Protein AF-0000000074482329 (afdb_homodimer)

Structure (mmCIF, N/CA/C/O backbone):
data_AF-0000000074482329-model_v1
#
loop_
_entity.id
_entity.type
_entity.pdbx_description
1 polymer Phospholipase
#
loop_
_atom_site.group_PDB
_atom_site.id
_atom_site.type_symbol
_atom_site.label_atom_id
_atom_site.label_alt_id
_atom_site.label_comp_id
_atom_site.label_asym_id
_atom_site.label_entity_id
_atom_site.label_seq_id
_atom_site.pdbx_PDB_ins_code
_atom_site.Cartn_x
_atom_site.Cartn_y
_atom_site.Cartn_z
_atom_site.occupancy
_atom_site.B_iso_or_equiv
_atom_site.auth_seq_id
_atom_site.auth_comp_id
_atom_site.auth_asym_id
_atom_site.auth_atom_id
_atom_site.pdbx_PDB_model_num
ATOM 1 N N . MET A 1 1 ? -9.953 29.391 5.805 1 92.19 1 MET A N 1
ATOM 2 C CA . MET A 1 1 ? -9.781 28.297 4.852 1 92.19 1 MET A CA 1
ATOM 3 C C . MET A 1 1 ? -9.883 28.797 3.416 1 92.19 1 MET A C 1
ATOM 5 O O . MET A 1 1 ? -10.633 29.734 3.135 1 92.19 1 MET A O 1
ATOM 9 N N . TRP A 1 2 ? -9.141 28.281 2.521 1 95.81 2 TRP A N 1
ATOM 10 C CA . TRP A 1 2 ? -9.07 28.656 1.113 1 95.81 2 TRP A CA 1
ATOM 11 C C . TRP A 1 2 ? -9.367 27.453 0.217 1 95.81 2 TRP A C 1
ATOM 13 O O . TRP A 1 2 ? -9.211 26.297 0.636 1 95.81 2 TRP A O 1
ATOM 23 N N . THR A 1 3 ? -9.828 27.828 -0.953 1 97.5 3 THR A N 1
ATOM 24 C CA . THR A 1 3 ? -10.117 26.812 -1.957 1 97.5 3 THR A CA 1
ATOM 25 C C . THR A 1 3 ? -9.406 27.125 -3.27 1 97.5 3 THR A C 1
ATOM 27 O O . THR A 1 3 ? -9.328 28.297 -3.668 1 97.5 3 THR A O 1
ATOM 30 N N . TRP A 1 4 ? -8.836 26.156 -3.863 1 98.12 4 TRP A N 1
ATOM 31 C CA . TRP A 1 4 ? -8.25 26.234 -5.199 1 98.12 4 TRP A CA 1
ATOM 32 C C . TRP A 1 4 ? -8.953 25.266 -6.152 1 98.12 4 TRP A C 1
ATOM 34 O O . TRP A 1 4 ? -9.008 24.062 -5.898 1 98.12 4 TRP A O 1
ATOM 44 N N . GLU A 1 5 ? -9.398 25.781 -7.211 1 97.75 5 GLU A N 1
ATOM 45 C CA . GLU A 1 5 ? -10.234 24.984 -8.109 1 97.75 5 GLU A CA 1
ATOM 46 C C . GLU A 1 5 ? -9.438 24.5 -9.32 1 97.75 5 GLU A C 1
ATOM 48 O O . GLU A 1 5 ? -8.625 25.25 -9.875 1 97.75 5 GLU A O 1
ATOM 53 N N . ALA A 1 6 ? -9.57 23.219 -9.617 1 97.56 6 ALA A N 1
ATOM 54 C CA . ALA A 1 6 ? -9.031 22.672 -10.852 1 97.56 6 ALA A CA 1
ATOM 55 C C . ALA A 1 6 ? -10.07 22.672 -11.961 1 97.56 6 ALA A C 1
ATOM 57 O O . ALA A 1 6 ? -11.273 22.734 -11.695 1 97.56 6 ALA A O 1
ATOM 58 N N . ASN A 1 7 ? -9.484 22.562 -13.219 1 90.44 7 ASN A N 1
ATOM 59 C CA . ASN A 1 7 ? -10.398 22.406 -14.344 1 90.44 7 ASN A CA 1
ATOM 60 C C . ASN A 1 7 ? -10.992 21 -14.391 1 90.44 7 ASN A C 1
ATOM 62 O O . ASN A 1 7 ? -10.266 20.016 -14.406 1 90.44 7 ASN A O 1
ATOM 66 N N . GLU A 1 8 ? -12.312 20.875 -14.367 1 87.06 8 GLU A N 1
ATOM 67 C CA . GLU A 1 8 ? -12.984 19.578 -14.352 1 87.06 8 GLU A CA 1
ATOM 68 C C . GLU A 1 8 ? -12.461 18.688 -13.219 1 87.06 8 GLU A C 1
ATOM 70 O O . GLU A 1 8 ? -11.93 17.609 -13.461 1 87.06 8 GLU A O 1
ATOM 75 N N . GLY A 1 9 ? -12.547 19.094 -12.055 1 94 9 GLY A N 1
ATOM 76 C CA . GLY A 1 9 ? -12.023 18.422 -10.875 1 94 9 GLY A CA 1
ATOM 77 C C . GLY A 1 9 ? -12.492 16.984 -10.734 1 94 9 GLY A C 1
ATOM 78 O O . GLY A 1 9 ? -13.695 16.719 -10.773 1 94 9 GLY A O 1
ATOM 79 N N . LYS A 1 10 ? -11.539 16.031 -10.703 1 96.56 10 LYS A N 1
ATOM 80 C CA . LYS A 1 10 ? -11.883 14.617 -10.539 1 96.56 10 LYS A CA 1
ATOM 81 C C . LYS A 1 10 ? -11.938 14.234 -9.062 1 96.56 10 LYS A C 1
ATOM 83 O O . LYS A 1 10 ? -12.414 13.156 -8.719 1 96.56 10 LYS A O 1
ATOM 88 N N . GLY A 1 11 ? -11.492 15.07 -8.164 1 97.94 11 GLY A N 1
ATOM 89 C CA . GLY A 1 11 ? -11.477 14.906 -6.719 1 97.94 11 GLY A CA 1
ATOM 90 C C . GLY A 1 11 ? -11.062 16.156 -5.977 1 97.94 11 GLY A C 1
ATOM 91 O O . GLY A 1 11 ? -10.664 17.156 -6.594 1 97.94 11 GLY A O 1
ATOM 92 N N . THR A 1 12 ? -11.258 16.203 -4.73 1 98.62 12 THR A N 1
ATOM 93 C CA . THR A 1 12 ? -10.828 17.297 -3.875 1 98.62 12 THR A CA 1
ATOM 94 C C . THR A 1 12 ? -9.883 16.797 -2.785 1 98.62 12 THR A C 1
ATOM 96 O O . THR A 1 12 ? -10.188 15.82 -2.102 1 98.62 12 THR A O 1
ATOM 99 N N . VAL A 1 13 ? -8.789 17.453 -2.693 1 98.88 13 VAL A N 1
ATOM 100 C CA . VAL A 1 13 ? -7.836 17.109 -1.643 1 98.88 13 VAL A CA 1
ATOM 101 C C . VAL A 1 13 ? -7.902 18.156 -0.53 1 98.88 13 VAL A C 1
ATOM 103 O O . VAL A 1 13 ? -7.727 19.344 -0.78 1 98.88 13 VAL A O 1
ATOM 106 N N . VAL A 1 14 ? -8.195 17.734 0.66 1 98.94 14 VAL A N 1
ATOM 107 C CA . VAL A 1 14 ? -8.109 18.578 1.847 1 98.94 14 VAL A CA 1
ATOM 108 C C . VAL A 1 14 ? -6.738 18.422 2.496 1 98.94 14 VAL A C 1
ATOM 110 O O . VAL A 1 14 ? -6.375 17.344 2.947 1 98.94 14 VAL A O 1
ATOM 113 N N . ILE A 1 15 ? -6.035 19.5 2.562 1 98.88 15 ILE A N 1
ATOM 114 C CA . ILE A 1 15 ? -4.676 19.453 3.094 1 98.88 15 ILE A CA 1
ATOM 115 C C . ILE A 1 15 ? -4.66 19.984 4.523 1 98.88 15 ILE A C 1
ATOM 117 O O . ILE A 1 15 ? -5.121 21.109 4.777 1 98.88 15 ILE A O 1
ATOM 121 N N . VAL A 1 16 ? -4.172 19.203 5.422 1 98.75 16 VAL A N 1
ATOM 122 C CA . VAL A 1 16 ? -4.008 19.578 6.82 1 98.75 16 VAL A CA 1
ATOM 123 C C . VAL A 1 16 ? -2.525 19.734 7.148 1 98.75 16 VAL A C 1
ATOM 125 O O . VAL A 1 16 ? -1.779 18.75 7.145 1 98.75 16 VAL A O 1
ATOM 128 N N . HIS A 1 17 ? -2.105 20.922 7.477 1 97.56 17 HIS A N 1
ATOM 129 C CA . HIS A 1 17 ? -0.688 21.219 7.652 1 97.56 17 HIS A CA 1
ATOM 130 C C . HIS A 1 17 ? -0.185 20.734 9 1 97.56 17 HIS A C 1
ATOM 132 O O . HIS A 1 17 ? -0.98 20.359 9.867 1 97.56 17 HIS A O 1
ATOM 138 N N . GLY A 1 18 ? 1.083 20.641 9.18 1 96.12 18 GLY A N 1
ATOM 139 C CA . GLY A 1 18 ? 1.73 20.172 10.391 1 96.12 18 GLY A CA 1
ATOM 140 C C . GLY A 1 18 ? 1.879 21.25 11.453 1 96.12 18 GLY A C 1
ATOM 141 O O . GLY A 1 18 ? 1.328 22.344 11.312 1 96.12 18 GLY A O 1
ATOM 142 N N . ALA A 1 19 ? 2.611 20.953 12.484 1 93.31 19 ALA A N 1
ATOM 143 C CA . ALA A 1 19 ? 2.832 21.875 13.586 1 93.31 19 ALA A CA 1
ATOM 144 C C . ALA A 1 19 ? 3.748 23.031 13.156 1 93.31 19 ALA A C 1
ATOM 146 O O . ALA A 1 19 ? 4.664 22.828 12.359 1 93.31 19 ALA A O 1
ATOM 147 N N . ALA A 1 20 ? 3.492 24.172 13.688 1 87.44 20 ALA A N 1
ATOM 148 C CA . ALA A 1 20 ? 4.324 25.375 13.586 1 87.44 20 ALA A CA 1
ATOM 149 C C . ALA A 1 20 ? 4.277 25.953 12.172 1 87.44 20 ALA A C 1
ATOM 151 O O . ALA A 1 20 ? 5.113 26.781 11.805 1 87.44 20 ALA A O 1
ATOM 152 N N . GLU A 1 21 ? 3.393 25.406 11.375 1 89.44 21 GLU A N 1
ATOM 153 C CA . GLU A 1 21 ? 3.361 25.875 9.992 1 89.44 21 GLU A CA 1
ATOM 154 C C . GLU A 1 21 ? 1.993 26.453 9.641 1 89.44 21 GLU A C 1
ATOM 156 O O . GLU A 1 21 ? 1.259 26.906 10.516 1 89.44 21 GLU A O 1
ATOM 161 N N . HIS A 1 22 ? 1.79 26.719 8.406 1 91.06 22 HIS A N 1
ATOM 162 C CA . HIS A 1 22 ? 0.559 27.25 7.84 1 91.06 22 HIS A CA 1
ATOM 163 C C . HIS A 1 22 ? 0.36 26.781 6.402 1 91.06 22 HIS A C 1
ATOM 165 O O . HIS A 1 22 ? 1.259 26.188 5.812 1 91.06 22 HIS A O 1
ATOM 171 N N . HIS A 1 23 ? -0.828 27.078 5.895 1 91.12 23 HIS A N 1
ATOM 172 C CA . HIS A 1 23 ? -1.201 26.562 4.586 1 91.12 23 HIS A CA 1
ATOM 173 C C . HIS A 1 23 ? -0.272 27.094 3.496 1 91.12 23 HIS A C 1
ATOM 175 O O . HIS A 1 23 ? -0.072 26.422 2.473 1 91.12 23 HIS A O 1
ATOM 181 N N . GLY A 1 24 ? 0.295 28.234 3.646 1 90.69 24 GLY A N 1
ATOM 182 C CA . GLY A 1 24 ? 1.154 28.859 2.65 1 90.69 24 GLY A CA 1
ATOM 183 C C . GLY A 1 24 ? 2.383 28.031 2.324 1 90.69 24 GLY A C 1
ATOM 184 O O . GLY A 1 24 ? 2.941 28.141 1.229 1 90.69 24 GLY A O 1
ATOM 185 N N . ARG A 1 25 ? 2.82 27.188 3.205 1 92.38 25 ARG A N 1
ATOM 186 C CA . ARG A 1 25 ? 3.996 26.344 3.008 1 92.38 25 ARG A CA 1
ATOM 187 C C . ARG A 1 25 ? 3.699 25.203 2.033 1 92.38 25 ARG A C 1
ATOM 189 O O . ARG A 1 25 ? 4.613 24.5 1.59 1 92.38 25 ARG A O 1
ATOM 196 N N . TYR A 1 26 ? 2.43 25.109 1.624 1 96.31 26 TYR A N 1
ATOM 197 C CA . TYR A 1 26 ? 2.01 24.031 0.748 1 96.31 26 TYR A CA 1
ATOM 198 C C . TYR A 1 26 ? 1.685 24.547 -0.647 1 96.31 26 TYR A C 1
ATOM 200 O O . TYR A 1 26 ? 1.003 23.875 -1.424 1 96.31 26 TYR A O 1
ATOM 208 N N . LYS A 1 27 ? 2.127 25.688 -0.965 1 96.44 27 LYS A N 1
ATOM 209 C CA . LYS A 1 27 ? 1.811 26.312 -2.242 1 96.44 27 LYS A CA 1
ATOM 210 C C . LYS A 1 27 ? 2.174 25.406 -3.41 1 96.44 27 LYS A C 1
ATOM 212 O O . LYS A 1 27 ? 1.354 25.172 -4.301 1 96.44 27 LYS A O 1
ATOM 217 N N . TRP A 1 28 ? 3.404 24.875 -3.438 1 97.56 28 TRP A N 1
ATOM 218 C CA . TRP A 1 28 ? 3.842 24 -4.516 1 97.56 28 TRP A CA 1
ATOM 219 C C . TRP A 1 28 ? 2.945 22.766 -4.609 1 97.56 28 TRP A C 1
ATOM 221 O O . TRP A 1 28 ? 2.523 22.375 -5.703 1 97.56 28 TRP A O 1
ATOM 231 N N . LEU A 1 29 ? 2.689 22.141 -3.5 1 98.56 29 LEU A N 1
ATOM 232 C CA . LEU A 1 29 ? 1.871 20.938 -3.463 1 98.56 29 LEU A CA 1
ATOM 233 C C . LEU A 1 29 ? 0.46 21.219 -3.969 1 98.56 29 LEU A C 1
ATOM 235 O O . LEU A 1 29 ? -0.096 20.438 -4.742 1 98.56 29 LEU A O 1
ATOM 239 N N . ILE A 1 30 ? -0.124 22.359 -3.527 1 98.62 30 ILE A N 1
ATOM 240 C CA . ILE A 1 30 ? -1.45 22.781 -3.961 1 98.62 30 ILE A CA 1
ATOM 241 C C . ILE A 1 30 ? -1.465 22.953 -5.477 1 98.62 30 ILE A C 1
ATOM 243 O O . ILE A 1 30 ? -2.361 22.453 -6.16 1 98.62 30 ILE A O 1
ATOM 247 N N . GLU A 1 31 ? -0.465 23.594 -5.957 1 98.5 31 GLU A N 1
ATOM 248 C CA . GLU A 1 31 ? -0.374 23.828 -7.395 1 98.5 31 GLU A CA 1
ATOM 249 C C . GLU A 1 31 ? -0.286 22.516 -8.164 1 98.5 31 GLU A C 1
ATOM 251 O O . GLU A 1 31 ? -0.913 22.375 -9.211 1 98.5 31 GLU A O 1
ATOM 256 N N . GLN A 1 32 ? 0.539 21.578 -7.684 1 98.62 32 GLN A N 1
ATOM 257 C CA . GLN A 1 32 ? 0.669 20.281 -8.344 1 98.62 32 GLN A CA 1
ATOM 258 C C . GLN A 1 32 ? -0.669 19.562 -8.391 1 98.62 32 GLN A C 1
ATOM 260 O O . GLN A 1 32 ? -1.026 18.969 -9.414 1 98.62 32 GLN A O 1
ATOM 265 N N . TRP A 1 33 ? -1.428 19.562 -7.285 1 98.69 33 TRP A N 1
ATOM 266 C CA . TRP A 1 33 ? -2.73 18.906 -7.25 1 98.69 33 TRP A CA 1
ATOM 267 C C . TRP A 1 33 ? -3.697 19.547 -8.234 1 98.69 33 TRP A C 1
ATOM 269 O O . TRP A 1 33 ? -4.375 18.859 -9 1 98.69 33 TRP A O 1
ATOM 279 N N . VAL A 1 34 ? -3.725 20.891 -8.219 1 98.56 34 VAL A N 1
ATOM 280 C CA . VAL A 1 34 ? -4.641 21.609 -9.094 1 98.56 34 VAL A CA 1
ATOM 281 C C . VAL A 1 34 ? -4.305 21.312 -10.555 1 98.56 34 VAL A C 1
ATOM 283 O O . VAL A 1 34 ? -5.195 21.016 -11.352 1 98.56 34 VAL A O 1
ATOM 286 N N . LYS A 1 35 ? -3.037 21.328 -10.859 1 98.06 35 LYS A N 1
ATOM 287 C CA . LYS A 1 35 ? -2.584 21.031 -12.211 1 98.06 35 LYS A CA 1
ATOM 288 C C . LYS A 1 35 ? -2.951 19.609 -12.609 1 98.06 35 LYS A C 1
ATOM 290 O O . LYS A 1 35 ? -3.141 19.312 -13.789 1 98.06 35 LYS A O 1
ATOM 295 N N . SER A 1 36 ? -3.078 18.766 -11.664 1 97.81 36 SER A N 1
ATOM 296 C CA . SER A 1 36 ? -3.361 17.344 -11.906 1 97.81 36 SER A CA 1
ATOM 297 C C . SER A 1 36 ? -4.863 17.078 -11.922 1 97.81 36 SER A C 1
ATOM 299 O O . SER A 1 36 ? -5.293 15.93 -11.984 1 97.81 36 SER A O 1
ATOM 301 N N . GLY A 1 37 ? -5.703 18.062 -11.742 1 98.06 37 GLY A N 1
ATOM 302 C CA . GLY A 1 37 ? -7.145 17.922 -11.875 1 98.06 37 GLY A CA 1
ATOM 303 C C . GLY A 1 37 ? -7.848 17.719 -10.547 1 98.06 37 GLY A C 1
ATOM 304 O O . GLY A 1 37 ? -8.938 17.141 -10.5 1 98.06 37 GLY A O 1
ATOM 305 N N . TYR A 1 38 ? -7.25 18.094 -9.477 1 98.69 38 TYR A N 1
ATOM 306 C CA . TYR A 1 38 ? -7.879 18 -8.164 1 98.69 38 TYR A CA 1
ATOM 307 C C . TYR A 1 38 ? -8.148 19.391 -7.59 1 98.69 38 TYR A C 1
ATOM 309 O O . TYR A 1 38 ? -7.297 20.281 -7.66 1 98.69 38 TYR A O 1
ATOM 317 N N . HIS A 1 39 ? -9.328 19.609 -7.066 1 98.75 39 HIS A N 1
ATOM 318 C CA . HIS A 1 39 ? -9.531 20.766 -6.199 1 98.75 39 HIS A CA 1
ATOM 319 C C . HIS A 1 39 ? -8.758 20.609 -4.891 1 98.75 39 HIS A C 1
ATOM 321 O O . HIS A 1 39 ? -8.414 19.5 -4.496 1 98.75 39 HIS A O 1
ATOM 327 N N . VAL A 1 40 ? -8.477 21.766 -4.32 1 98.81 40 VAL A N 1
ATOM 328 C CA . VAL A 1 40 ? -7.781 21.703 -3.039 1 98.81 40 VAL A CA 1
ATOM 329 C C . VAL A 1 40 ? -8.492 22.594 -2.029 1 98.81 40 VAL A C 1
ATOM 331 O O . VAL A 1 40 ? -8.914 23.703 -2.365 1 98.81 40 VAL A O 1
ATOM 334 N N . VAL A 1 41 ? -8.703 22.094 -0.856 1 98.75 41 VAL A N 1
ATOM 335 C CA . VAL A 1 41 ? -9.125 22.875 0.306 1 98.75 41 VAL A CA 1
ATOM 336 C C . VAL A 1 41 ? -8.047 22.828 1.379 1 98.75 41 VAL A C 1
ATOM 338 O O . VAL A 1 41 ? -7.547 21.75 1.727 1 98.75 41 VAL A O 1
ATOM 341 N N . ALA A 1 42 ? -7.68 23.953 1.835 1 98.12 42 ALA A N 1
ATOM 342 C CA . ALA A 1 42 ? -6.695 24.047 2.91 1 98.12 42 ALA A CA 1
ATOM 343 C C . ALA A 1 42 ? -6.941 25.281 3.775 1 98.12 42 ALA A C 1
ATOM 345 O O . ALA A 1 42 ? -7.621 26.219 3.352 1 98.12 42 ALA A O 1
ATOM 346 N N . GLY A 1 43 ? -6.441 25.266 4.977 1 96.44 43 GLY A N 1
ATOM 347 C CA . GLY A 1 43 ? -6.551 26.375 5.902 1 96.44 43 GLY A CA 1
ATOM 348 C C . GLY A 1 43 ? -5.473 26.359 6.973 1 96.44 43 GLY A C 1
ATOM 349 O O . GLY A 1 43 ? -4.512 25.594 6.887 1 96.44 43 GLY A O 1
ATOM 350 N N . ASP A 1 44 ? -5.59 27.328 7.812 1 96.12 44 ASP A N 1
ATOM 351 C CA . ASP A 1 44 ? -4.688 27.375 8.961 1 96.12 44 ASP A CA 1
ATOM 352 C C . ASP A 1 44 ? -5.367 26.859 10.219 1 96.12 44 ASP A C 1
ATOM 354 O O . ASP A 1 44 ? -6.504 27.234 10.523 1 96.12 44 ASP A O 1
ATOM 358 N N . LEU A 1 45 ? -4.73 25.969 10.867 1 95.75 45 LEU A N 1
ATOM 359 C CA . LEU A 1 45 ? -5.27 25.344 12.07 1 95.75 45 LEU A CA 1
ATOM 360 C C . LEU A 1 45 ? -5.316 26.328 13.234 1 95.75 45 LEU A C 1
ATOM 362 O O . LEU A 1 45 ? -4.5 27.25 13.305 1 95.75 45 LEU A O 1
ATOM 366 N N . PRO A 1 46 ? -6.246 26.078 14.164 1 93 46 PRO A N 1
ATOM 367 C CA . PRO A 1 46 ? -6.27 26.891 15.375 1 93 46 PRO A CA 1
ATOM 368 C C . PRO A 1 46 ? -4.914 26.953 16.078 1 93 46 PRO A C 1
ATOM 370 O O . PRO A 1 46 ? -4.27 25.906 16.266 1 93 46 PRO A O 1
ATOM 373 N N . GLY A 1 47 ? -4.531 28.203 16.391 1 89.94 47 GLY A N 1
ATOM 374 C CA . GLY A 1 47 ? -3.268 28.391 17.078 1 89.94 47 GLY A CA 1
ATOM 375 C C . GLY A 1 47 ? -2.076 28.453 16.141 1 89.94 47 GLY A C 1
ATOM 376 O O . GLY A 1 47 ? -0.933 28.547 16.594 1 89.94 47 GLY A O 1
ATOM 377 N N . GLN A 1 48 ? -2.328 28.344 14.812 1 89.5 48 GLN A N 1
ATOM 378 C CA . GLN A 1 48 ? -1.255 28.359 13.82 1 89.5 48 GLN A CA 1
ATOM 379 C C . GLN A 1 48 ? -1.574 29.328 12.68 1 89.5 48 GLN A C 1
ATOM 381 O O . GLN A 1 48 ? -2.727 29.734 12.508 1 89.5 48 GLN A O 1
ATOM 386 N N . GLY A 1 49 ? -0.527 29.734 12.023 1 87.31 49 GLY A N 1
ATOM 387 C CA . GLY A 1 49 ? -0.683 30.562 10.844 1 87.31 49 GLY A CA 1
ATOM 388 C C . GLY A 1 49 ? -1.41 31.859 11.109 1 87.31 49 GLY A C 1
ATOM 389 O O . GLY A 1 49 ? -1.039 32.625 12.016 1 87.31 49 GLY A O 1
ATOM 390 N N . ARG A 1 50 ? -2.582 32.031 10.305 1 81.88 50 ARG A N 1
ATOM 391 C CA . ARG A 1 50 ? -3.246 33.344 10.336 1 81.88 50 ARG A CA 1
ATOM 392 C C . ARG A 1 50 ? -4.445 33.312 11.281 1 81.88 50 ARG A C 1
ATOM 394 O O . ARG A 1 50 ? -5.16 34.312 11.406 1 81.88 50 ARG A O 1
ATOM 401 N N . THR A 1 51 ? -4.762 32.25 11.828 1 72.81 51 THR A N 1
ATOM 402 C CA . THR A 1 51 ? -5.973 32.125 12.641 1 72.81 51 THR A CA 1
ATOM 403 C C . THR A 1 51 ? -5.852 32.969 13.906 1 72.81 51 THR A C 1
ATOM 405 O O . THR A 1 51 ? -6.812 33.625 14.32 1 72.81 51 THR A O 1
ATOM 408 N N . THR A 1 52 ? -4.93 32.688 14.844 1 63.06 52 THR A N 1
ATOM 409 C CA . THR A 1 52 ? -4.961 33.344 16.141 1 63.06 52 THR A CA 1
ATOM 410 C C . THR A 1 52 ? -3.809 34.312 16.266 1 63.06 52 THR A C 1
ATOM 412 O O . THR A 1 52 ? -2.66 34 15.961 1 63.06 52 THR A O 1
ATOM 415 N N . ARG A 1 53 ? -4.188 35.688 16.172 1 58.25 53 ARG A N 1
ATOM 416 C CA . ARG A 1 53 ? -3.193 36.719 16.359 1 58.25 53 ARG A CA 1
ATOM 417 C C . ARG A 1 53 ? -2.613 36.719 17.766 1 58.25 53 ARG A C 1
ATOM 419 O O . ARG A 1 53 ? -1.423 36.969 17.953 1 58.25 53 ARG A O 1
ATOM 426 N N . ARG A 1 54 ? -3.389 36.469 18.828 1 56.16 54 ARG A N 1
ATOM 427 C CA . ARG A 1 54 ? -2.857 36.75 20.156 1 56.16 54 ARG A CA 1
ATOM 428 C C . ARG A 1 54 ? -2.383 35.469 20.828 1 56.16 54 ARG A C 1
ATOM 430 O O . ARG A 1 54 ? -1.483 35.5 21.672 1 56.16 54 ARG A O 1
ATOM 437 N N . LYS A 1 55 ? -2.852 34.188 20.344 1 75.19 55 LYS A N 1
ATOM 438 C CA . LYS A 1 55 ? -2.438 33 21.109 1 75.19 55 LYS A CA 1
ATOM 439 C C . LYS A 1 55 ? -1.919 31.906 20.188 1 75.19 55 LYS A C 1
ATOM 441 O O . LYS A 1 55 ? -2.361 30.766 20.266 1 75.19 55 LYS A O 1
ATOM 446 N N . ARG A 1 56 ? -0.874 32.375 19.5 1 84.12 56 ARG A N 1
ATOM 447 C CA . ARG A 1 56 ? -0.223 31.422 18.625 1 84.12 56 ARG A CA 1
ATOM 448 C C . ARG A 1 56 ? 0.477 30.328 19.422 1 84.12 56 ARG A C 1
ATOM 450 O O . ARG A 1 56 ? 1.107 30.609 20.453 1 84.12 56 ARG A O 1
ATOM 457 N N . GLY A 1 57 ? 0.187 29.078 18.984 1 88.56 57 GLY A N 1
ATOM 458 C CA . GLY A 1 57 ? 0.844 27.953 19.641 1 88.56 57 GLY A CA 1
ATOM 459 C C . GLY A 1 57 ? 0.037 27.359 20.781 1 88.56 57 GLY A C 1
ATOM 460 O O . GLY A 1 57 ? 0.538 26.531 21.531 1 88.56 57 GLY A O 1
ATOM 461 N N . HIS A 1 58 ? -1.159 27.875 20.938 1 90.06 58 HIS A N 1
ATOM 462 C CA . HIS A 1 58 ? -2.016 27.406 22.016 1 90.06 58 HIS A CA 1
ATOM 463 C C . HIS A 1 58 ? -3.334 26.859 21.469 1 90.06 58 HIS A C 1
ATOM 465 O O . HIS A 1 58 ? -3.85 27.359 20.469 1 90.06 58 HIS A O 1
ATOM 471 N N . ILE A 1 59 ? -3.863 25.781 22.094 1 91.94 59 ILE A N 1
ATOM 472 C CA . ILE A 1 59 ? -5.219 25.281 21.906 1 91.94 59 ILE A CA 1
ATOM 473 C C . ILE A 1 59 ? -5.801 24.844 23.25 1 91.94 59 ILE A C 1
ATOM 475 O O . ILE A 1 59 ? -5.059 24.594 24.203 1 91.94 59 ILE A O 1
ATOM 479 N N . LEU A 1 60 ? -7.082 24.844 23.344 1 92.69 60 LEU A N 1
ATOM 480 C CA . LEU A 1 60 ? -7.715 24.344 24.562 1 92.69 60 LEU A CA 1
ATOM 481 C C . LEU A 1 60 ? -7.797 22.828 24.547 1 92.69 60 LEU A C 1
ATOM 483 O O . LEU A 1 60 ? -7.609 22.188 25.578 1 92.69 60 LEU A O 1
ATOM 487 N N . SER A 1 61 ? -8.109 22.312 23.406 1 96.31 61 SER A N 1
ATOM 488 C CA . SER A 1 61 ? -8.273 20.875 23.219 1 96.31 61 SER A CA 1
ATOM 489 C C . SER A 1 61 ? -7.965 20.453 21.781 1 96.31 61 SER A C 1
ATOM 491 O O . SER A 1 61 ? -8.156 21.25 20.844 1 96.31 61 SER A O 1
ATOM 493 N N . PHE A 1 62 ? -7.52 19.234 21.672 1 97.75 62 PHE A N 1
ATOM 494 C CA . PHE A 1 62 ? -7.227 18.703 20.344 1 97.75 62 PHE A CA 1
ATOM 495 C C . PHE A 1 62 ? -8.484 18.672 19.484 1 97.75 62 PHE A C 1
ATOM 497 O O . PHE A 1 62 ? -8.398 18.688 18.25 1 97.75 62 PHE A O 1
ATOM 504 N N . ASP A 1 63 ? -9.648 18.734 20.078 1 98.06 63 ASP A N 1
ATOM 505 C CA . ASP A 1 63 ? -10.93 18.75 19.391 1 98.06 63 ASP A CA 1
ATOM 506 C C . ASP A 1 63 ? -11.055 19.984 18.484 1 98.06 63 ASP A C 1
ATOM 508 O O . ASP A 1 63 ? -11.781 19.953 17.484 1 98.06 63 ASP A O 1
ATOM 512 N N . GLU A 1 64 ? -10.344 21.031 18.875 1 97.25 64 GLU A N 1
ATOM 513 C CA . GLU A 1 64 ? -10.359 22.219 18.016 1 97.25 64 GLU A CA 1
ATOM 514 C C . GLU A 1 64 ? -9.852 21.891 16.609 1 97.25 64 GLU A C 1
ATOM 516 O O . GLU A 1 64 ? -10.406 22.375 15.625 1 97.25 64 GLU A O 1
ATOM 521 N N . TYR A 1 65 ? -8.82 21.094 16.562 1 97.94 65 TYR A N 1
ATOM 522 C CA . TYR A 1 65 ? -8.281 20.672 15.273 1 97.94 65 TYR A CA 1
ATOM 523 C C . TYR A 1 65 ? -9.258 19.766 14.539 1 97.94 65 TYR A C 1
ATOM 525 O O . TYR A 1 65 ? -9.5 19.938 13.344 1 97.94 65 TYR A O 1
ATOM 533 N N . ILE A 1 66 ? -9.805 18.766 15.234 1 98.69 66 ILE A N 1
ATOM 534 C CA . ILE A 1 66 ? -10.727 17.781 14.656 1 98.69 66 ILE A CA 1
ATOM 535 C C . ILE A 1 66 ? -11.922 18.5 14.047 1 98.69 66 ILE A C 1
ATOM 537 O O . ILE A 1 66 ? -12.297 18.234 12.906 1 98.69 66 ILE A O 1
ATOM 541 N N . ASN A 1 67 ? -12.461 19.5 14.797 1 98.31 67 ASN A N 1
ATOM 542 C CA . ASN A 1 67 ? -13.617 20.25 14.32 1 98.31 67 ASN A CA 1
ATOM 543 C C . ASN A 1 67 ? -13.281 21.109 13.109 1 98.31 67 ASN A C 1
ATOM 545 O O . ASN A 1 67 ? -14.07 21.203 12.172 1 98.31 67 ASN A O 1
ATOM 549 N N . GLU A 1 68 ? -12.148 21.719 13.219 1 97.69 68 GLU A N 1
ATOM 550 C CA . GLU A 1 68 ? -11.719 22.578 12.109 1 97.69 68 GLU A CA 1
ATOM 551 C C . GLU A 1 68 ? -11.586 21.766 10.82 1 97.69 68 GLU A C 1
ATOM 553 O O . GLU A 1 68 ? -12.086 22.172 9.766 1 97.69 68 GLU A O 1
ATOM 558 N N . VAL A 1 69 ? -10.961 20.625 10.852 1 98.5 69 VAL A N 1
ATOM 559 C CA . VAL A 1 69 ? -10.734 19.781 9.672 1 98.5 69 VAL A CA 1
ATOM 560 C C . VAL A 1 69 ? -12.07 19.234 9.172 1 98.5 69 VAL A C 1
ATOM 562 O O . VAL A 1 69 ? -12.289 19.125 7.961 1 98.5 69 VAL A O 1
ATOM 565 N N . ALA A 1 70 ? -12.953 18.875 10.086 1 98.69 70 ALA A N 1
ATOM 566 C CA . ALA A 1 70 ? -14.289 18.438 9.688 1 98.69 70 ALA A CA 1
ATOM 567 C C . ALA A 1 70 ? -14.992 19.5 8.852 1 98.69 70 ALA A C 1
ATOM 569 O O . ALA A 1 70 ? -15.664 19.172 7.867 1 98.69 70 ALA A O 1
ATOM 570 N N . ASP A 1 71 ? -14.781 20.734 9.266 1 98.19 71 ASP A N 1
ATOM 571 C CA . ASP A 1 71 ? -15.359 21.844 8.516 1 98.19 71 ASP A CA 1
ATOM 572 C C . ASP A 1 71 ? -14.75 21.938 7.117 1 98.19 71 ASP A C 1
ATOM 574 O O . ASP A 1 71 ? -15.445 22.234 6.148 1 98.19 71 ASP A O 1
ATOM 578 N N . TRP A 1 72 ? -13.43 21.75 7.016 1 98.62 72 TRP A N 1
ATOM 579 C CA . TRP A 1 72 ? -12.773 21.781 5.715 1 98.62 72 TRP A CA 1
ATOM 580 C C . TRP A 1 72 ? -13.305 20.688 4.805 1 98.62 72 TRP A C 1
ATOM 582 O O . TRP A 1 72 ? -13.484 20.891 3.604 1 98.62 72 TRP A O 1
ATOM 592 N N . ILE A 1 73 ? -13.508 19.484 5.367 1 98.62 73 ILE A N 1
ATOM 593 C CA . ILE A 1 73 ? -14.039 18.359 4.605 1 98.62 73 ILE A CA 1
ATOM 594 C C . ILE A 1 73 ? -15.453 18.672 4.125 1 98.62 73 ILE A C 1
ATOM 596 O O . ILE A 1 73 ? -15.812 18.375 2.984 1 98.62 73 ILE A O 1
ATOM 600 N N . THR A 1 74 ? -16.219 19.297 4.996 1 97.88 74 THR A N 1
ATOM 601 C CA . THR A 1 74 ? -17.578 19.703 4.625 1 97.88 74 THR A CA 1
ATOM 602 C C . THR A 1 74 ? -17.531 20.672 3.445 1 97.88 74 THR A C 1
ATOM 604 O O . THR A 1 74 ? -18.344 20.562 2.518 1 97.88 74 THR A O 1
ATOM 607 N N . GLU A 1 75 ? -16.609 21.594 3.52 1 97.88 75 GLU A N 1
ATOM 608 C CA . GLU A 1 75 ? -16.438 22.531 2.41 1 97.88 75 GLU A CA 1
ATOM 609 C C . GLU A 1 75 ? -16.047 21.797 1.129 1 97.88 75 GLU A C 1
ATOM 611 O O . GLU A 1 75 ? -16.531 22.125 0.047 1 97.88 75 GLU A O 1
ATOM 616 N N . ALA A 1 76 ? -15.164 20.875 1.217 1 98.44 76 ALA A N 1
ATOM 617 C CA . ALA A 1 76 ? -14.68 20.125 0.07 1 98.44 76 ALA A CA 1
ATOM 618 C C . ALA A 1 76 ? -15.812 19.375 -0.619 1 98.44 76 ALA A C 1
ATOM 620 O O . ALA A 1 76 ? -15.789 19.172 -1.835 1 98.44 76 ALA A O 1
ATOM 621 N N . ARG A 1 77 ? -16.797 18.984 0.118 1 97.62 77 ARG A N 1
ATOM 622 C CA . ARG A 1 77 ? -17.938 18.219 -0.405 1 97.62 77 ARG A CA 1
ATOM 623 C C . ARG A 1 77 ? -18.75 19.047 -1.395 1 97.62 77 ARG A C 1
ATOM 625 O O . ARG A 1 77 ? -19.484 18.5 -2.213 1 97.62 77 ARG A O 1
ATOM 632 N N . GLN A 1 78 ? -18.609 20.281 -1.319 1 96.62 78 GLN A N 1
ATOM 633 C CA . GLN A 1 78 ? -19.391 21.172 -2.17 1 96.62 78 GLN A CA 1
ATOM 634 C C . GLN A 1 78 ? -19.016 21 -3.639 1 96.62 78 GLN A C 1
ATOM 636 O O . GLN A 1 78 ? -19.781 21.391 -4.527 1 96.62 78 GLN A O 1
ATOM 641 N N . PHE A 1 79 ? -17.844 20.453 -3.914 1 97.19 79 PHE A N 1
ATOM 642 C CA . PHE A 1 79 ? -17.406 20.25 -5.285 1 97.19 79 PHE A CA 1
ATOM 643 C C . PHE A 1 79 ? -18.047 19.016 -5.895 1 97.19 79 PHE A C 1
ATOM 645 O O . PHE A 1 79 ? -17.938 18.781 -7.094 1 97.19 79 PHE A O 1
ATOM 652 N N . HIS A 1 80 ? -18.719 18.125 -5.086 1 96.25 80 HIS A N 1
ATOM 653 C CA . HIS A 1 80 ? -19.484 16.969 -5.516 1 96.25 80 HIS A CA 1
ATOM 654 C C . HIS A 1 80 ? -18.609 15.977 -6.277 1 96.25 80 HIS A C 1
ATOM 656 O O . HIS A 1 80 ? -19.031 15.438 -7.305 1 96.25 80 HIS A O 1
ATOM 662 N N . VAL A 1 81 ? -17.438 15.891 -5.988 1 97.06 81 VAL A N 1
ATOM 663 C CA . VAL A 1 81 ? -16.469 14.883 -6.41 1 97.06 81 VAL A CA 1
ATOM 664 C C . VAL A 1 81 ? -15.852 14.219 -5.184 1 97.06 81 VA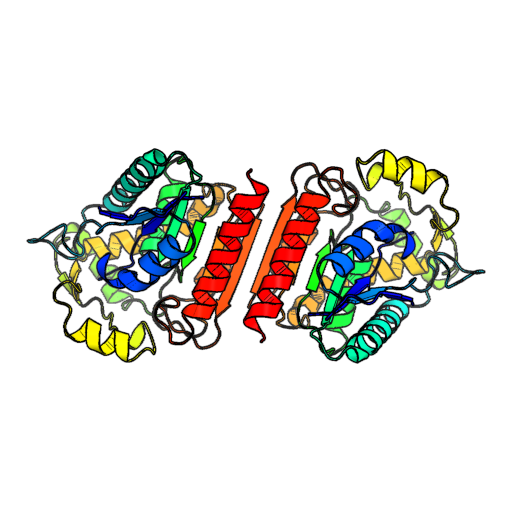L A C 1
ATOM 666 O O . VAL A 1 81 ? -16.031 14.68 -4.055 1 97.06 81 VAL A O 1
ATOM 669 N N . PRO A 1 82 ? -15.164 13.039 -5.344 1 97.62 82 PRO A N 1
ATOM 670 C CA . PRO A 1 82 ? -14.586 12.352 -4.191 1 97.62 82 PRO A CA 1
ATOM 671 C C . PRO A 1 82 ? -13.648 13.25 -3.377 1 97.62 82 PRO A C 1
ATOM 673 O O . PRO A 1 82 ? -12.883 14.023 -3.947 1 97.62 82 PRO A O 1
ATOM 676 N N . VAL A 1 83 ? -13.758 13.141 -2.078 1 98.44 83 VAL A N 1
ATOM 677 C CA . VAL A 1 83 ? -12.938 13.938 -1.168 1 98.44 83 VAL A CA 1
ATOM 678 C C . VAL A 1 83 ? -11.805 13.07 -0.604 1 98.44 83 VAL A C 1
ATOM 680 O O . VAL A 1 83 ? -12.039 11.938 -0.171 1 98.44 83 VAL A O 1
ATOM 683 N N . PHE A 1 84 ? -10.633 13.586 -0.643 1 98.81 84 PHE A N 1
ATOM 684 C CA . PHE A 1 84 ? -9.453 12.953 -0.073 1 98.81 84 PHE A CA 1
ATOM 685 C C . PHE A 1 84 ? -8.828 13.836 1 1 98.81 84 PHE A C 1
ATOM 687 O O . PHE A 1 84 ? -8.914 15.062 0.926 1 98.81 84 PHE A O 1
ATOM 694 N N . LEU A 1 85 ? -8.305 13.227 2.002 1 98.94 85 LEU A N 1
ATOM 695 C CA . LEU A 1 85 ? -7.688 13.93 3.119 1 98.94 85 LEU A CA 1
ATOM 696 C C . LEU A 1 85 ? -6.18 13.688 3.146 1 98.94 85 LEU A C 1
ATOM 698 O O . LEU A 1 85 ? -5.73 12.539 3.111 1 98.94 85 LEU A O 1
ATOM 702 N N . LEU A 1 86 ? -5.41 14.75 3.072 1 98.94 86 LEU A N 1
ATOM 703 C CA . LEU A 1 86 ? -3.955 14.688 3.174 1 98.94 86 LEU A CA 1
ATOM 704 C C . LEU A 1 86 ? -3.467 15.43 4.414 1 98.94 86 LEU A C 1
ATOM 706 O O . LEU A 1 86 ? -3.713 16.625 4.566 1 98.94 86 LEU A O 1
ATOM 710 N N . GLY A 1 87 ? -2.859 14.727 5.324 1 98.88 87 GLY A N 1
ATOM 711 C CA . GLY A 1 87 ? -2.318 15.336 6.527 1 98.88 87 GLY A CA 1
ATOM 712 C C . GLY A 1 87 ? -0.827 15.117 6.691 1 98.88 87 GLY A C 1
ATOM 713 O O . GLY A 1 87 ? -0.337 14 6.5 1 98.88 87 GLY A O 1
ATOM 714 N N . HIS A 1 88 ? -0.12 16.141 7.027 1 98.75 88 HIS A N 1
ATOM 715 C CA . HIS A 1 88 ? 1.315 16.062 7.266 1 98.75 88 HIS A CA 1
ATOM 716 C C . HIS A 1 88 ? 1.641 16.25 8.742 1 98.75 88 HIS A C 1
ATOM 718 O O . HIS A 1 88 ? 1.147 17.203 9.367 1 98.75 88 HIS A O 1
ATOM 724 N N . SER A 1 89 ? 2.514 15.352 9.336 1 98.31 89 SER A N 1
ATOM 725 C CA . SER A 1 89 ? 3.012 15.492 10.695 1 98.31 89 SER A CA 1
ATOM 726 C C . SER A 1 89 ? 1.864 15.609 11.695 1 98.31 89 SER A C 1
ATOM 728 O O . SER A 1 89 ? 1.009 14.727 11.773 1 98.31 89 SER A O 1
ATOM 730 N N . MET A 1 90 ? 1.688 16.734 12.383 1 98.06 90 MET A N 1
ATOM 731 C CA . MET A 1 90 ? 0.532 16.969 13.25 1 98.06 90 MET A CA 1
ATOM 732 C C . MET A 1 90 ? -0.767 16.891 12.453 1 98.06 90 MET A C 1
ATOM 734 O O . MET A 1 90 ? -1.775 16.375 12.953 1 98.06 90 MET A O 1
ATOM 738 N N . GLY A 1 91 ? -0.708 17.375 11.211 1 98.62 91 GLY A N 1
ATOM 739 C CA . GLY A 1 91 ? -1.863 17.25 10.336 1 98.62 91 GLY A CA 1
ATOM 740 C C . GLY A 1 91 ? -2.246 15.805 10.062 1 98.62 91 GLY A C 1
ATOM 741 O O . GLY A 1 91 ? -3.426 15.492 9.891 1 98.62 91 GLY A O 1
ATOM 742 N N . GLY A 1 92 ? -1.236 14.93 9.945 1 98.88 92 GLY A N 1
ATOM 743 C CA . GLY A 1 92 ? -1.516 13.508 9.844 1 98.88 92 GLY A CA 1
ATOM 744 C C . GLY A 1 92 ? -2.203 12.938 11.07 1 98.88 92 GLY A C 1
ATOM 745 O O . GLY A 1 92 ? -3.158 12.164 10.953 1 98.88 92 GLY A O 1
ATOM 746 N N . LEU A 1 93 ? -1.699 13.289 12.227 1 98.88 93 LEU A N 1
ATOM 747 C CA . LEU A 1 93 ? -2.332 12.883 13.477 1 98.88 93 LEU A CA 1
ATOM 748 C C . LEU A 1 93 ? -3.768 13.391 13.547 1 98.88 93 LEU A C 1
ATOM 750 O O . LEU A 1 93 ? -4.676 12.648 13.93 1 98.88 93 LEU A O 1
ATOM 754 N N . ILE A 1 94 ? -3.947 14.633 13.141 1 98.88 94 ILE A N 1
ATOM 755 C CA . ILE A 1 94 ? -5.273 15.242 13.148 1 98.88 94 ILE A CA 1
ATOM 756 C C . ILE A 1 94 ? -6.199 14.477 12.203 1 98.88 94 ILE A C 1
ATOM 758 O O . ILE A 1 94 ? -7.352 14.211 12.539 1 98.88 94 ILE A O 1
ATOM 762 N N . ALA A 1 95 ? -5.719 14.164 11.039 1 98.94 95 ALA A N 1
ATOM 763 C CA . ALA A 1 95 ? -6.504 13.391 10.078 1 98.94 95 ALA A CA 1
ATOM 764 C C . ALA A 1 95 ? -6.961 12.062 10.68 1 98.94 95 ALA A C 1
ATOM 766 O O . ALA A 1 95 ? -8.133 11.703 10.586 1 98.94 95 ALA A O 1
ATOM 767 N N . ILE A 1 96 ? -6.023 11.352 11.305 1 98.94 96 ILE A N 1
ATOM 768 C CA . ILE A 1 96 ? -6.32 10.07 11.938 1 98.94 96 ILE A CA 1
ATOM 769 C C . ILE A 1 96 ? -7.402 10.258 12.992 1 98.94 96 ILE A C 1
ATOM 771 O O . ILE A 1 96 ? -8.43 9.578 12.969 1 98.94 96 ILE A O 1
ATOM 775 N N . ARG A 1 97 ? -7.18 11.219 13.891 1 98.88 97 ARG A N 1
ATOM 776 C CA . ARG A 1 97 ? -8.102 11.453 14.992 1 98.88 97 ARG A CA 1
ATOM 777 C C . ARG A 1 97 ? -9.469 11.898 14.484 1 98.88 97 ARG A C 1
ATOM 779 O O . ARG A 1 97 ? -10.5 11.484 15.008 1 98.88 97 ARG A O 1
ATOM 786 N N . THR A 1 98 ? -9.461 12.773 13.5 1 98.94 98 THR A N 1
ATOM 787 C CA . THR A 1 98 ? -10.711 13.242 12.906 1 98.94 98 THR A CA 1
ATOM 788 C C . THR A 1 98 ? -11.539 12.062 12.391 1 98.94 98 THR A C 1
ATOM 790 O O . THR A 1 98 ? -12.734 11.961 12.688 1 98.94 98 THR A O 1
ATOM 793 N N . LEU A 1 99 ? -10.945 11.148 11.727 1 98.81 99 LEU A N 1
ATOM 794 C CA . LEU A 1 99 ? -11.648 10.016 11.125 1 98.81 99 LEU A CA 1
ATOM 795 C C . LEU A 1 99 ? -12.031 8.992 12.188 1 98.81 99 LEU A C 1
ATOM 797 O O . LEU A 1 99 ? -12.969 8.211 12 1 98.81 99 LEU A O 1
ATOM 801 N N . GLN A 1 100 ? -11.242 8.945 13.305 1 98.69 100 GLN A N 1
ATOM 802 C CA . GLN A 1 100 ? -11.602 8.078 14.422 1 98.69 100 GLN A CA 1
ATOM 803 C C . GLN A 1 100 ? -12.812 8.609 15.172 1 98.69 100 GLN A C 1
ATOM 805 O O . GLN A 1 100 ? -13.578 7.844 15.766 1 98.69 100 GLN A O 1
ATOM 810 N N . GLU A 1 101 ? -12.969 9.945 15.117 1 98.38 101 GLU A N 1
ATOM 811 C CA . GLU A 1 101 ? -13.969 10.586 15.977 1 98.38 101 GLU A CA 1
ATOM 812 C C . GLU A 1 101 ? -15.227 10.938 15.195 1 98.38 101 GLU A C 1
ATOM 814 O O . GLU A 1 101 ? -16.312 11.016 15.758 1 98.38 101 GLU A O 1
ATOM 819 N N . LYS A 1 102 ? -15.062 11.195 13.93 1 98 102 LYS A N 1
ATOM 820 C CA . LYS A 1 102 ? -16.188 11.656 13.102 1 98 102 LYS A CA 1
ATOM 821 C C . LYS A 1 102 ? -16.359 10.766 11.875 1 98 102 LYS A C 1
ATOM 823 O O . LYS A 1 102 ? -15.375 10.328 11.273 1 98 102 LYS A O 1
ATOM 828 N N . LYS A 1 103 ? -17.641 10.414 11.555 1 97.19 103 LYS A N 1
ATOM 829 C CA . LYS A 1 103 ? -17.938 9.75 10.297 1 97.19 103 LYS A CA 1
ATOM 830 C C . LYS A 1 103 ? -18.062 10.75 9.156 1 97.19 103 LYS A C 1
ATOM 832 O O . LYS A 1 103 ? -19.078 11.43 9.023 1 97.19 103 LYS A O 1
ATOM 837 N N . LEU A 1 104 ? -17.078 10.898 8.391 1 97.19 104 LEU A N 1
ATOM 838 C CA . LEU A 1 104 ? -17.016 11.867 7.305 1 97.19 104 LEU A CA 1
ATOM 839 C C . LEU A 1 104 ? -16.844 11.164 5.961 1 97.19 104 LEU A C 1
ATOM 841 O O . LEU A 1 104 ? -16.234 10.094 5.891 1 97.19 104 LEU A O 1
ATOM 845 N N . PRO A 1 105 ? -17.422 11.703 4.93 1 95.88 105 PRO A N 1
ATOM 846 C CA . PRO A 1 105 ? -17.375 11.086 3.604 1 95.88 105 PRO A CA 1
ATOM 847 C C . PRO A 1 105 ? -16.031 11.297 2.908 1 95.88 105 PRO A C 1
ATOM 849 O O . PRO A 1 105 ? -15.945 12.039 1.927 1 95.88 105 PRO A O 1
ATOM 852 N N . VAL A 1 106 ? -15.023 10.672 3.324 1 97.62 106 VAL A N 1
ATOM 853 C CA . VAL A 1 106 ? -13.68 10.695 2.752 1 97.62 106 VAL A CA 1
ATOM 854 C C . VAL A 1 106 ? -13.406 9.391 2.008 1 97.62 106 VAL A C 1
ATOM 856 O O . VAL A 1 106 ? -13.672 8.305 2.531 1 97.62 106 VAL A O 1
ATOM 859 N N . GLN A 1 107 ? -12.875 9.508 0.815 1 97.5 107 GLN A N 1
ATOM 860 C CA . GLN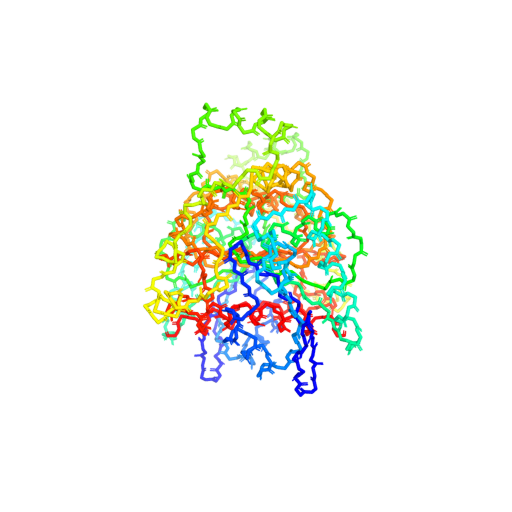 A 1 107 ? -12.719 8.336 -0.046 1 97.5 107 GLN A CA 1
ATOM 861 C C . GLN A 1 107 ? -11.32 7.742 0.078 1 97.5 107 GLN A C 1
ATOM 863 O O . GLN A 1 107 ? -11.086 6.605 -0.332 1 97.5 107 GLN A O 1
ATOM 868 N N . GLY A 1 108 ? -10.414 8.445 0.556 1 98.31 108 GLY A N 1
ATOM 869 C CA . GLY A 1 108 ? -9.031 8.031 0.744 1 98.31 108 GLY A CA 1
ATOM 870 C C . GLY A 1 108 ? -8.227 9.008 1.576 1 98.31 108 GLY A C 1
ATOM 871 O O . GLY A 1 108 ? -8.602 10.172 1.717 1 98.31 108 GLY A O 1
ATOM 872 N N . VAL A 1 109 ? -7.168 8.531 2.154 1 98.88 109 VAL A N 1
ATOM 873 C CA . VAL A 1 109 ? -6.355 9.336 3.059 1 98.88 109 VAL A CA 1
ATOM 874 C C . VAL A 1 109 ? -4.879 9.188 2.695 1 98.88 109 VAL A C 1
ATOM 876 O O . VAL A 1 109 ? -4.414 8.086 2.395 1 98.88 109 VAL A O 1
ATOM 879 N N . ILE A 1 110 ? -4.172 10.289 2.654 1 98.94 110 ILE A N 1
ATOM 880 C CA . ILE A 1 110 ? -2.717 10.32 2.545 1 98.94 110 ILE A CA 1
ATOM 881 C C . ILE A 1 110 ? -2.113 10.883 3.83 1 98.94 110 ILE A C 1
ATOM 883 O O . ILE A 1 110 ? -2.424 12.008 4.227 1 98.94 110 ILE A O 1
ATOM 887 N N . LEU A 1 111 ? -1.342 10.094 4.484 1 98.94 111 LEU A N 1
ATOM 888 C CA . LEU A 1 111 ? -0.598 10.547 5.656 1 98.94 111 LEU A CA 1
ATOM 889 C C . LEU A 1 111 ? 0.878 10.734 5.32 1 98.94 111 LEU A C 1
ATOM 891 O O . LEU A 1 111 ? 1.55 9.781 4.906 1 98.94 111 LEU A O 1
ATOM 895 N N . SER A 1 112 ? 1.318 11.961 5.438 1 98.81 112 SER A N 1
ATOM 896 C CA . SER A 1 112 ? 2.715 12.32 5.219 1 98.81 112 SER A CA 1
ATOM 897 C C . SER A 1 112 ? 3.451 12.508 6.539 1 98.81 112 SER A C 1
ATOM 899 O O . SER A 1 112 ? 3.248 13.508 7.23 1 98.81 112 SER A O 1
ATOM 901 N N . SER A 1 113 ? 4.34 11.531 6.887 1 98.75 113 SER A N 1
ATOM 902 C CA . SER A 1 113 ? 5.098 11.562 8.133 1 98.75 113 SER A CA 1
ATOM 903 C C . SER A 1 113 ? 4.195 11.883 9.32 1 98.75 113 SER A C 1
ATOM 905 O O . SER A 1 113 ? 4.477 12.805 10.094 1 98.75 113 SER A O 1
ATOM 907 N N . PRO A 1 114 ? 3.145 11.109 9.5 1 98.88 114 PRO A N 1
ATOM 908 C CA . PRO A 1 114 ? 2.178 11.43 10.547 1 98.88 114 PRO A CA 1
ATOM 909 C C . PRO A 1 114 ? 2.793 11.406 11.945 1 98.88 114 PRO A C 1
ATOM 911 O O . PRO A 1 114 ? 3.627 10.547 12.242 1 98.88 114 PRO A O 1
ATOM 914 N N . CYS A 1 115 ? 2.391 12.328 12.727 1 98.5 115 CYS A N 1
ATOM 915 C CA . CYS A 1 115 ? 2.93 12.5 14.07 1 98.5 115 CYS A CA 1
ATOM 916 C C . CYS A 1 115 ? 2.369 11.453 15.023 1 98.5 115 CYS A C 1
ATOM 918 O O . CYS A 1 115 ? 1.497 11.75 15.844 1 98.5 115 CYS A O 1
ATOM 920 N N . LEU A 1 116 ? 2.887 10.25 14.945 1 98.62 116 LEU A N 1
ATOM 921 C CA . LEU A 1 116 ? 2.418 9.125 15.75 1 98.62 116 LEU A CA 1
ATOM 922 C C . LEU A 1 116 ? 3.443 8.75 16.812 1 98.62 116 LEU A C 1
ATOM 924 O O . LEU A 1 116 ? 3.209 7.848 17.609 1 98.62 116 LEU A O 1
ATOM 928 N N . GLY A 1 117 ? 4.523 9.398 16.828 1 97.5 117 GLY A N 1
ATOM 929 C CA . GLY A 1 117 ? 5.645 9.289 17.75 1 97.5 117 GLY A CA 1
ATOM 930 C C . GLY A 1 117 ? 6.781 10.234 17.438 1 97.5 117 GLY A C 1
ATOM 931 O O . GLY A 1 117 ? 7.023 10.547 16.266 1 97.5 117 GLY A O 1
ATOM 932 N N . LEU A 1 118 ? 7.5 10.664 18.453 1 95.75 118 LEU A N 1
ATOM 933 C CA . LEU A 1 118 ? 8.586 11.617 18.234 1 95.75 118 LEU A CA 1
ATOM 934 C C . LEU A 1 118 ? 9.945 10.945 18.406 1 95.75 118 LEU A C 1
ATOM 936 O O . LEU A 1 118 ? 10.078 10 19.188 1 95.75 118 LEU A O 1
ATOM 940 N N . VAL A 1 119 ? 10.898 11.43 17.625 1 95 119 VAL A N 1
ATOM 941 C CA . VAL A 1 119 ? 12.258 10.922 17.75 1 95 119 VAL A CA 1
ATOM 942 C C . VAL A 1 119 ? 12.828 11.289 19.109 1 95 119 VAL A C 1
ATOM 944 O O . VAL A 1 119 ? 13.555 10.508 19.719 1 95 119 VAL A O 1
ATOM 947 N N . SER A 1 120 ? 12.391 12.492 19.562 1 90.44 120 SER A N 1
ATOM 948 C CA . SER A 1 120 ? 12.852 12.969 20.859 1 90.44 120 SER A CA 1
ATOM 949 C C . SER A 1 120 ? 11.703 13.547 21.688 1 90.44 120 SER A C 1
ATOM 951 O O . SER A 1 120 ? 10.859 14.266 21.156 1 90.44 120 SER A O 1
ATOM 953 N N . TYR A 1 121 ? 11.703 13.086 22.938 1 89.06 121 TYR A N 1
ATOM 954 C CA . TYR A 1 121 ? 10.773 13.617 23.922 1 89.06 121 TYR A CA 1
ATOM 955 C C . TYR A 1 121 ? 11.5 14.43 24.984 1 89.06 121 TYR A C 1
ATOM 957 O O . TYR A 1 121 ? 12.703 14.234 25.203 1 89.06 121 TYR A O 1
ATOM 965 N N . PRO A 1 122 ? 10.727 15.359 25.531 1 83.12 122 PRO A N 1
ATOM 966 C CA . PRO A 1 122 ? 11.352 15.984 26.703 1 83.12 122 PRO A CA 1
ATOM 967 C C . PRO A 1 122 ? 11.734 14.977 27.781 1 83.12 122 PRO A C 1
ATOM 969 O O . PRO A 1 122 ? 11.227 13.852 27.781 1 83.12 122 PRO A O 1
ATOM 972 N N . SER A 1 123 ? 12.672 15.438 28.562 1 84.12 123 SER A N 1
ATOM 973 C CA . SER A 1 123 ? 13.062 14.562 29.656 1 84.12 123 SER A CA 1
ATOM 974 C C . SER A 1 123 ? 11.852 14.164 30.5 1 84.12 123 SER A C 1
ATOM 976 O O . SER A 1 123 ? 10.828 14.852 30.484 1 84.12 123 SER A O 1
ATOM 978 N N . LYS A 1 124 ? 11.969 13.047 31.156 1 83 124 LYS A N 1
ATOM 979 C CA . LYS A 1 124 ? 10.883 12.531 31.984 1 83 124 LYS A CA 1
ATOM 980 C C . LYS A 1 124 ? 10.453 13.562 33.031 1 83 124 LYS A C 1
ATOM 982 O O . LYS A 1 124 ? 9.258 13.719 33.281 1 83 124 LYS A O 1
ATOM 987 N N . GLY A 1 125 ? 11.445 14.133 33.625 1 76.5 125 GLY A N 1
ATOM 988 C CA . GLY A 1 125 ? 11.141 15.164 34.594 1 76.5 125 GLY A CA 1
ATOM 989 C C . GLY A 1 125 ? 10.344 16.312 34 1 76.5 125 GLY A C 1
ATOM 990 O O . GLY A 1 125 ? 9.336 16.734 34.594 1 76.5 125 GLY A O 1
ATOM 991 N N . LEU A 1 126 ? 10.781 16.766 32.875 1 80.88 126 LEU A N 1
ATOM 992 C CA . LEU A 1 126 ? 10.086 17.875 32.219 1 80.88 126 LEU A CA 1
ATOM 993 C C . LEU A 1 126 ? 8.695 17.438 31.766 1 80.88 126 LEU A C 1
ATOM 995 O O . LEU A 1 126 ? 7.754 18.234 31.797 1 80.88 126 LEU A O 1
ATOM 999 N N . ASP A 1 127 ? 8.578 16.234 31.344 1 87.25 127 ASP A N 1
ATOM 1000 C CA . ASP A 1 127 ? 7.285 15.703 30.938 1 87.25 127 ASP A CA 1
ATOM 1001 C C . ASP A 1 127 ? 6.312 15.656 32.125 1 87.25 127 ASP A C 1
ATOM 1003 O O . ASP A 1 127 ? 5.152 16.047 31.984 1 87.25 127 ASP A O 1
ATOM 1007 N N . MET A 1 128 ? 6.785 15.234 33.25 1 85.38 128 MET A N 1
ATOM 1008 C CA . MET A 1 128 ? 5.957 15.203 34.438 1 85.38 128 MET A CA 1
ATOM 1009 C C . MET A 1 128 ? 5.555 16.609 34.875 1 85.38 128 MET A C 1
ATOM 1011 O O . MET A 1 128 ? 4.406 16.844 35.25 1 85.38 128 MET A O 1
ATOM 1015 N N . LEU A 1 129 ? 6.516 17.422 34.75 1 83.44 129 LEU A N 1
ATOM 1016 C CA . LEU A 1 129 ? 6.246 18.812 35.094 1 83.44 129 LEU A CA 1
ATOM 1017 C C . LEU A 1 129 ? 5.18 19.406 34.188 1 83.44 129 LEU A C 1
ATOM 1019 O O . LEU A 1 129 ? 4.348 20.203 34.625 1 83.44 129 LEU A O 1
ATOM 1023 N N . SER A 1 130 ? 5.285 19 33 1 83.06 130 SER A N 1
ATOM 1024 C CA . SER A 1 130 ? 4.309 19.531 32.031 1 83.06 130 SER A CA 1
ATOM 1025 C C . SER A 1 130 ? 2.889 19.109 32.406 1 83.06 130 SER A C 1
ATOM 1027 O O . SER A 1 130 ? 1.93 19.828 32.125 1 83.06 130 SER A O 1
ATOM 1029 N N . ARG A 1 131 ? 2.625 18.094 33.156 1 87.69 131 ARG A N 1
ATOM 1030 C CA . ARG A 1 131 ? 1.314 17.656 33.625 1 87.69 131 ARG A CA 1
ATOM 1031 C C . ARG A 1 131 ? 0.775 18.594 34.688 1 87.69 131 ARG A C 1
ATOM 1033 O O . ARG A 1 131 ? -0.41 18.938 34.688 1 87.69 131 ARG A O 1
ATOM 1040 N N . VAL A 1 132 ? 1.702 18.906 35.438 1 85.88 132 VAL A N 1
ATOM 1041 C CA . VAL A 1 132 ? 1.334 19.812 36.531 1 85.88 132 VAL A CA 1
ATOM 1042 C C . VAL A 1 132 ? 1.066 21.203 35.969 1 85.88 132 VAL A C 1
ATOM 1044 O O . VAL A 1 132 ? 0.055 21.828 36.281 1 85.88 132 VAL A O 1
ATOM 1047 N N . LEU A 1 133 ? 1.98 21.594 35.156 1 87.56 133 LEU A N 1
ATOM 1048 C CA . LEU A 1 133 ? 1.873 22.922 34.594 1 87.56 133 LEU A CA 1
ATOM 1049 C C . LEU A 1 133 ? 0.619 23.047 33.719 1 87.56 133 LEU A C 1
ATOM 1051 O O . LEU A 1 133 ? 0.035 24.125 33.625 1 87.56 133 LEU A O 1
ATOM 1055 N N . ASN A 1 134 ? 0.231 22 33.125 1 87.94 134 ASN A N 1
ATOM 1056 C CA . ASN A 1 134 ? -0.979 22 32.312 1 87.94 134 ASN A CA 1
ATOM 1057 C C . ASN A 1 134 ? -2.197 22.438 33.125 1 87.94 134 ASN A C 1
ATOM 1059 O O . ASN A 1 134 ? -3.127 23.047 32.562 1 87.94 134 ASN A O 1
ATOM 1063 N N . HIS A 1 135 ? -2.168 22.109 34.438 1 88.81 135 HIS A N 1
ATOM 1064 C CA . HIS A 1 135 ? -3.264 22.484 35.312 1 88.81 135 HIS A CA 1
ATOM 1065 C C . HIS A 1 135 ? -3.111 23.922 35.781 1 88.81 135 HIS A C 1
ATOM 1067 O O . HIS A 1 135 ? -4.098 24.672 35.875 1 88.81 135 HIS A O 1
ATOM 1073 N N . ILE A 1 136 ? -1.932 24.359 36 1 89 136 ILE A N 1
ATOM 1074 C CA . ILE A 1 136 ? -1.707 25.609 36.719 1 89 136 ILE A CA 1
ATOM 1075 C C . ILE A 1 136 ? -1.432 26.734 35.719 1 89 136 ILE A C 1
ATOM 1077 O O . ILE A 1 136 ? -1.805 27.875 35.938 1 89 136 ILE A O 1
ATOM 1081 N N . ALA A 1 137 ? -0.715 26.422 34.625 1 90.12 137 ALA A N 1
ATOM 1082 C CA . ALA A 1 137 ? -0.34 27.422 33.656 1 90.12 137 ALA A CA 1
ATOM 1083 C C . ALA A 1 137 ? -0.387 26.844 32.25 1 90.12 137 ALA A C 1
ATOM 1085 O O . ALA A 1 137 ? 0.625 26.812 31.531 1 90.12 137 ALA A O 1
ATOM 1086 N N . PRO A 1 138 ? -1.535 26.438 31.812 1 85.25 138 PRO A N 1
ATOM 1087 C CA . PRO A 1 138 ? -1.686 25.734 30.547 1 85.25 138 PRO A CA 1
ATOM 1088 C C . PRO A 1 138 ? -1.237 26.578 29.344 1 85.25 138 PRO A C 1
ATOM 1090 O O . PRO A 1 138 ? -0.844 26.016 28.312 1 85.25 138 PRO A O 1
ATOM 1093 N N . SER A 1 139 ? -1.098 27.844 29.422 1 89.31 139 SER A N 1
ATOM 1094 C CA . SER A 1 139 ? -0.792 28.719 28.297 1 89.31 139 SER A CA 1
ATOM 1095 C C . SER A 1 139 ? 0.682 29.109 28.281 1 89.31 139 SER A C 1
ATOM 1097 O O . SER A 1 139 ? 1.121 29.875 27.406 1 89.31 139 SER A O 1
ATOM 1099 N N . LEU A 1 140 ? 1.436 28.547 29.266 1 88.19 140 LEU A N 1
ATOM 1100 C CA . LEU A 1 140 ? 2.867 28.828 29.297 1 88.19 140 LEU A CA 1
ATOM 1101 C C . LEU A 1 140 ? 3.541 28.312 28.031 1 88.19 140 LEU A C 1
ATOM 1103 O O . LEU A 1 140 ? 3.342 27.172 27.625 1 88.19 140 LEU A O 1
ATOM 1107 N N . LEU A 1 141 ? 4.234 29.172 27.391 1 88.31 141 LEU A N 1
ATOM 1108 C CA . LEU A 1 141 ? 4.871 28.844 26.125 1 88.31 141 LEU A CA 1
ATOM 1109 C C . LEU A 1 141 ? 6.266 28.266 26.344 1 88.31 141 LEU A C 1
ATOM 1111 O O . LEU A 1 141 ? 7.004 28.734 27.219 1 88.31 141 LEU A O 1
ATOM 1115 N N . ILE A 1 142 ? 6.52 27.234 25.594 1 84.5 142 ILE A N 1
ATOM 1116 C CA . ILE A 1 142 ? 7.844 26.609 25.609 1 84.5 142 ILE A CA 1
ATOM 1117 C C . ILE A 1 142 ? 8.359 26.453 24.188 1 84.5 142 ILE A C 1
ATOM 1119 O O . ILE A 1 142 ? 7.578 26.438 23.234 1 84.5 142 ILE A O 1
ATOM 1123 N N . ASP A 1 143 ? 9.703 26.422 24.109 1 84.94 143 ASP A N 1
ATOM 1124 C CA . ASP A 1 143 ? 10.305 26.219 22.797 1 84.94 143 ASP A CA 1
ATOM 1125 C C . ASP A 1 143 ? 9.953 24.859 22.219 1 84.94 143 ASP A C 1
ATOM 1127 O O . ASP A 1 143 ? 10.023 23.844 22.922 1 84.94 143 ASP A O 1
ATOM 1131 N N . SER A 1 144 ? 9.508 24.844 21.016 1 80.62 144 SER A N 1
ATOM 1132 C CA . SER A 1 144 ? 9.117 23.594 20.391 1 80.62 144 SER A CA 1
ATOM 1133 C C . SER A 1 144 ? 10.336 22.75 20.031 1 80.62 144 SER A C 1
ATOM 1135 O O . SER A 1 144 ? 10.234 21.531 19.891 1 80.62 144 SER A O 1
ATOM 1137 N N . GLY A 1 145 ? 11.43 23.391 19.797 1 78.81 145 GLY A N 1
ATOM 1138 C CA . GLY A 1 145 ? 12.641 22.719 19.359 1 78.81 145 GLY A CA 1
ATOM 1139 C C . GLY A 1 145 ? 12.617 22.312 17.906 1 78.81 145 GLY A C 1
ATOM 1140 O O . GLY A 1 145 ? 13.508 21.594 17.438 1 78.81 145 GLY A O 1
ATOM 1141 N N . LEU A 1 146 ? 11.609 22.781 17.219 1 80.19 146 LEU A N 1
ATOM 1142 C CA . LEU A 1 146 ? 11.492 22.469 15.797 1 80.19 146 LEU A CA 1
ATOM 1143 C C . LEU A 1 146 ? 12.242 23.484 14.945 1 80.19 146 LEU A C 1
ATOM 1145 O O . LEU A 1 146 ? 12.227 24.672 15.242 1 80.19 146 LEU A O 1
ATOM 1149 N N . SER A 1 147 ? 13.086 22.969 14.023 1 81.12 147 SER A N 1
ATOM 1150 C CA . SER A 1 147 ? 13.766 23.828 13.047 1 81.12 147 SER A CA 1
ATOM 1151 C C . SER A 1 147 ? 13.562 23.312 11.625 1 81.12 147 SER A C 1
ATOM 1153 O O . SER A 1 147 ? 13.414 22.109 11.414 1 81.12 147 SER A O 1
ATOM 1155 N N . VAL A 1 148 ? 13.516 24.25 10.742 1 83.69 148 VAL A N 1
ATOM 1156 C CA . VAL A 1 148 ? 13.312 23.922 9.336 1 83.69 148 VAL A CA 1
ATOM 1157 C C . VAL A 1 148 ? 14.445 23 8.859 1 83.69 148 VAL A C 1
ATOM 1159 O O . VAL A 1 148 ? 14.234 22.141 8.016 1 83.69 148 VAL A O 1
ATOM 1162 N N . GLU A 1 149 ? 15.617 23.109 9.453 1 87.62 149 GLU A N 1
ATOM 1163 C CA . GLU A 1 149 ? 16.797 22.328 9.078 1 87.62 149 GLU A CA 1
ATOM 1164 C C . GLU A 1 149 ? 16.625 20.859 9.453 1 87.62 149 GLU A C 1
ATOM 1166 O O . GLU A 1 149 ? 17.156 19.969 8.789 1 87.62 149 GLU A O 1
ATOM 1171 N N . LEU A 1 150 ? 15.82 20.609 10.391 1 90.44 150 LEU A N 1
ATOM 1172 C CA . LEU A 1 150 ? 15.523 19.25 10.812 1 90.44 150 LEU A CA 1
ATOM 1173 C C . LEU A 1 150 ? 14.398 18.656 9.969 1 90.44 150 LEU A C 1
ATOM 1175 O O . LEU A 1 150 ? 14.25 17.438 9.898 1 90.44 150 LEU A O 1
ATOM 1179 N N . ALA A 1 151 ? 13.695 19.531 9.305 1 93.88 151 ALA A N 1
ATOM 1180 C CA . ALA A 1 151 ? 12.453 19.109 8.664 1 93.88 151 ALA A CA 1
ATOM 1181 C C . ALA A 1 151 ? 12.688 18.703 7.215 1 93.88 151 ALA A C 1
ATOM 1183 O O . ALA A 1 151 ? 11.961 17.859 6.672 1 93.88 151 ALA A O 1
ATOM 1184 N N . THR A 1 152 ? 13.617 19.281 6.496 1 96.81 152 THR A N 1
ATOM 1185 C CA . THR A 1 152 ? 13.859 19.016 5.082 1 96.81 152 THR A CA 1
ATOM 1186 C C . THR A 1 152 ? 15.312 19.312 4.723 1 96.81 152 THR A C 1
ATOM 1188 O O . THR A 1 152 ? 15.992 20.078 5.402 1 96.81 152 THR A O 1
ATOM 1191 N N . ARG A 1 153 ? 15.898 18.703 3.684 1 96.88 153 ARG A N 1
ATOM 1192 C CA . ARG A 1 153 ? 17.234 18.938 3.172 1 96.88 153 ARG A CA 1
ATOM 1193 C C . ARG A 1 153 ? 17.25 20.062 2.146 1 96.88 153 ARG A C 1
ATOM 1195 O O . ARG A 1 153 ? 18.312 20.5 1.702 1 96.88 153 ARG A O 1
ATOM 1202 N N . ASN A 1 154 ? 16.047 20.469 1.729 1 96.38 154 ASN A N 1
ATOM 1203 C CA . ASN A 1 154 ? 15.867 21.422 0.644 1 96.38 154 ASN A CA 1
ATOM 1204 C C . ASN A 1 154 ? 16.281 22.828 1.068 1 96.38 154 ASN A C 1
ATOM 1206 O O . ASN A 1 154 ? 15.586 23.484 1.843 1 96.38 154 ASN A O 1
ATOM 1210 N N . LYS A 1 155 ? 17.281 23.375 0.456 1 94.31 155 LYS A N 1
ATOM 1211 C CA . LYS A 1 155 ? 17.844 24.672 0.836 1 94.31 155 LYS A CA 1
ATOM 1212 C C . LYS A 1 155 ? 16.891 25.812 0.487 1 94.31 155 LYS A C 1
ATOM 1214 O O . LYS A 1 155 ? 16.828 26.812 1.195 1 94.31 155 LYS A O 1
ATOM 1219 N N . GLU A 1 156 ? 16.172 25.594 -0.583 1 93.06 156 GLU A N 1
ATOM 1220 C CA . GLU A 1 156 ? 15.203 26.609 -0.964 1 93.06 156 GLU A CA 1
ATOM 1221 C C . GLU A 1 156 ? 14.125 26.766 0.107 1 93.06 156 GLU A C 1
ATOM 1223 O O . GLU A 1 156 ? 13.695 27.891 0.395 1 93.06 156 GLU A O 1
ATOM 1228 N N . VAL A 1 157 ? 13.75 25.719 0.69 1 91.69 157 VAL A N 1
ATOM 1229 C CA . VAL A 1 157 ? 12.742 25.734 1.747 1 91.69 157 VAL A CA 1
ATOM 1230 C C . VAL A 1 157 ? 13.336 26.359 3.014 1 91.69 157 VAL A C 1
ATOM 1232 O O . VAL A 1 157 ? 12.656 27.078 3.738 1 91.69 157 VAL A O 1
ATOM 1235 N N . HIS A 1 158 ? 14.648 26.094 3.25 1 92.06 158 HIS A N 1
ATOM 1236 C CA . HIS A 1 158 ? 15.328 26.703 4.391 1 92.06 158 HIS A CA 1
ATOM 1237 C C . HIS A 1 158 ? 15.297 28.219 4.305 1 92.06 158 HIS A C 1
ATOM 1239 O O . HIS A 1 158 ? 14.977 28.891 5.285 1 92.06 158 HIS A O 1
ATOM 1245 N N . GLU A 1 159 ? 15.578 28.672 3.16 1 90.75 159 GLU A N 1
ATOM 1246 C CA . GLU A 1 159 ? 15.648 30.109 2.951 1 90.75 159 GLU A CA 1
ATOM 1247 C C . GLU A 1 159 ? 14.273 30.766 3.107 1 90.75 159 GLU A C 1
ATOM 1249 O O . GLU A 1 159 ? 14.148 31.828 3.725 1 90.75 159 GLU A O 1
ATOM 1254 N N . ALA A 1 160 ? 13.289 30.125 2.574 1 87.44 160 ALA A N 1
ATOM 1255 C CA . ALA A 1 160 ? 11.922 30.641 2.689 1 87.44 160 ALA A CA 1
ATOM 1256 C C . ALA A 1 160 ? 11.453 30.625 4.141 1 87.44 160 ALA A C 1
ATOM 1258 O O . ALA A 1 160 ? 10.695 31.5 4.562 1 87.44 160 ALA A O 1
ATOM 1259 N N . GLY A 1 161 ? 11.867 29.672 4.84 1 82.94 161 GLY A N 1
ATOM 1260 C CA . GLY A 1 161 ? 11.469 29.516 6.23 1 82.94 161 GLY A CA 1
ATOM 1261 C C . GLY A 1 161 ? 12.078 30.578 7.137 1 82.94 161 GLY A C 1
ATOM 1262 O O . GLY A 1 161 ? 11.438 31.016 8.094 1 82.94 161 GLY A O 1
ATOM 1263 N N . LYS A 1 162 ? 13.312 30.938 6.867 1 81.81 162 LYS A N 1
ATOM 1264 C CA . LYS A 1 162 ? 13.984 31.969 7.652 1 81.81 162 LYS A CA 1
ATOM 1265 C C . LYS A 1 162 ? 13.219 33.281 7.609 1 81.81 162 LYS A C 1
ATOM 1267 O O . LYS A 1 162 ? 13.234 34.062 8.578 1 81.81 162 LYS A O 1
ATOM 1272 N N . GLN A 1 163 ? 12.492 33.438 6.621 1 81.94 163 GLN A N 1
ATOM 1273 C CA . GLN A 1 163 ? 11.812 34.719 6.406 1 81.94 163 GLN A CA 1
ATOM 1274 C C . GLN A 1 163 ? 10.32 34.594 6.723 1 81.94 163 GLN A C 1
ATOM 1276 O O . GLN A 1 163 ? 9.57 35.562 6.562 1 81.94 163 GLN A O 1
ATOM 1281 N N . ASP A 1 164 ? 9.961 33.531 7.246 1 84.88 164 ASP A N 1
ATOM 1282 C CA . ASP A 1 164 ? 8.531 33.281 7.426 1 84.88 164 ASP A CA 1
ATOM 1283 C C . ASP A 1 164 ? 8.062 33.75 8.805 1 84.88 164 ASP A C 1
ATOM 1285 O O . ASP A 1 164 ? 8.328 33.094 9.812 1 84.88 164 ASP A O 1
ATOM 1289 N N . GLU A 1 165 ? 7.273 34.75 8.875 1 81.62 165 GLU A N 1
ATOM 1290 C CA . GLU A 1 165 ? 6.82 35.344 10.125 1 81.62 165 GLU A CA 1
ATOM 1291 C C . GLU A 1 165 ? 5.695 34.531 10.758 1 81.62 165 GLU A C 1
ATOM 1293 O O . GLU A 1 165 ? 5.363 34.75 11.922 1 81.62 165 GLU A O 1
ATOM 1298 N N . LEU A 1 166 ? 5.195 33.656 9.984 1 82.69 166 LEU A N 1
ATOM 1299 C CA . LEU A 1 166 ? 4.043 32.906 10.477 1 82.69 166 LEU A CA 1
ATOM 1300 C C . LEU A 1 166 ? 4.484 31.609 11.148 1 82.69 166 LEU A C 1
ATOM 1302 O O . LEU A 1 166 ? 3.668 30.922 11.766 1 82.69 166 LEU A O 1
ATOM 1306 N N . TYR A 1 167 ? 5.734 31.312 11.062 1 81 167 TYR A N 1
ATOM 1307 C CA . TYR A 1 167 ? 6.242 30.094 11.688 1 81 167 TYR A CA 1
ATOM 1308 C C . TYR A 1 167 ? 6.191 30.203 13.203 1 81 167 TYR A C 1
ATOM 1310 O O . TYR A 1 167 ? 6.695 31.172 13.789 1 81 167 TYR A O 1
ATOM 1318 N N . VAL A 1 168 ? 5.562 29.234 13.836 1 80.94 168 VAL A N 1
ATOM 1319 C CA . VAL A 1 168 ? 5.434 29.219 15.289 1 80.94 168 VAL A CA 1
ATOM 1320 C C . VAL A 1 168 ? 6.66 28.547 15.906 1 80.94 168 VAL A C 1
ATOM 1322 O O . VAL A 1 168 ? 6.984 27.406 15.578 1 80.94 168 VAL A O 1
ATOM 1325 N N . THR A 1 169 ? 7.281 29.172 16.766 1 81.25 169 THR A N 1
ATOM 1326 C CA . THR A 1 169 ? 8.508 28.656 17.344 1 81.25 169 THR A CA 1
ATOM 1327 C C . THR A 1 169 ? 8.273 28.219 18.781 1 81.25 169 THR A C 1
ATOM 1329 O O . THR A 1 169 ? 9.094 27.5 19.359 1 81.25 169 THR A O 1
ATOM 1332 N N . LYS A 1 170 ? 7.184 28.656 19.359 1 86.88 170 LYS A N 1
ATOM 1333 C CA . LYS A 1 170 ? 6.84 28.297 20.734 1 86.88 170 LYS A CA 1
ATOM 1334 C C . LYS A 1 170 ? 5.43 27.719 20.812 1 86.88 170 LYS A C 1
ATOM 1336 O O . LYS A 1 170 ? 4.535 28.156 20.078 1 86.88 170 LYS A O 1
ATOM 1341 N N . VAL A 1 171 ? 5.289 26.719 21.719 1 89.5 171 VAL A N 1
ATOM 1342 C CA . VAL A 1 171 ? 3.98 26.109 21.922 1 89.5 171 VAL A CA 1
ATOM 1343 C C . VAL A 1 171 ? 3.664 26.062 23.422 1 89.5 171 VAL A C 1
ATOM 1345 O O . VAL A 1 171 ? 4.57 26.062 24.25 1 89.5 171 VAL A O 1
ATOM 1348 N N . SER A 1 172 ? 2.414 26.109 23.703 1 91.69 172 SER A N 1
ATOM 1349 C CA . SER A 1 172 ? 2.02 26.078 25.109 1 91.69 172 SER A CA 1
ATOM 1350 C C . SER A 1 172 ? 2.133 24.688 25.703 1 91.69 172 SER A C 1
ATOM 1352 O O . SER A 1 172 ? 2.152 23.688 24.969 1 91.69 172 SER A O 1
ATOM 1354 N N . VAL A 1 173 ? 2.176 24.625 27 1 92.06 173 VAL A N 1
ATOM 1355 C CA . VAL A 1 173 ? 2.162 23.359 27.734 1 92.06 173 VAL A CA 1
ATOM 1356 C C . VAL A 1 173 ? 0.904 22.562 27.375 1 92.06 173 VAL A C 1
ATOM 1358 O O . VAL A 1 173 ? 0.965 21.359 27.141 1 92.06 173 VAL A O 1
ATOM 1361 N N . ARG A 1 174 ? -0.207 23.234 27.297 1 93.75 174 ARG A N 1
ATOM 1362 C CA . ARG A 1 174 ? -1.462 22.594 26.938 1 93.75 174 ARG A CA 1
ATOM 1363 C C . ARG A 1 174 ? -1.375 21.969 25.547 1 93.75 174 ARG A C 1
ATOM 1365 O O . ARG A 1 174 ? -1.831 20.844 25.328 1 93.75 174 ARG A O 1
ATOM 1372 N N . TRP A 1 175 ? -0.857 22.734 24.625 1 93.94 175 TRP A N 1
ATOM 1373 C CA . TRP A 1 175 ? -0.702 22.219 23.266 1 93.94 175 TRP A CA 1
ATOM 1374 C C . TRP A 1 175 ? 0.083 20.922 23.266 1 93.94 175 TRP A C 1
ATOM 1376 O O . TRP A 1 175 ? -0.341 19.938 22.656 1 93.94 175 TRP A O 1
ATOM 1386 N N . TYR A 1 176 ? 1.197 20.953 23.984 1 94 176 TYR A N 1
ATOM 1387 C CA . TYR A 1 176 ? 2.059 19.781 24.047 1 94 176 TYR A CA 1
ATOM 1388 C C . TYR A 1 176 ? 1.321 18.594 24.656 1 94 176 TYR A C 1
ATOM 1390 O O . TYR A 1 176 ? 1.376 17.484 24.125 1 94 176 TYR A O 1
ATOM 1398 N N . ARG A 1 177 ? 0.622 18.797 25.719 1 95.12 177 ARG A N 1
ATOM 1399 C CA . ARG A 1 177 ? -0.105 17.734 26.406 1 95.12 177 ARG A CA 1
ATOM 1400 C C . ARG A 1 177 ? -1.214 17.172 25.531 1 95.12 177 ARG A C 1
ATOM 1402 O O . ARG A 1 177 ? -1.444 15.969 25.516 1 95.12 177 ARG A O 1
ATOM 1409 N N . GLU A 1 178 ? -1.884 18.047 24.812 1 96.44 178 GLU A N 1
ATOM 1410 C CA . GLU A 1 178 ? -2.939 17.609 23.906 1 96.44 178 GLU A CA 1
ATOM 1411 C C . GLU A 1 178 ? -2.369 16.797 22.75 1 96.44 178 GLU A C 1
ATOM 1413 O O . GLU A 1 178 ? -2.98 15.82 22.312 1 96.44 178 GLU A O 1
ATOM 1418 N N . LEU A 1 179 ? -1.236 17.188 22.297 1 96.44 179 LEU A N 1
ATOM 1419 C CA . LEU A 1 179 ? -0.573 16.453 21.234 1 96.44 179 LEU A CA 1
ATOM 1420 C C . LEU A 1 179 ? -0.23 15.039 21.672 1 96.44 179 LEU A C 1
ATOM 1422 O O . LEU A 1 179 ? -0.543 14.07 20.969 1 96.44 179 LEU A O 1
ATOM 1426 N N . ILE A 1 180 ? 0.39 14.93 22.828 1 96.62 180 ILE A N 1
ATOM 1427 C CA . ILE A 1 180 ? 0.804 13.641 23.359 1 96.62 180 ILE A CA 1
ATOM 1428 C C . ILE A 1 180 ? -0.422 12.758 23.594 1 96.62 180 ILE A C 1
ATOM 1430 O O . ILE A 1 180 ? -0.422 11.578 23.234 1 96.62 180 ILE A O 1
ATOM 1434 N N . LYS A 1 181 ? -1.439 13.352 24.156 1 97.69 181 LYS A N 1
ATOM 1435 C CA . LYS A 1 181 ? -2.684 12.625 24.391 1 97.69 181 LYS A CA 1
ATOM 1436 C C . LYS A 1 181 ? -3.281 12.117 23.078 1 97.69 181 LYS A C 1
ATOM 1438 O O . LYS A 1 181 ? -3.764 10.992 23 1 97.69 181 LYS A O 1
ATOM 1443 N N . ALA A 1 182 ? -3.27 12.938 22.062 1 98.56 182 ALA A N 1
ATOM 1444 C CA . ALA A 1 182 ? -3.82 12.562 20.766 1 98.56 182 ALA A CA 1
ATOM 1445 C C . ALA A 1 182 ? -3.039 11.406 20.141 1 98.56 182 ALA A C 1
ATOM 1447 O O . ALA A 1 182 ? -3.625 10.516 19.531 1 98.56 182 ALA A O 1
ATOM 1448 N N . MET A 1 183 ? -1.717 11.438 20.266 1 98.38 183 MET A N 1
ATOM 1449 C CA . MET A 1 183 ? -0.895 10.328 19.781 1 98.38 183 MET A CA 1
ATOM 1450 C C . MET A 1 183 ? -1.287 9.023 20.453 1 98.38 183 MET A C 1
ATOM 1452 O O . MET A 1 183 ? -1.434 7.996 19.797 1 98.38 183 MET A O 1
ATOM 1456 N N . GLU A 1 184 ? -1.46 9.109 21.719 1 98.31 184 GLU A N 1
ATOM 1457 C CA . GLU A 1 184 ? -1.846 7.922 22.484 1 98.31 184 GLU A CA 1
ATOM 1458 C C . GLU A 1 184 ? -3.213 7.406 22.047 1 98.31 184 GLU A C 1
ATOM 1460 O O . GLU A 1 184 ? -3.395 6.199 21.859 1 98.31 184 GLU A O 1
ATOM 1465 N N . LEU A 1 185 ? -4.129 8.281 21.875 1 98.62 185 LEU A N 1
ATOM 1466 C CA . LEU A 1 185 ? -5.484 7.902 21.484 1 98.62 185 LEU A CA 1
ATOM 1467 C C . LEU A 1 185 ? -5.504 7.309 20.078 1 98.62 185 LEU A C 1
ATOM 1469 O O . LEU A 1 185 ? -6.258 6.371 19.812 1 98.62 185 LEU A O 1
ATOM 1473 N N . ALA A 1 186 ? -4.699 7.883 19.188 1 98.69 186 ALA A N 1
ATOM 1474 C CA . ALA A 1 186 ? -4.613 7.371 17.828 1 98.69 186 ALA A CA 1
ATOM 1475 C C . ALA A 1 186 ? -4.242 5.891 17.812 1 98.69 186 ALA A C 1
ATOM 1477 O O . ALA A 1 186 ? -4.746 5.121 16.984 1 98.69 186 ALA A O 1
ATOM 1478 N N . SER A 1 187 ? -3.371 5.516 18.672 1 98.38 187 SER A N 1
ATOM 1479 C CA . SER A 1 187 ? -2.928 4.129 18.766 1 98.38 187 SER A CA 1
ATOM 1480 C C . SER A 1 187 ? -3.941 3.275 19.516 1 98.38 187 SER A C 1
ATOM 1482 O O . SER A 1 187 ? -4.262 2.162 19.094 1 98.38 187 SER A O 1
ATOM 1484 N N . ARG A 1 188 ? -4.465 3.785 20.594 1 98.31 188 ARG A N 1
ATOM 1485 C CA . ARG A 1 188 ? -5.375 3.033 21.453 1 98.31 188 ARG A CA 1
ATOM 1486 C C . ARG A 1 188 ? -6.699 2.766 20.75 1 98.31 188 ARG A C 1
ATOM 1488 O O . ARG A 1 188 ? -7.336 1.737 20.984 1 98.31 188 ARG A O 1
ATOM 1495 N N . ARG A 1 189 ? -7.094 3.705 19.938 1 98.44 189 ARG A N 1
ATOM 1496 C CA . ARG A 1 189 ? -8.391 3.592 19.266 1 98.44 189 ARG A CA 1
ATOM 1497 C C . ARG A 1 189 ? -8.219 3.24 17.797 1 98.44 189 ARG A C 1
ATOM 1499 O O . ARG A 1 189 ? -8.977 3.713 16.953 1 98.44 189 ARG A O 1
ATOM 1506 N N . ILE A 1 190 ? -7.27 2.471 17.531 1 98.38 190 ILE A N 1
ATOM 1507 C CA . ILE A 1 190 ? -6.879 2.146 16.156 1 98.38 190 ILE A CA 1
ATOM 1508 C C . ILE A 1 190 ? -8.047 1.481 15.438 1 98.38 190 ILE A C 1
ATOM 1510 O O . ILE A 1 190 ? -8.219 1.664 14.227 1 98.38 190 ILE A O 1
ATOM 1514 N N . GLN A 1 191 ? -8.945 0.757 16.094 1 97.94 191 GLN A N 1
ATOM 1515 C CA . GLN A 1 191 ? -10.07 0.039 15.5 1 97.94 191 GLN A CA 1
ATOM 1516 C C . GLN A 1 191 ? -11.141 1.006 15.016 1 97.94 191 GLN A C 1
ATOM 1518 O O . GLN A 1 191 ? -12.039 0.621 14.258 1 97.94 191 GLN A O 1
ATOM 1523 N N . ARG A 1 192 ? -11.047 2.273 15.508 1 98.25 192 ARG A N 1
ATOM 1524 C CA . ARG A 1 192 ? -12.047 3.26 15.125 1 98.25 192 ARG A CA 1
ATOM 1525 C C . ARG A 1 192 ? -11.711 3.896 13.781 1 98.25 192 ARG A C 1
ATOM 1527 O O . ARG A 1 192 ? -12.539 4.594 13.188 1 98.25 192 ARG A O 1
ATOM 1534 N N . PHE A 1 193 ? -10.508 3.734 13.352 1 98.62 193 PHE A N 1
ATOM 1535 C CA . PHE A 1 193 ? -10.172 4.242 12.023 1 98.62 193 PHE A CA 1
ATOM 1536 C C . PHE A 1 193 ? -10.992 3.537 10.953 1 98.62 193 PHE A C 1
ATOM 1538 O O . PHE A 1 193 ? -11.055 2.307 10.922 1 98.62 193 PHE A O 1
ATOM 1545 N N . PRO A 1 194 ? -11.672 4.266 10.094 1 98.31 194 PRO A N 1
ATOM 1546 C CA . PRO A 1 194 ? -12.578 3.643 9.125 1 98.31 194 PRO A CA 1
ATOM 1547 C C . PRO A 1 194 ? -11.844 2.848 8.055 1 98.31 194 PRO A C 1
ATOM 1549 O O . PRO A 1 194 ? -10.672 3.121 7.77 1 98.31 194 PRO A O 1
ATOM 1552 N N . ASP A 1 195 ? -12.531 1.854 7.457 1 97.88 195 ASP A N 1
ATOM 1553 C CA . ASP A 1 195 ? -11.984 1.045 6.375 1 97.88 195 ASP A CA 1
ATOM 1554 C C . ASP A 1 195 ? -11.992 1.812 5.055 1 97.88 195 ASP A C 1
ATOM 1556 O O . ASP A 1 195 ? -12.82 1.537 4.18 1 97.88 195 ASP A O 1
ATOM 1560 N N . ILE A 1 196 ? -11.07 2.75 4.902 1 97.88 196 ILE A N 1
ATOM 1561 C CA . ILE A 1 196 ? -10.891 3.545 3.689 1 97.88 196 ILE A CA 1
ATOM 1562 C C . ILE A 1 196 ? -9.445 3.426 3.203 1 97.88 196 ILE A C 1
ATOM 1564 O O . ILE A 1 196 ? -8.531 3.23 4 1 97.88 196 ILE A O 1
ATOM 1568 N N . PRO A 1 197 ? -9.242 3.543 1.871 1 98.56 197 PRO A N 1
ATOM 1569 C CA . PRO A 1 197 ? -7.875 3.436 1.351 1 98.56 197 PRO A CA 1
ATOM 1570 C C . PRO A 1 197 ? -6.914 4.43 1.997 1 98.56 197 PRO A C 1
ATOM 1572 O O . PRO A 1 197 ? -7.242 5.613 2.129 1 98.56 197 PRO A O 1
ATOM 1575 N N . LEU A 1 198 ? -5.75 3.9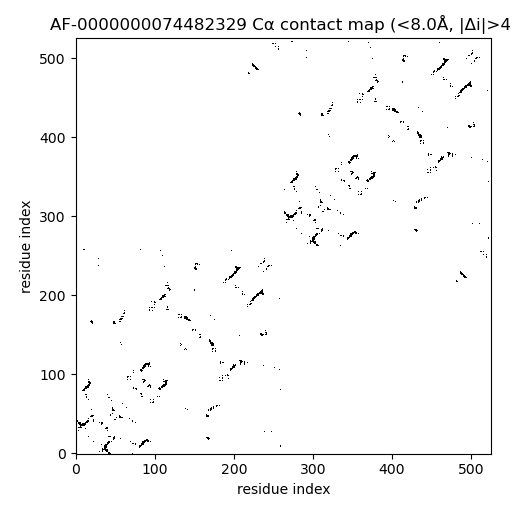3 2.418 1 98.94 198 LEU A N 1
ATOM 1576 C CA . LEU A 1 198 ? -4.773 4.758 3.113 1 98.94 198 LEU A CA 1
ATOM 1577 C C . LEU A 1 198 ? -3.398 4.637 2.465 1 98.94 198 LEU A C 1
ATOM 1579 O O . LEU A 1 198 ? -2.912 3.525 2.234 1 98.94 198 LEU A O 1
ATOM 1583 N N . LEU A 1 199 ? -2.834 5.742 2.07 1 98.94 199 LEU A N 1
ATOM 1584 C CA . LEU A 1 199 ? -1.421 5.84 1.725 1 98.94 199 LEU A CA 1
ATOM 1585 C C . LEU A 1 199 ? -0.635 6.523 2.84 1 98.94 199 LEU A C 1
ATOM 1587 O O . LEU A 1 199 ? -0.907 7.68 3.178 1 98.94 199 LEU A O 1
ATOM 1591 N N . LEU A 1 200 ? 0.239 5.816 3.486 1 98.94 200 LEU A N 1
ATOM 1592 C CA . LEU A 1 200 ? 1.136 6.379 4.492 1 98.94 200 LEU A CA 1
ATOM 1593 C C . LEU A 1 200 ? 2.561 6.469 3.957 1 98.94 200 LEU A C 1
ATOM 1595 O O . LEU A 1 200 ? 3.164 5.453 3.605 1 98.94 200 LEU A O 1
ATOM 1599 N N . MET A 1 201 ? 3.078 7.68 3.84 1 98.94 201 MET A N 1
ATOM 1600 C CA . MET A 1 201 ? 4.441 7.918 3.379 1 98.94 201 MET A CA 1
ATOM 1601 C C . MET A 1 201 ? 5.305 8.477 4.504 1 98.94 201 MET A C 1
ATOM 1603 O O . MET A 1 201 ? 4.852 9.312 5.281 1 98.94 201 MET A O 1
ATOM 1607 N N . GLN A 1 202 ? 6.477 7.969 4.602 1 98.88 202 GLN A N 1
ATOM 1608 C CA . GLN A 1 202 ? 7.367 8.305 5.707 1 98.88 202 GLN A CA 1
ATOM 1609 C C . GLN A 1 202 ? 8.789 8.562 5.211 1 98.88 202 GLN A C 1
ATOM 1611 O O . GLN A 1 202 ? 9.289 7.84 4.348 1 98.88 202 GLN A O 1
ATOM 1616 N N . GLY A 1 203 ? 9.414 9.68 5.707 1 98.62 203 GLY A N 1
ATOM 1617 C CA . GLY A 1 203 ? 10.836 9.859 5.457 1 98.62 203 GLY A CA 1
ATOM 1618 C C . GLY A 1 203 ? 11.703 8.852 6.184 1 98.62 203 GLY A C 1
ATOM 1619 O O . GLY A 1 203 ? 11.492 8.586 7.371 1 98.62 203 GLY A O 1
ATOM 1620 N N . GLY A 1 204 ? 12.641 8.281 5.492 1 98.25 204 GLY A N 1
ATOM 1621 C CA . GLY A 1 204 ? 13.531 7.281 6.074 1 98.25 204 GLY A CA 1
ATOM 1622 C C . GLY A 1 204 ? 14.5 7.863 7.082 1 98.25 204 GLY A C 1
ATOM 1623 O O . GLY A 1 204 ? 14.961 7.164 7.988 1 98.25 204 GLY A O 1
ATOM 1624 N N . ASP A 1 205 ? 14.836 9.102 6.945 1 98.12 205 ASP A N 1
ATOM 1625 C CA . ASP A 1 205 ? 15.742 9.805 7.848 1 98.12 205 ASP A CA 1
ATOM 1626 C C . ASP A 1 205 ? 15.039 10.969 8.539 1 98.12 205 ASP A C 1
ATOM 1628 O O . ASP A 1 205 ? 15.594 12.07 8.625 1 98.12 205 ASP A O 1
ATOM 1632 N N . ASP A 1 206 ? 13.82 10.711 8.875 1 98.25 206 ASP A N 1
ATOM 1633 C CA . ASP A 1 206 ? 13.039 11.688 9.625 1 98.25 206 ASP A CA 1
ATOM 1634 C C . ASP A 1 206 ? 13.656 11.953 10.992 1 98.25 206 ASP A C 1
ATOM 1636 O O . ASP A 1 206 ? 13.758 11.039 11.812 1 98.25 206 ASP A O 1
ATOM 1640 N N . LYS A 1 207 ? 13.969 13.188 11.289 1 97.25 207 LYS A N 1
ATOM 1641 C CA . LYS A 1 207 ? 14.633 13.539 12.539 1 97.25 207 LYS A CA 1
ATOM 1642 C C . LYS A 1 207 ? 13.633 14.031 13.578 1 97.25 207 LYS A C 1
ATOM 1644 O O . LYS A 1 207 ? 14 14.312 14.719 1 97.25 207 LYS A O 1
ATOM 1649 N N . ILE A 1 208 ? 12.375 14.078 13.18 1 96.75 208 ILE A N 1
ATOM 1650 C CA . ILE A 1 208 ? 11.352 14.664 14.039 1 96.75 208 ILE A CA 1
ATOM 1651 C C . ILE A 1 208 ? 10.383 13.586 14.508 1 96.75 208 ILE A C 1
ATOM 1653 O O . ILE A 1 208 ? 10.188 13.391 15.711 1 96.75 208 ILE A O 1
ATOM 1657 N N . VAL A 1 209 ? 9.812 12.859 13.562 1 97.88 209 VAL A N 1
ATOM 1658 C CA . VAL A 1 209 ? 8.852 11.805 13.852 1 97.88 209 VAL A CA 1
ATOM 1659 C C . VAL A 1 209 ? 9.555 10.453 13.844 1 97.88 209 VAL A C 1
ATOM 1661 O O . VAL A 1 209 ? 10.383 10.18 12.977 1 97.88 209 VAL A O 1
ATOM 1664 N N . ASP A 1 210 ? 9.219 9.609 14.797 1 98.19 210 ASP A N 1
ATOM 1665 C CA . ASP A 1 210 ? 9.766 8.258 14.898 1 98.19 210 ASP A CA 1
ATOM 1666 C C . ASP A 1 210 ? 9.125 7.332 13.875 1 98.19 210 ASP A C 1
ATOM 1668 O O . ASP A 1 210 ? 8.008 6.844 14.078 1 98.19 210 ASP A O 1
ATOM 1672 N N . LYS A 1 211 ? 9.891 6.984 12.883 1 98 211 LYS A N 1
ATOM 1673 C CA . LYS A 1 211 ? 9.352 6.184 11.781 1 98 211 LYS A CA 1
ATOM 1674 C C . LYS A 1 211 ? 8.945 4.793 12.266 1 98 211 LYS A C 1
ATOM 1676 O O . LYS A 1 211 ? 8.062 4.16 11.688 1 98 211 LYS A O 1
ATOM 1681 N N . THR A 1 212 ? 9.578 4.246 13.32 1 97.94 212 THR A N 1
ATOM 1682 C CA . THR A 1 212 ? 9.234 2.932 13.844 1 97.94 212 THR A CA 1
ATOM 1683 C C . THR A 1 212 ? 7.824 2.932 14.422 1 97.94 212 THR A C 1
ATOM 1685 O O . THR A 1 212 ? 7.047 2.006 14.172 1 97.94 212 THR A O 1
ATOM 1688 N N . ALA A 1 213 ? 7.496 4.016 15.164 1 98.19 213 ALA A N 1
ATOM 1689 C CA . ALA A 1 213 ? 6.148 4.156 15.711 1 98.19 213 ALA A CA 1
ATOM 1690 C C . ALA A 1 213 ? 5.113 4.254 14.594 1 98.19 213 ALA A C 1
ATOM 1692 O O . ALA A 1 213 ? 4.023 3.689 14.695 1 98.19 213 ALA A O 1
ATOM 1693 N N . VAL A 1 214 ? 5.48 4.965 13.555 1 98.69 214 VAL A N 1
ATOM 1694 C CA . VAL A 1 214 ? 4.59 5.152 12.422 1 98.69 214 VAL A CA 1
ATOM 1695 C C . VAL A 1 214 ? 4.332 3.811 11.734 1 98.69 214 VAL A C 1
ATOM 1697 O O . VAL A 1 214 ? 3.182 3.451 11.477 1 98.69 214 VAL A O 1
ATOM 1700 N N . LYS A 1 215 ? 5.355 3.074 11.484 1 98.44 215 LYS A N 1
ATOM 1701 C CA . LYS A 1 215 ? 5.223 1.781 10.82 1 98.44 215 LYS A CA 1
ATOM 1702 C C . LYS A 1 215 ? 4.426 0.802 11.68 1 98.44 215 LYS A C 1
ATOM 1704 O O . LYS A 1 215 ? 3.629 0.019 11.164 1 98.44 215 LYS A O 1
ATOM 1709 N N . GLU A 1 216 ? 4.676 0.812 12.961 1 98.06 216 GLU A N 1
ATOM 1710 C CA . GLU A 1 216 ? 3.938 -0.06 13.867 1 98.06 216 GLU A CA 1
ATOM 1711 C C . GLU A 1 216 ? 2.439 0.226 13.805 1 98.06 216 GLU A C 1
ATOM 1713 O O . GLU A 1 216 ? 1.626 -0.7 13.781 1 98.06 216 GLU A O 1
ATOM 1718 N N . TRP A 1 217 ? 2.098 1.511 13.859 1 98.69 217 TRP A N 1
ATOM 1719 C CA . TRP A 1 217 ? 0.692 1.886 13.742 1 98.69 217 TRP A CA 1
ATOM 1720 C C . TRP A 1 217 ? 0.097 1.375 12.438 1 98.69 217 TRP A C 1
ATOM 1722 O O . TRP A 1 217 ? -0.982 0.779 12.43 1 98.69 217 TRP A O 1
ATOM 1732 N N . PHE A 1 218 ? 0.812 1.548 11.336 1 98.81 218 PHE A N 1
ATOM 1733 C CA . PHE A 1 218 ? 0.388 1.093 10.016 1 98.81 218 PHE A CA 1
ATOM 1734 C C . PHE A 1 218 ? 0.132 -0.41 10.023 1 98.81 218 PHE A C 1
ATOM 1736 O O . PHE A 1 218 ? -0.897 -0.87 9.523 1 98.81 218 PHE A O 1
ATOM 1743 N N . ASP A 1 219 ? 1.086 -1.18 10.555 1 98.31 219 ASP A N 1
ATOM 1744 C CA . ASP A 1 219 ? 1.021 -2.639 10.516 1 98.31 219 ASP A CA 1
ATOM 1745 C C . ASP A 1 219 ? -0.168 -3.152 11.328 1 98.31 219 ASP A C 1
ATOM 1747 O O . ASP A 1 219 ? -0.742 -4.195 11 1 98.31 219 ASP A O 1
ATOM 1751 N N . ARG A 1 220 ? -0.643 -2.4 12.281 1 97.75 220 ARG A N 1
ATOM 1752 C CA . ARG A 1 220 ? -1.721 -2.828 13.164 1 97.75 220 ARG A CA 1
ATOM 1753 C C . ARG A 1 220 ? -3.082 -2.443 12.594 1 97.75 220 ARG A C 1
ATOM 1755 O O . ARG A 1 220 ? -4.117 -2.92 13.07 1 97.75 220 ARG A O 1
ATOM 1762 N N . LEU A 1 221 ? -3.133 -1.555 11.641 1 97.88 221 LEU A N 1
ATOM 1763 C CA . LEU A 1 221 ? -4.383 -1.037 11.094 1 97.88 221 LEU A CA 1
ATOM 1764 C C . LEU A 1 221 ? -5.18 -2.143 10.414 1 97.88 221 LEU A C 1
ATOM 1766 O O . LEU A 1 221 ? -4.684 -2.781 9.477 1 97.88 221 LEU A O 1
ATOM 1770 N N . PRO A 1 222 ? -6.363 -2.414 10.828 1 96.31 222 PRO A N 1
ATOM 1771 C CA . PRO A 1 222 ? -7.172 -3.494 10.25 1 96.31 222 PRO A CA 1
ATOM 1772 C C . PRO A 1 222 ? -8.062 -3.02 9.109 1 96.31 222 PRO A C 1
ATOM 1774 O O . PRO A 1 222 ? -9.289 -3.127 9.188 1 96.31 222 PRO A O 1
ATOM 1777 N N . ILE A 1 223 ? -7.449 -2.549 8.039 1 97.94 223 ILE A N 1
ATOM 1778 C CA . ILE A 1 223 ? -8.25 -2.043 6.934 1 97.94 223 ILE A CA 1
ATOM 1779 C C . ILE A 1 223 ? -7.918 -2.816 5.66 1 97.94 223 ILE A C 1
ATOM 1781 O O . ILE A 1 223 ? -6.883 -3.484 5.586 1 97.94 223 ILE A O 1
ATOM 1785 N N . SER A 1 224 ? -8.797 -2.717 4.68 1 98.06 224 SER A N 1
ATOM 1786 C CA . SER A 1 224 ? -8.781 -3.607 3.521 1 98.06 224 SER A CA 1
ATOM 1787 C C . SER A 1 224 ? -7.816 -3.107 2.453 1 98.06 224 SER A C 1
ATOM 1789 O O . SER A 1 224 ? -7.461 -3.85 1.534 1 98.06 224 SER A O 1
ATOM 1791 N N . GLU A 1 225 ? -7.438 -1.828 2.518 1 98.56 225 GLU A N 1
ATOM 1792 C CA . GLU A 1 225 ? -6.535 -1.239 1.534 1 98.56 225 GLU A CA 1
ATOM 1793 C C . GLU A 1 225 ? -5.574 -0.248 2.189 1 98.56 225 GLU A C 1
ATOM 1795 O O . GLU A 1 225 ? -5.996 0.809 2.664 1 98.56 225 GLU A O 1
ATOM 1800 N N . LYS A 1 226 ? -4.262 -0.584 2.199 1 98.81 226 LYS A N 1
ATOM 1801 C CA . LYS A 1 226 ? -3.285 0.312 2.811 1 98.81 226 LYS A CA 1
ATOM 1802 C C . LYS A 1 226 ? -1.925 0.187 2.129 1 98.81 226 LYS A C 1
ATOM 1804 O O . LYS A 1 226 ? -1.522 -0.907 1.729 1 98.81 226 LYS A O 1
ATOM 1809 N N . VAL A 1 227 ? -1.299 1.312 1.928 1 98.88 227 VAL A N 1
ATOM 1810 C CA . VAL A 1 227 ? -0.013 1.452 1.252 1 98.88 227 VAL A CA 1
ATOM 1811 C C . VAL A 1 227 ? 0.999 2.098 2.195 1 98.88 227 VAL A C 1
ATOM 1813 O O . VAL A 1 227 ? 0.721 3.137 2.797 1 98.88 227 VAL A O 1
ATOM 1816 N N . TYR A 1 228 ? 2.133 1.473 2.387 1 98.88 228 TYR A N 1
ATOM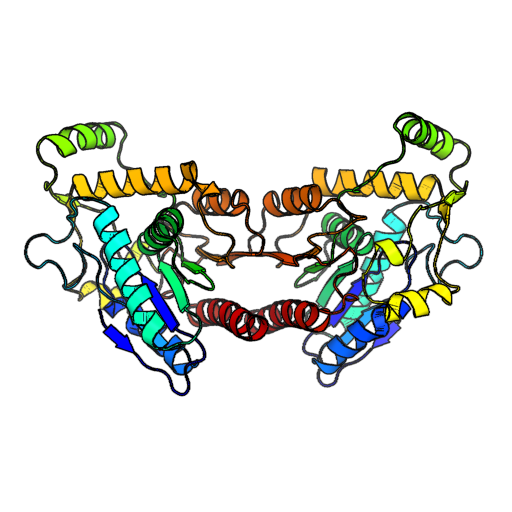 1817 C CA . TYR A 1 228 ? 3.256 2.039 3.129 1 98.88 228 TYR A CA 1
ATOM 1818 C C . TYR A 1 228 ? 4.434 2.314 2.205 1 98.88 228 TYR A C 1
ATOM 1820 O O . TYR A 1 228 ? 4.871 1.431 1.461 1 98.88 228 TYR A O 1
ATOM 1828 N N . LYS A 1 229 ? 4.93 3.508 2.199 1 98.88 229 LYS A N 1
ATOM 1829 C CA . LYS A 1 229 ? 6.105 3.891 1.419 1 98.88 229 LYS A CA 1
ATOM 1830 C C . LYS A 1 229 ? 7.082 4.707 2.26 1 98.88 229 LYS A C 1
ATOM 1832 O O . LYS A 1 229 ? 6.758 5.809 2.707 1 98.88 229 LYS A O 1
ATOM 1837 N N . GLU A 1 230 ? 8.195 4.18 2.545 1 98.69 230 GLU A N 1
ATOM 1838 C CA . GLU A 1 230 ? 9.281 4.906 3.189 1 98.69 230 GLU A CA 1
ATOM 1839 C C . GLU A 1 230 ? 10.273 5.445 2.158 1 98.69 230 GLU A C 1
ATOM 1841 O O . GLU A 1 230 ? 10.773 4.695 1.32 1 98.69 230 GLU A O 1
ATOM 1846 N N . TRP A 1 231 ? 10.508 6.723 2.1 1 98.31 231 TRP A N 1
ATOM 1847 C CA . TRP A 1 231 ? 11.453 7.367 1.2 1 98.31 231 TRP A CA 1
ATOM 1848 C C . TRP A 1 231 ? 12.836 7.457 1.838 1 98.31 231 TRP A C 1
ATOM 1850 O O . TRP A 1 231 ? 13.086 8.312 2.688 1 98.31 231 TRP A O 1
ATOM 1860 N N . ASN A 1 232 ? 13.695 6.613 1.3 1 95.94 232 ASN A N 1
ATOM 1861 C CA . ASN A 1 232 ? 15.039 6.527 1.867 1 95.94 232 ASN A CA 1
ATOM 1862 C C . ASN A 1 232 ? 15.75 7.875 1.828 1 95.94 232 ASN A C 1
ATOM 1864 O O . ASN A 1 232 ? 15.672 8.594 0.831 1 95.94 232 ASN A O 1
ATOM 1868 N N . GLN A 1 233 ? 16.328 8.289 2.906 1 96.38 233 GLN A N 1
ATOM 1869 C CA . GLN A 1 233 ? 17.203 9.445 3.072 1 96.38 233 GLN A CA 1
ATOM 1870 C C . GLN A 1 233 ? 16.391 10.734 3.236 1 96.38 233 GLN A C 1
ATOM 1872 O O . GLN A 1 233 ? 16.953 11.781 3.57 1 96.38 233 GLN A O 1
ATOM 1877 N N . LEU A 1 234 ? 15.078 10.688 2.893 1 98.5 234 LEU A N 1
ATOM 1878 C CA . LEU A 1 234 ? 14.297 11.906 3.047 1 98.5 234 LEU A CA 1
ATOM 1879 C C . LEU A 1 234 ? 14.062 12.219 4.523 1 98.5 234 LEU A C 1
ATOM 1881 O O . LEU A 1 234 ? 13.977 11.312 5.352 1 98.5 234 LEU A O 1
ATOM 1885 N N . TYR A 1 235 ? 14.031 13.492 4.84 1 98.38 235 TYR A N 1
ATOM 1886 C CA . TYR A 1 235 ? 13.727 13.969 6.188 1 98.38 235 TYR A CA 1
ATOM 1887 C C . TYR A 1 235 ? 12.219 14.031 6.418 1 98.38 235 TYR A C 1
ATOM 1889 O O . TYR A 1 235 ? 11.477 13.203 5.887 1 98.38 235 TYR A O 1
ATOM 1897 N N . HIS A 1 236 ? 11.734 14.82 7.324 1 98.12 236 HIS A N 1
ATOM 1898 C CA . HIS A 1 236 ? 10.383 14.883 7.859 1 98.12 236 HIS A CA 1
ATOM 1899 C C . HIS A 1 236 ? 9.398 15.414 6.82 1 98.12 236 HIS A C 1
ATOM 1901 O O . HIS A 1 236 ? 8.281 14.922 6.703 1 98.12 236 HIS A O 1
ATOM 1907 N N . GLU A 1 237 ? 9.742 16.438 6.055 1 98.06 237 GLU A N 1
ATOM 1908 C CA . GLU A 1 237 ? 8.859 17.078 5.074 1 98.06 237 GLU A CA 1
ATOM 1909 C C . GLU A 1 237 ? 9.078 16.484 3.682 1 98.06 237 GLU A C 1
ATOM 1911 O O . GLU A 1 237 ? 9.586 17.172 2.789 1 98.06 237 GLU A O 1
ATOM 1916 N N . ILE A 1 238 ? 8.539 15.375 3.408 1 98.5 238 ILE A N 1
ATOM 1917 C CA . ILE A 1 238 ? 8.844 14.617 2.201 1 98.5 238 ILE A CA 1
ATOM 1918 C C . ILE A 1 238 ? 8.375 15.391 0.972 1 98.5 238 ILE A C 1
ATOM 1920 O O . ILE A 1 238 ? 9.023 15.352 -0.077 1 98.5 238 ILE A O 1
ATOM 1924 N N . PHE A 1 239 ? 7.32 16.203 1.044 1 98.5 239 PHE A N 1
ATOM 1925 C CA . PHE A 1 239 ? 6.816 16.984 -0.079 1 98.5 239 PHE A CA 1
ATOM 1926 C C . PHE A 1 239 ? 7.668 18.234 -0.297 1 98.5 239 PHE A C 1
ATOM 1928 O O . PHE A 1 239 ? 7.473 18.969 -1.272 1 98.5 239 PHE A O 1
ATOM 1935 N N . ASN A 1 240 ? 8.602 18.5 0.605 1 97.44 240 ASN A N 1
ATOM 1936 C CA . ASN A 1 240 ? 9.5 19.641 0.456 1 97.44 240 ASN A CA 1
ATOM 1937 C C . ASN A 1 240 ? 10.938 19.203 0.214 1 97.44 240 ASN A C 1
ATOM 1939 O O . ASN A 1 240 ? 11.852 20.031 0.158 1 97.44 240 ASN A O 1
ATOM 1943 N N . GLU A 1 241 ? 11.18 17.906 0.082 1 98.06 241 GLU A N 1
ATOM 1944 C CA . GLU A 1 241 ? 12.516 17.406 -0.208 1 98.06 241 GLU A CA 1
ATOM 1945 C C . GLU A 1 241 ? 12.867 17.594 -1.68 1 98.06 241 GLU A C 1
ATOM 1947 O O . GLU A 1 241 ? 11.992 17.828 -2.51 1 98.06 241 GLU A O 1
ATOM 1952 N N . PRO A 1 242 ? 14.148 17.547 -1.994 1 96.94 242 PRO A N 1
ATOM 1953 C CA . PRO A 1 242 ? 14.562 17.656 -3.396 1 96.94 242 PRO A CA 1
ATOM 1954 C C . PRO A 1 242 ? 13.859 16.656 -4.305 1 96.94 242 PRO A C 1
ATOM 1956 O O . PRO A 1 242 ? 13.641 16.938 -5.488 1 96.94 242 PRO A O 1
ATOM 1959 N N . GLU A 1 243 ? 13.438 15.484 -3.773 1 97.12 243 GLU A N 1
ATOM 1960 C CA . GLU A 1 243 ? 12.766 14.43 -4.531 1 97.12 243 GLU A CA 1
ATOM 1961 C C . GLU A 1 243 ? 11.25 14.625 -4.516 1 97.12 243 GLU A C 1
ATOM 1963 O O . GLU A 1 243 ? 10.5 13.672 -4.758 1 97.12 243 GLU A O 1
ATOM 1968 N N . ARG A 1 244 ? 10.781 15.844 -4.23 1 97.69 244 ARG A N 1
ATOM 1969 C CA . ARG A 1 244 ? 9.367 16.078 -3.994 1 97.69 244 ARG A CA 1
ATOM 1970 C C . ARG A 1 244 ? 8.531 15.68 -5.203 1 97.69 244 ARG A C 1
ATOM 1972 O O . ARG A 1 244 ? 7.383 15.25 -5.059 1 97.69 244 ARG A O 1
ATOM 1979 N N . GLU A 1 245 ? 9.07 15.773 -6.414 1 97.81 245 GLU A N 1
ATOM 1980 C CA . GLU A 1 245 ? 8.312 15.391 -7.602 1 97.81 245 GLU A CA 1
ATOM 1981 C C . GLU A 1 245 ? 7.98 13.906 -7.586 1 97.81 245 GLU A C 1
ATOM 1983 O O . GLU A 1 245 ? 6.875 13.508 -7.961 1 97.81 245 GLU A O 1
ATOM 1988 N N . ASP A 1 246 ? 8.969 13.086 -7.184 1 98 246 ASP A N 1
ATOM 1989 C CA . ASP A 1 246 ? 8.734 11.648 -7.062 1 98 246 ASP A CA 1
ATOM 1990 C C . ASP A 1 246 ? 7.699 11.359 -5.977 1 98 246 ASP A C 1
ATOM 1992 O O . ASP A 1 246 ? 6.844 10.492 -6.145 1 98 246 ASP A O 1
ATOM 1996 N N . VAL A 1 247 ? 7.812 12.07 -4.848 1 98.69 247 VAL A N 1
ATOM 1997 C CA . VAL A 1 247 ? 6.871 11.906 -3.746 1 98.69 247 VAL A CA 1
ATOM 1998 C C . VAL A 1 247 ? 5.457 12.242 -4.215 1 98.69 247 VAL A C 1
ATOM 2000 O O . VAL A 1 247 ? 4.52 11.484 -3.967 1 98.69 247 VAL A O 1
ATOM 2003 N N . PHE A 1 248 ? 5.367 13.375 -4.953 1 98.81 248 PHE A N 1
ATOM 2004 C CA . PHE A 1 248 ? 4.066 13.797 -5.457 1 98.81 248 PHE A CA 1
ATOM 2005 C C . PHE A 1 248 ? 3.518 12.781 -6.453 1 98.81 248 PHE A C 1
ATOM 2007 O O . PHE A 1 248 ? 2.328 12.453 -6.426 1 98.81 248 PHE A O 1
ATOM 2014 N N . LEU A 1 249 ? 4.34 12.328 -7.312 1 98.38 249 LEU A N 1
ATOM 2015 C CA . LEU A 1 249 ? 3.912 11.344 -8.305 1 98.38 249 LEU A CA 1
ATOM 2016 C C . LEU A 1 249 ? 3.316 10.117 -7.633 1 98.38 249 LEU A C 1
ATOM 2018 O O . LEU A 1 249 ? 2.299 9.586 -8.086 1 98.38 249 LEU A O 1
ATOM 2022 N N . TYR A 1 250 ? 3.963 9.648 -6.613 1 98.56 250 TYR A N 1
ATOM 2023 C CA . TYR A 1 250 ? 3.482 8.484 -5.871 1 98.56 250 TYR A CA 1
ATOM 2024 C C . TYR A 1 250 ? 2.105 8.75 -5.273 1 98.56 250 TYR A C 1
ATOM 2026 O O . TYR A 1 250 ? 1.189 7.941 -5.426 1 98.56 250 TYR A O 1
ATOM 2034 N N . ALA A 1 251 ? 1.95 9.914 -4.617 1 98.81 251 ALA A N 1
ATOM 2035 C CA . ALA A 1 251 ? 0.679 10.32 -4.02 1 98.81 251 ALA A CA 1
ATOM 2036 C C . ALA A 1 251 ? -0.409 10.453 -5.078 1 98.81 251 ALA A C 1
ATOM 2038 O O . ALA A 1 251 ? -1.531 9.977 -4.891 1 98.81 251 ALA A O 1
ATOM 2039 N N . LYS A 1 252 ? -0.06 11.094 -6.16 1 98.62 252 LYS A N 1
ATOM 2040 C CA . LYS A 1 252 ? -1.004 11.297 -7.254 1 98.62 252 LYS A CA 1
ATOM 2041 C C . LYS A 1 252 ? -1.481 9.961 -7.82 1 98.62 252 LYS A C 1
ATOM 2043 O O . LYS A 1 252 ? -2.668 9.797 -8.109 1 98.62 252 LYS A O 1
ATOM 2048 N N . SER A 1 253 ? -0.53 9.078 -8.039 1 98.38 253 SER A N 1
ATOM 2049 C CA . SER A 1 253 ? -0.881 7.766 -8.562 1 98.38 253 SER A CA 1
ATOM 2050 C C . SER A 1 253 ? -1.896 7.066 -7.664 1 98.38 253 SER A C 1
ATOM 2052 O O . SER A 1 253 ? -2.832 6.43 -8.156 1 98.38 253 SER A O 1
ATOM 2054 N N . PHE A 1 254 ? -1.696 7.152 -6.352 1 98.62 254 PHE A N 1
ATOM 2055 C CA . PHE A 1 254 ? -2.617 6.566 -5.387 1 98.62 254 PHE A CA 1
ATOM 2056 C C . PHE A 1 254 ? -4.02 7.129 -5.562 1 98.62 254 PHE A C 1
ATOM 2058 O O . PHE A 1 254 ? -4.984 6.375 -5.703 1 98.62 254 PHE A O 1
ATOM 2065 N N . LEU A 1 255 ? -4.152 8.453 -5.648 1 98.5 255 LEU A N 1
ATOM 2066 C CA . LEU A 1 255 ? -5.469 9.078 -5.746 1 98.5 255 LEU A CA 1
ATOM 2067 C C . LEU A 1 255 ? -6.094 8.805 -7.113 1 98.5 255 LEU A C 1
ATOM 2069 O O . LEU A 1 255 ? -7.301 8.586 -7.211 1 98.5 255 LEU A O 1
ATOM 2073 N N . ASP A 1 256 ? -5.27 8.859 -8.164 1 97.75 256 ASP A N 1
ATOM 2074 C CA . ASP A 1 256 ? -5.781 8.57 -9.5 1 97.75 256 ASP A CA 1
ATOM 2075 C C . ASP A 1 256 ? -6.414 7.184 -9.555 1 97.75 256 ASP A C 1
ATOM 2077 O O . ASP A 1 256 ? -7.457 6.992 -10.188 1 97.75 256 ASP A O 1
ATOM 2081 N N . THR A 1 257 ? -5.738 6.25 -8.969 1 97.56 257 THR A N 1
ATOM 2082 C CA . THR A 1 257 ? -6.246 4.883 -8.945 1 97.56 257 THR A CA 1
ATOM 2083 C C . THR A 1 257 ? -7.578 4.812 -8.203 1 97.56 257 THR A C 1
ATOM 2085 O O . THR A 1 257 ? -8.516 4.148 -8.664 1 97.56 257 THR A O 1
ATOM 2088 N N . GLN A 1 258 ? -7.66 5.523 -7.023 1 96.94 258 GLN A N 1
ATOM 2089 C CA . GLN A 1 258 ? -8.906 5.547 -6.266 1 96.94 258 GLN A CA 1
ATOM 2090 C C . GLN A 1 258 ? -10.039 6.16 -7.09 1 96.94 258 GLN A C 1
ATOM 2092 O O . GLN A 1 258 ? -11.172 5.672 -7.062 1 96.94 258 GLN A O 1
ATOM 2097 N N . CYS A 1 259 ? -9.734 7.215 -7.797 1 96.06 259 CYS A N 1
ATOM 2098 C CA . CYS A 1 259 ? -10.742 7.891 -8.602 1 96.06 259 CYS A CA 1
ATOM 2099 C C . CYS A 1 259 ? -11.219 6.996 -9.742 1 96.06 259 CYS A C 1
ATOM 2101 O O . CYS A 1 259 ? -12.391 7.027 -10.109 1 96.06 259 CYS A O 1
ATOM 2103 N N . ARG A 1 260 ? -10.336 6.188 -10.258 1 92.88 260 ARG A N 1
ATOM 2104 C CA . ARG A 1 260 ? -10.68 5.305 -11.367 1 92.88 260 ARG A CA 1
ATOM 2105 C C . ARG A 1 260 ? -11.516 4.121 -10.891 1 92.88 260 ARG A C 1
ATOM 2107 O O . ARG A 1 260 ? -12.391 3.643 -11.609 1 92.88 260 ARG A O 1
ATOM 2114 N N . LEU A 1 261 ? -11.211 3.59 -9.766 1 91.12 261 LEU A N 1
ATOM 2115 C CA . LEU A 1 261 ? -11.906 2.418 -9.242 1 91.12 261 LEU A CA 1
ATOM 2116 C C . LEU A 1 261 ? -13.266 2.803 -8.664 1 91.12 261 LEU A C 1
ATOM 2118 O O . LEU A 1 261 ? -14.18 1.982 -8.633 1 91.12 261 LEU A O 1
ATOM 2122 N N . TYR A 1 262 ? -13.445 3.959 -8.086 1 75.69 262 TYR A N 1
ATOM 2123 C CA . TYR A 1 262 ? -14.711 4.375 -7.492 1 75.69 262 TYR A CA 1
ATOM 2124 C C . TYR A 1 262 ? -15.57 5.129 -8.5 1 75.69 262 TYR A C 1
ATOM 2126 O O . TYR A 1 262 ? -16.562 5.77 -8.133 1 75.69 262 TYR A O 1
ATOM 2134 N N . ARG A 1 263 ? -15.398 4.973 -9.781 1 63.22 263 ARG A N 1
ATOM 2135 C CA . ARG A 1 263 ? -16.25 5.605 -10.781 1 63.22 263 ARG A CA 1
ATOM 2136 C C . ARG A 1 263 ? -17.578 4.855 -10.922 1 63.22 263 ARG A C 1
ATOM 2138 O O . ARG A 1 263 ? -17.641 3.648 -10.68 1 63.22 263 ARG A O 1
ATOM 2145 N N . MET B 1 1 ? 8.562 -22.828 -21.094 1 92.38 1 MET B N 1
ATOM 2146 C CA . MET B 1 1 ? 8.312 -21.406 -20.812 1 92.38 1 MET B CA 1
ATOM 2147 C C . MET B 1 1 ? 8.062 -20.641 -22.109 1 92.38 1 MET B C 1
ATOM 2149 O O . MET B 1 1 ? 8.648 -20.953 -23.141 1 92.38 1 MET B O 1
ATOM 2153 N N . TRP B 1 2 ? 7.215 -19.688 -22.109 1 95.75 2 TRP B N 1
ATOM 2154 C CA . TRP B 1 2 ? 6.82 -18.875 -23.234 1 95.75 2 TRP B CA 1
ATOM 2155 C C . TRP B 1 2 ? 7.039 -17.391 -22.953 1 95.75 2 TRP B C 1
ATOM 2157 O O . TRP B 1 2 ? 7.09 -16.984 -21.781 1 95.75 2 TRP B O 1
ATOM 2167 N N . THR B 1 3 ? 7.215 -16.703 -24.062 1 97.44 3 THR B N 1
ATOM 2168 C CA . THR B 1 3 ? 7.383 -15.258 -23.969 1 97.44 3 THR B CA 1
ATOM 2169 C C . THR B 1 3 ? 6.391 -14.539 -24.875 1 97.44 3 THR B C 1
ATOM 2171 O O . THR B 1 3 ? 6.113 -14.992 -25.984 1 97.44 3 THR B O 1
ATOM 2174 N N . TRP B 1 4 ? 5.805 -13.516 -24.375 1 98.06 4 TRP B N 1
ATOM 2175 C CA . TRP B 1 4 ? 4.945 -12.609 -25.125 1 98.06 4 TRP B CA 1
ATOM 2176 C C . TRP B 1 4 ? 5.523 -11.195 -25.141 1 98.06 4 TRP B C 1
ATOM 2178 O O . TRP B 1 4 ? 5.758 -10.609 -24.078 1 98.06 4 TRP B O 1
ATOM 2188 N N . GLU B 1 5 ? 5.684 -10.672 -26.25 1 97.69 5 GLU B N 1
ATOM 2189 C CA . GLU B 1 5 ? 6.383 -9.398 -26.375 1 97.69 5 GLU B CA 1
ATOM 2190 C C . GLU B 1 5 ? 5.402 -8.25 -26.594 1 97.69 5 GLU B C 1
ATOM 2192 O O . GLU B 1 5 ? 4.426 -8.383 -27.328 1 97.69 5 GLU B O 1
ATOM 2197 N N . ALA B 1 6 ? 5.586 -7.188 -25.844 1 97.56 6 ALA B N 1
ATOM 2198 C CA . ALA B 1 6 ? 4.855 -5.941 -26.047 1 97.56 6 ALA B CA 1
ATOM 2199 C C . ALA B 1 6 ? 5.641 -4.996 -26.953 1 97.56 6 ALA B C 1
ATOM 2201 O O . ALA B 1 6 ? 6.859 -5.129 -27.094 1 97.56 6 ALA B O 1
ATOM 2202 N N . ASN B 1 7 ? 4.812 -4.016 -27.5 1 89.94 7 ASN B N 1
ATOM 2203 C CA . ASN B 1 7 ? 5.477 -2.963 -28.266 1 89.94 7 ASN B CA 1
ATOM 2204 C C . ASN B 1 7 ? 6.195 -1.973 -27.344 1 89.94 7 ASN B C 1
ATOM 2206 O O . ASN B 1 7 ? 5.586 -1.404 -26.438 1 89.94 7 ASN B O 1
ATOM 2210 N N . GLU B 1 8 ? 7.504 -1.765 -27.531 1 86.38 8 GLU B N 1
ATOM 2211 C CA . GLU B 1 8 ? 8.297 -0.885 -26.672 1 86.38 8 GLU B CA 1
ATOM 2212 C C . GLU B 1 8 ? 8.141 -1.262 -25.203 1 86.38 8 GLU B C 1
ATOM 2214 O O . GLU B 1 8 ? 7.691 -0.45 -24.391 1 86.38 8 GLU B O 1
ATOM 2219 N N . GLY B 1 9 ? 8.375 -2.389 -24.812 1 93.62 9 GLY B N 1
ATOM 2220 C CA . GLY B 1 9 ? 8.219 -2.939 -23.469 1 93.62 9 GLY B CA 1
ATOM 2221 C C . GLY B 1 9 ? 8.844 -2.072 -22.391 1 93.62 9 GLY B C 1
ATOM 2222 O O . GLY B 1 9 ? 10.039 -1.784 -22.438 1 93.62 9 GLY B O 1
ATOM 2223 N N . LYS B 1 10 ? 7.996 -1.541 -21.453 1 96.44 10 LYS B N 1
ATOM 2224 C CA . LYS B 1 10 ? 8.492 -0.721 -20.359 1 96.44 10 LYS B CA 1
ATOM 2225 C C . LYS B 1 10 ? 8.898 -1.586 -19.172 1 96.44 10 LYS B C 1
ATOM 2227 O O . LYS B 1 10 ? 9.539 -1.104 -18.234 1 96.44 10 LYS B O 1
ATOM 2232 N N . GLY B 1 11 ? 8.57 -2.859 -19.156 1 97.88 11 GLY B N 1
ATOM 2233 C CA . GLY B 1 11 ? 8.875 -3.848 -18.141 1 97.88 11 GLY B CA 1
ATOM 2234 C C . GLY B 1 11 ? 8.508 -5.262 -18.547 1 97.88 11 GLY B C 1
ATOM 2235 O O . GLY B 1 11 ? 7.895 -5.469 -19.594 1 97.88 11 GLY B O 1
ATOM 2236 N N . THR B 1 12 ? 8.945 -6.207 -17.859 1 98.56 12 THR B N 1
ATOM 2237 C CA . THR B 1 12 ? 8.602 -7.609 -18.078 1 98.56 12 THR B CA 1
ATOM 2238 C C . THR B 1 12 ? 7.957 -8.203 -16.828 1 98.56 12 THR B C 1
ATOM 2240 O O . THR B 1 12 ? 8.484 -8.055 -15.719 1 98.56 12 THR B O 1
ATOM 2243 N N . VAL B 1 13 ? 6.852 -8.797 -17.031 1 98.88 13 VAL B N 1
ATOM 2244 C CA . VAL B 1 13 ? 6.176 -9.477 -15.922 1 98.88 13 VAL B CA 1
ATOM 2245 C C . VAL B 1 13 ? 6.367 -10.984 -16.047 1 98.88 13 VAL B C 1
ATOM 2247 O O . VAL B 1 13 ? 6.027 -11.578 -17.078 1 98.88 13 VAL B O 1
ATOM 2250 N N . VAL B 1 14 ? 6.938 -11.586 -15.062 1 98.94 14 VAL B N 1
ATOM 2251 C CA . VAL B 1 14 ? 7.023 -13.039 -14.953 1 98.94 14 VAL B CA 1
ATOM 2252 C C . VAL B 1 14 ? 5.84 -13.57 -14.148 1 98.94 14 VAL B C 1
ATOM 2254 O O . VAL B 1 14 ? 5.684 -13.242 -12.969 1 98.94 14 VAL B O 1
ATOM 2257 N N . ILE B 1 15 ? 5.066 -14.383 -14.773 1 98.88 15 ILE B N 1
ATOM 2258 C CA . ILE B 1 15 ? 3.857 -14.883 -14.125 1 98.88 15 ILE B CA 1
ATOM 2259 C C . ILE B 1 15 ? 4.086 -16.312 -13.648 1 98.88 15 ILE B C 1
ATOM 2261 O O . ILE B 1 15 ? 4.477 -17.188 -14.438 1 98.88 15 ILE B O 1
ATOM 2265 N N . VAL B 1 16 ? 3.875 -16.547 -12.391 1 98.75 16 VAL B N 1
ATOM 2266 C CA . VAL B 1 16 ? 3.971 -17.859 -11.789 1 98.75 16 VAL B CA 1
ATOM 2267 C C . VAL B 1 16 ? 2.58 -18.359 -11.391 1 98.75 16 VAL B C 1
ATOM 2269 O O . VAL B 1 16 ? 1.952 -17.797 -10.492 1 98.75 16 VAL B O 1
ATOM 2272 N N . HIS B 1 17 ? 2.121 -19.406 -12.008 1 97.62 17 HIS B N 1
ATOM 2273 C CA . HIS B 1 17 ? 0.748 -19.875 -11.828 1 97.62 17 HIS B CA 1
ATOM 2274 C C . HIS B 1 17 ? 0.589 -20.625 -10.516 1 97.62 17 HIS B C 1
ATOM 2276 O O . HIS B 1 17 ? 1.58 -20.969 -9.867 1 97.62 17 HIS B O 1
ATOM 2282 N N . GLY B 1 18 ? -0.598 -20.844 -10.078 1 96.19 18 GLY B N 1
ATOM 2283 C CA . GLY B 1 18 ? -0.928 -21.516 -8.836 1 96.19 18 GLY B CA 1
ATOM 2284 C C . GLY B 1 18 ? -0.955 -23.031 -8.969 1 96.19 18 GLY B C 1
ATOM 2285 O O . GLY B 1 18 ? -0.548 -23.578 -10 1 96.19 18 GLY B O 1
ATOM 2286 N N . ALA B 1 19 ? -1.415 -23.703 -7.961 1 93.38 19 ALA B N 1
ATOM 2287 C CA . ALA B 1 19 ? -1.496 -25.156 -7.949 1 93.38 19 ALA B CA 1
ATOM 2288 C C . ALA B 1 19 ? -2.59 -25.656 -8.891 1 93.38 19 ALA B C 1
ATOM 2290 O O . ALA B 1 19 ? -3.629 -25 -9.039 1 93.38 19 ALA B O 1
ATOM 2291 N N . ALA B 1 20 ? -2.354 -26.766 -9.492 1 87.81 20 ALA B N 1
ATOM 2292 C CA . ALA B 1 20 ? -3.303 -27.547 -10.289 1 87.81 20 ALA B CA 1
ATOM 2293 C C . ALA B 1 20 ? -3.592 -26.844 -11.617 1 87.81 20 ALA B C 1
ATOM 2295 O O . ALA B 1 20 ? -4.543 -27.203 -12.32 1 87.81 20 ALA B O 1
ATOM 2296 N N . GLU B 1 21 ? -2.855 -25.781 -11.875 1 89.69 21 GLU B N 1
ATOM 2297 C CA . GLU B 1 21 ? -3.158 -25.047 -13.086 1 89.69 21 GLU B CA 1
ATOM 2298 C C . GLU B 1 21 ? -1.955 -25 -14.023 1 89.69 21 GLU B C 1
ATOM 2300 O O . GLU B 1 21 ? -1.097 -25.891 -13.977 1 89.69 21 GLU B O 1
ATOM 2305 N N . HIS B 1 22 ? -2.043 -24.219 -15.031 1 91.19 22 HIS B N 1
ATOM 2306 C CA . HIS B 1 22 ? -1.016 -24.016 -16.047 1 91.19 22 HIS B CA 1
ATOM 2307 C C . HIS B 1 22 ? -1.073 -22.609 -16.625 1 91.19 22 HIS B C 1
ATOM 2309 O O . HIS B 1 22 ? -2.01 -21.859 -16.344 1 91.19 22 HIS B O 1
ATOM 2315 N N . HIS B 1 23 ? -0.048 -22.297 -17.406 1 91.38 23 HIS B N 1
ATOM 2316 C CA . HIS B 1 23 ? 0.095 -20.938 -17.891 1 91.38 23 HIS B CA 1
ATOM 2317 C C . HIS B 1 23 ? -1.088 -20.531 -18.766 1 91.38 23 HIS B C 1
ATOM 2319 O O . HIS B 1 23 ? -1.434 -19.359 -18.859 1 91.38 23 HIS B O 1
ATOM 2325 N N . GLY B 1 24 ? -1.727 -21.453 -19.438 1 90.88 24 GLY B N 1
ATOM 2326 C CA . GLY B 1 24 ? -2.832 -21.188 -20.344 1 90.88 24 GLY B CA 1
ATOM 2327 C C . GLY B 1 24 ? -4.016 -20.531 -19.656 1 90.88 24 GLY B C 1
ATOM 2328 O O . GLY B 1 24 ? -4.797 -19.812 -20.297 1 90.88 24 GLY B O 1
ATOM 2329 N N . ARG B 1 25 ? -4.172 -20.688 -18.391 1 92.5 25 ARG B N 1
ATOM 2330 C CA . ARG B 1 25 ? -5.273 -20.109 -17.625 1 92.5 25 ARG B CA 1
ATOM 2331 C C . ARG B 1 25 ? -5.078 -18.609 -17.406 1 92.5 25 ARG B C 1
ATOM 2333 O O . ARG B 1 25 ? -5.988 -17.922 -16.953 1 92.5 25 ARG B O 1
ATOM 2340 N N . TYR B 1 26 ? -3.922 -18.125 -17.859 1 96.38 26 TYR B N 1
ATOM 2341 C CA . TYR B 1 26 ? -3.59 -16.719 -17.656 1 96.38 26 TYR B CA 1
ATOM 2342 C C . TYR B 1 26 ? -3.611 -15.961 -18.984 1 96.38 26 TYR B C 1
ATOM 2344 O O . TYR B 1 26 ? -3.043 -14.875 -19.094 1 96.38 26 TYR B O 1
ATOM 2352 N N . LYS B 1 27 ? -4.211 -16.484 -19.953 1 96.5 27 LYS B N 1
ATOM 2353 C CA . LYS B 1 27 ? -4.23 -15.891 -21.281 1 96.5 27 LYS B CA 1
ATOM 2354 C C . LYS B 1 27 ? -4.738 -14.453 -21.234 1 96.5 27 LYS B C 1
ATOM 2356 O O . LYS B 1 27 ? -4.098 -13.547 -21.766 1 96.5 27 LYS B O 1
ATOM 2361 N N . TRP B 1 28 ? -5.895 -14.219 -20.594 1 97.56 28 TRP B N 1
ATOM 2362 C CA . TRP B 1 28 ? -6.461 -12.875 -20.484 1 97.56 28 TRP B CA 1
ATOM 2363 C C . TRP B 1 28 ? -5.488 -11.922 -19.797 1 97.56 28 TRP B C 1
ATOM 2365 O O . TRP B 1 28 ? -5.273 -10.805 -20.266 1 97.56 28 TRP B O 1
ATOM 2375 N N . LEU B 1 29 ? -4.949 -12.352 -18.703 1 98.56 29 LEU B N 1
ATOM 2376 C CA . LEU B 1 29 ? -4.031 -11.516 -17.938 1 98.56 29 LEU B CA 1
ATOM 2377 C C . LEU B 1 29 ? -2.789 -11.18 -18.75 1 98.56 29 LEU B C 1
ATOM 2379 O O . LEU B 1 29 ? -2.334 -10.031 -18.75 1 98.56 29 LEU B O 1
ATOM 2383 N N . ILE B 1 30 ? -2.238 -12.18 -19.453 1 98.62 30 ILE B N 1
ATOM 2384 C CA . ILE B 1 30 ? -1.08 -11.992 -20.328 1 98.62 30 ILE B CA 1
ATOM 2385 C C . ILE B 1 30 ? -1.4 -10.953 -21.406 1 98.62 30 ILE B C 1
ATOM 2387 O O . ILE B 1 30 ? -0.622 -10.023 -21.625 1 98.62 30 ILE B O 1
ATOM 2391 N N . GLU B 1 31 ? -2.529 -11.102 -21.969 1 98.5 31 GLU B N 1
ATOM 2392 C CA . GLU B 1 31 ? -2.941 -10.172 -23.016 1 98.5 31 GLU B CA 1
ATOM 2393 C C . GLU B 1 31 ? -3.062 -8.75 -22.484 1 98.5 31 GLU B C 1
ATOM 2395 O O . GLU B 1 31 ? -2.656 -7.789 -23.141 1 98.5 31 GLU B O 1
ATOM 2400 N N . GLN B 1 32 ? -3.678 -8.594 -21.297 1 98.62 32 GLN B N 1
ATOM 2401 C CA . GLN B 1 32 ? -3.816 -7.27 -20.703 1 98.62 32 GLN B CA 1
ATOM 2402 C C . GLN B 1 32 ? -2.451 -6.633 -20.453 1 98.62 32 GLN B C 1
ATOM 2404 O O . GLN B 1 32 ? -2.262 -5.445 -20.703 1 98.62 32 GLN B O 1
ATOM 2409 N N . TRP B 1 33 ? -1.478 -7.398 -19.938 1 98.69 33 TRP B N 1
ATOM 2410 C CA . TRP B 1 33 ? -0.139 -6.875 -19.688 1 98.69 33 TRP B CA 1
ATOM 2411 C C . TRP B 1 33 ? 0.532 -6.449 -20.984 1 98.69 33 TRP B C 1
ATOM 2413 O O . TRP B 1 33 ? 1.099 -5.359 -21.078 1 98.69 33 TRP B O 1
ATOM 2423 N N . VAL B 1 34 ? 0.427 -7.32 -22 1 98.56 34 VAL B N 1
ATOM 2424 C CA . VAL B 1 34 ? 1.063 -7.031 -23.281 1 98.56 34 VAL B CA 1
ATOM 2425 C C . VAL B 1 34 ? 0.461 -5.762 -23.875 1 98.56 34 VAL B C 1
ATOM 2427 O O . VAL B 1 34 ? 1.189 -4.875 -24.328 1 98.56 34 VAL B O 1
ATOM 2430 N N . LYS B 1 35 ? -0.834 -5.668 -23.812 1 98.06 35 LYS B N 1
ATOM 2431 C CA . LYS B 1 35 ? -1.529 -4.488 -24.328 1 98.06 35 LYS B CA 1
ATOM 2432 C C . LYS B 1 35 ? -1.115 -3.232 -23.562 1 98.06 35 LYS B C 1
ATOM 2434 O O . LYS B 1 35 ? -1.149 -2.129 -24.109 1 98.06 35 LYS B O 1
ATOM 2439 N N . SER B 1 36 ? -0.711 -3.396 -22.359 1 97.81 36 SER B N 1
ATOM 2440 C CA . SER B 1 36 ? -0.35 -2.273 -21.5 1 97.81 36 SER B CA 1
ATOM 2441 C C . SER B 1 36 ? 1.134 -1.942 -21.625 1 97.81 36 SER B C 1
ATOM 2443 O O . SER B 1 36 ? 1.652 -1.114 -20.875 1 97.81 36 SER B O 1
ATOM 2445 N N . GLY B 1 37 ? 1.905 -2.637 -22.422 1 98.06 37 GLY B N 1
ATOM 2446 C CA . GLY B 1 37 ? 3.293 -2.303 -22.703 1 98.06 37 GLY B CA 1
ATOM 2447 C C . GLY B 1 37 ? 4.277 -3.107 -21.875 1 98.06 37 GLY B C 1
ATOM 2448 O O . GLY B 1 37 ? 5.406 -2.672 -21.641 1 98.06 37 GLY B O 1
ATOM 2449 N N . TYR B 1 38 ? 3.877 -4.227 -21.375 1 98.62 38 TYR B N 1
ATOM 2450 C CA . TYR B 1 38 ? 4.77 -5.102 -20.625 1 98.62 38 TYR B CA 1
ATOM 2451 C C . TYR B 1 38 ? 5.02 -6.402 -21.391 1 98.62 38 TYR B C 1
ATOM 2453 O O . TYR B 1 38 ? 4.086 -7.008 -21.922 1 98.62 38 TYR B O 1
ATOM 2461 N N . HIS B 1 39 ? 6.25 -6.82 -21.484 1 98.75 39 HIS B N 1
ATOM 2462 C CA . HIS B 1 39 ? 6.512 -8.203 -21.859 1 98.75 39 HIS B CA 1
ATOM 2463 C C . HIS B 1 39 ? 6.051 -9.172 -20.781 1 98.75 39 HIS B C 1
ATOM 2465 O O . HIS B 1 39 ? 5.91 -8.789 -19.625 1 98.75 39 HIS B O 1
ATOM 2471 N N . VAL B 1 40 ? 5.773 -10.375 -21.25 1 98.75 40 VAL B N 1
ATOM 2472 C CA . VAL B 1 40 ? 5.375 -11.383 -20.266 1 98.75 40 VAL B CA 1
ATOM 2473 C C . VAL B 1 40 ? 6.184 -12.656 -20.469 1 98.75 40 VAL B C 1
ATOM 2475 O O . VAL B 1 40 ? 6.414 -13.078 -21.609 1 98.75 40 VAL B O 1
ATOM 2478 N N . VAL B 1 41 ? 6.699 -13.203 -19.406 1 98.75 41 VAL B N 1
ATOM 2479 C CA . VAL B 1 41 ? 7.277 -14.539 -19.375 1 98.75 41 VAL B CA 1
ATOM 2480 C C . VAL B 1 41 ? 6.445 -15.43 -18.453 1 98.75 41 VAL B C 1
ATOM 2482 O O . VAL B 1 41 ? 6.141 -15.055 -17.312 1 98.75 41 VAL B O 1
ATOM 2485 N N . ALA B 1 42 ? 6.07 -16.531 -18.938 1 98.12 42 ALA B N 1
ATOM 2486 C CA . ALA B 1 42 ? 5.324 -17.5 -18.141 1 98.12 42 ALA B CA 1
ATOM 2487 C C . ALA B 1 42 ? 5.621 -18.938 -18.609 1 98.12 42 ALA B C 1
ATOM 2489 O O . ALA B 1 42 ? 6.102 -19.141 -19.719 1 98.12 42 ALA B O 1
ATOM 2490 N N . GLY B 1 43 ? 5.379 -19.875 -17.75 1 96.44 43 GLY B N 1
ATOM 2491 C CA . GLY B 1 43 ? 5.566 -21.281 -18.047 1 96.44 43 GLY B CA 1
ATOM 2492 C C . GLY B 1 43 ? 4.746 -22.203 -17.156 1 96.44 43 GLY B C 1
ATOM 2493 O O . GLY B 1 43 ? 3.867 -21.734 -16.422 1 96.44 43 GLY B O 1
ATOM 2494 N N . ASP B 1 44 ? 4.938 -23.453 -17.391 1 96.19 44 ASP B N 1
ATOM 2495 C CA . ASP B 1 44 ? 4.297 -24.438 -16.547 1 96.19 44 ASP B CA 1
ATOM 2496 C C . ASP B 1 44 ? 5.273 -24.984 -15.508 1 96.19 44 ASP B C 1
ATOM 2498 O O . ASP B 1 44 ? 6.402 -25.359 -15.844 1 96.19 44 ASP B O 1
ATOM 2502 N N . LEU B 1 45 ? 4.879 -24.984 -14.297 1 95.81 45 LEU B N 1
ATOM 2503 C CA . LEU B 1 45 ? 5.719 -25.422 -13.195 1 95.81 45 LEU B CA 1
ATOM 2504 C C . LEU B 1 45 ? 5.91 -26.938 -13.234 1 95.81 45 LEU B C 1
ATOM 2506 O O . LEU B 1 45 ? 5.035 -27.672 -13.711 1 95.81 45 LEU B O 1
ATOM 2510 N N . PRO B 1 46 ? 7.047 -27.406 -12.672 1 93.06 46 PRO B N 1
ATOM 2511 C CA . PRO B 1 46 ? 7.234 -28.859 -12.547 1 93.06 46 PRO B CA 1
ATOM 2512 C C . PRO B 1 46 ? 6.059 -29.547 -11.867 1 93.06 46 PRO B C 1
ATOM 2514 O O . PRO B 1 46 ? 5.578 -29.078 -10.828 1 93.06 46 PRO B O 1
ATOM 2517 N N . GLY B 1 47 ? 5.625 -30.625 -12.547 1 89.94 47 GLY B N 1
ATOM 2518 C CA . GLY B 1 47 ? 4.52 -31.391 -11.984 1 89.94 47 GLY B CA 1
ATOM 2519 C C . GLY B 1 47 ? 3.158 -30.828 -12.367 1 89.94 47 GLY B C 1
ATOM 2520 O O . GLY B 1 47 ? 2.127 -31.344 -11.922 1 89.94 47 GLY B O 1
ATOM 2521 N N . GLN B 1 48 ? 3.125 -29.734 -13.148 1 89.56 48 GLN B N 1
ATOM 2522 C CA . GLN B 1 48 ? 1.876 -29.094 -13.555 1 89.56 48 GLN B CA 1
ATOM 2523 C C . GLN B 1 48 ? 1.857 -28.828 -15.055 1 89.56 48 GLN B C 1
ATOM 2525 O O . GLN B 1 48 ? 2.904 -28.844 -15.711 1 89.56 48 GLN B O 1
ATOM 2530 N N . GLY B 1 49 ? 0.662 -28.688 -15.555 1 87.56 49 GLY B N 1
ATOM 2531 C CA . GLY B 1 49 ? 0.488 -28.312 -16.953 1 87.56 49 GLY B CA 1
ATOM 2532 C C . GLY B 1 49 ? 1.133 -29.281 -17.922 1 87.56 49 GLY B C 1
ATOM 2533 O O . GLY B 1 49 ? 0.891 -30.484 -17.844 1 87.56 49 GLY B O 1
ATOM 2534 N N . ARG B 1 50 ? 2.078 -28.672 -18.797 1 82.19 50 ARG B N 1
ATOM 2535 C CA . ARG B 1 50 ? 2.611 -29.484 -19.906 1 82.19 50 ARG B CA 1
ATOM 2536 C C . ARG B 1 50 ? 3.975 -30.062 -19.547 1 82.19 50 ARG B C 1
ATOM 2538 O O . ARG B 1 50 ? 4.598 -30.75 -20.359 1 82.19 50 ARG B O 1
ATOM 2545 N N . THR B 1 51 ? 4.496 -29.75 -18.469 1 73.69 51 THR B N 1
ATOM 2546 C CA . THR B 1 51 ? 5.852 -30.172 -18.141 1 73.69 51 THR B CA 1
ATOM 2547 C C . THR B 1 51 ? 5.914 -31.688 -17.953 1 73.69 51 THR B C 1
ATOM 2549 O O . THR B 1 51 ? 6.859 -32.344 -18.406 1 73.69 51 THR B O 1
ATOM 2552 N N . THR B 1 52 ? 5.234 -32.281 -16.922 1 63.72 52 THR B N 1
ATOM 2553 C CA . THR B 1 52 ? 5.453 -33.688 -16.641 1 63.72 52 THR B CA 1
ATOM 2554 C C . THR B 1 52 ? 4.227 -34.531 -17.016 1 63.72 52 THR B C 1
ATOM 2556 O O . THR B 1 52 ? 3.104 -34.188 -16.625 1 63.72 52 THR B O 1
ATOM 2559 N N . ARG B 1 53 ? 4.387 -35.312 -18.188 1 59.53 53 ARG B N 1
ATOM 2560 C CA . ARG B 1 53 ? 3.299 -36.188 -18.625 1 59.53 53 ARG B CA 1
ATOM 2561 C C . ARG B 1 53 ? 3.059 -37.281 -17.609 1 59.53 53 ARG B C 1
ATOM 2563 O O . ARG B 1 53 ? 1.913 -37.656 -17.359 1 59.53 53 ARG B O 1
ATOM 2570 N N . ARG B 1 54 ? 4.086 -37.938 -17.047 1 56.78 54 ARG B N 1
ATOM 2571 C CA . ARG B 1 54 ? 3.84 -39.156 -16.328 1 56.78 54 ARG B CA 1
ATOM 2572 C C . ARG B 1 54 ? 3.646 -38.906 -14.836 1 56.78 54 ARG B C 1
ATOM 2574 O O . ARG B 1 54 ? 2.947 -39.656 -14.148 1 56.78 54 ARG B O 1
ATOM 2581 N N . LYS B 1 55 ? 4.168 -37.688 -14.281 1 75.25 55 LYS B N 1
ATOM 2582 C CA . LYS B 1 55 ? 4.043 -37.562 -12.836 1 75.25 55 LYS B CA 1
ATOM 2583 C C . LYS B 1 55 ? 3.467 -36.188 -12.453 1 75.25 55 LYS B C 1
ATOM 2585 O O . LYS B 1 55 ? 4.02 -35.5 -11.602 1 75.25 55 LYS B O 1
ATOM 2590 N N . ARG B 1 56 ? 2.289 -36.031 -13.039 1 84 56 ARG B N 1
ATOM 2591 C CA . ARG B 1 56 ? 1.581 -34.781 -12.711 1 84 56 ARG B CA 1
ATOM 2592 C C . ARG B 1 56 ? 1.162 -34.781 -11.242 1 84 56 ARG B C 1
ATOM 2594 O O . ARG B 1 56 ? 0.719 -35.812 -10.703 1 84 56 ARG B O 1
ATOM 2601 N N . GLY B 1 57 ? 1.475 -33.625 -10.617 1 88.69 57 GLY B N 1
ATOM 2602 C CA . GLY B 1 57 ? 1.079 -33.469 -9.227 1 88.69 57 GLY B CA 1
ATOM 2603 C C . GLY B 1 57 ? 2.16 -33.875 -8.25 1 88.69 57 GLY B C 1
ATOM 2604 O O . GLY B 1 57 ? 1.912 -33.969 -7.043 1 88.69 57 GLY B O 1
ATOM 2605 N N . HIS B 1 58 ? 3.299 -34.188 -8.805 1 90.06 58 HIS B N 1
ATOM 2606 C CA . HIS B 1 58 ? 4.406 -34.625 -7.961 1 90.06 58 HIS B CA 1
ATOM 2607 C C . HIS B 1 58 ? 5.633 -33.75 -8.156 1 90.06 58 HIS B C 1
ATOM 2609 O O . HIS B 1 58 ? 5.875 -33.25 -9.258 1 90.06 58 HIS B O 1
ATOM 2615 N N . ILE B 1 59 ? 6.391 -33.469 -7.059 1 91.94 59 ILE B N 1
ATOM 2616 C CA . ILE B 1 59 ? 7.723 -32.875 -7.086 1 91.94 59 ILE B CA 1
ATOM 2617 C C . ILE B 1 59 ? 8.609 -33.562 -6.047 1 91.94 59 ILE B C 1
ATOM 2619 O O . ILE B 1 59 ? 8.117 -34.188 -5.113 1 91.94 59 ILE B O 1
ATOM 2623 N N . LEU B 1 60 ? 9.883 -33.5 -6.262 1 92.75 60 LEU B N 1
ATOM 2624 C CA . LEU B 1 60 ? 10.805 -34.031 -5.273 1 92.75 60 LEU B CA 1
ATOM 2625 C C . LEU B 1 60 ? 11.031 -33.062 -4.141 1 92.75 60 LEU B C 1
ATOM 2627 O O . LEU B 1 60 ? 11.141 -33.438 -2.975 1 92.75 60 LEU B O 1
ATOM 2631 N N . SER B 1 61 ? 11.148 -31.812 -4.516 1 96.31 61 SER B N 1
ATOM 2632 C CA . SER B 1 61 ? 11.406 -30.734 -3.57 1 96.31 61 SER B CA 1
ATOM 2633 C C . SER B 1 61 ? 10.844 -29.406 -4.078 1 96.31 61 SER B C 1
ATOM 2635 O O . SER B 1 61 ? 10.758 -29.188 -5.285 1 96.31 61 SER B O 1
ATOM 2637 N N . PHE B 1 62 ? 10.516 -28.578 -3.123 1 97.75 62 PHE B N 1
ATOM 2638 C CA . PHE B 1 62 ? 10.008 -27.266 -3.475 1 97.75 62 PHE B CA 1
ATOM 2639 C C . PHE B 1 62 ? 11.055 -26.469 -4.246 1 97.75 62 PHE B C 1
ATOM 2641 O O . PHE B 1 62 ? 10.719 -25.547 -4.988 1 97.75 62 PHE B O 1
ATOM 2648 N N . ASP B 1 63 ? 12.305 -26.844 -4.16 1 98.12 63 ASP B N 1
ATOM 2649 C CA . ASP B 1 63 ? 13.406 -26.203 -4.863 1 98.12 63 ASP B CA 1
ATOM 2650 C C . ASP B 1 63 ? 13.227 -26.297 -6.375 1 98.12 63 ASP B C 1
ATOM 2652 O O . ASP B 1 63 ? 13.727 -25.453 -7.121 1 98.12 63 ASP B O 1
ATOM 2656 N N . GLU B 1 64 ? 12.5 -27.328 -6.789 1 97.25 64 GLU B N 1
ATOM 2657 C CA . GLU B 1 64 ? 12.219 -27.453 -8.219 1 97.25 64 GLU B CA 1
ATOM 2658 C C . GLU B 1 64 ? 11.469 -26.219 -8.734 1 97.25 64 GLU B C 1
ATOM 2660 O O . GLU B 1 64 ? 11.758 -25.734 -9.828 1 97.25 64 GLU B O 1
ATOM 2665 N N . TYR B 1 65 ? 10.531 -25.766 -7.941 1 97.94 65 TYR B N 1
ATOM 2666 C CA . TYR B 1 65 ? 9.781 -24.578 -8.305 1 97.94 65 TYR B CA 1
ATOM 2667 C C . TYR B 1 65 ? 10.672 -23.328 -8.266 1 97.94 65 TYR B C 1
ATOM 2669 O O . TYR B 1 65 ? 10.641 -22.516 -9.18 1 97.94 65 TYR B O 1
ATOM 2677 N N . ILE B 1 66 ? 11.445 -23.172 -7.191 1 98.69 66 ILE B N 1
ATOM 2678 C CA . ILE B 1 66 ? 12.312 -22.016 -6.992 1 98.69 66 ILE B CA 1
ATOM 2679 C C . ILE B 1 66 ? 13.281 -21.891 -8.164 1 98.69 66 ILE B C 1
ATOM 2681 O O . ILE B 1 66 ? 13.438 -20.812 -8.734 1 98.69 66 ILE B O 1
ATOM 2685 N N . ASN B 1 67 ? 13.867 -23.047 -8.578 1 98.31 67 ASN B N 1
ATOM 2686 C CA . ASN B 1 67 ? 14.828 -23.047 -9.68 1 98.31 67 ASN B CA 1
ATOM 2687 C C . ASN B 1 67 ? 14.156 -22.719 -11.008 1 98.31 67 ASN B C 1
ATOM 2689 O O . ASN B 1 67 ? 14.719 -21.984 -11.82 1 98.31 67 ASN B O 1
ATOM 2693 N N . GLU B 1 68 ? 13.016 -23.297 -11.172 1 97.62 68 GLU B N 1
ATOM 2694 C CA . GLU B 1 68 ? 12.281 -23.047 -12.414 1 97.62 68 GLU B CA 1
ATOM 2695 C C . GLU B 1 68 ? 11.961 -21.562 -12.57 1 97.62 68 GLU B C 1
ATOM 2697 O O . GLU B 1 68 ? 12.195 -20.984 -13.633 1 97.62 68 GLU B O 1
ATOM 2702 N N . VAL B 1 69 ? 11.469 -20.922 -11.547 1 98.5 69 VAL B N 1
ATOM 2703 C CA . VAL B 1 69 ? 11.094 -19.516 -11.586 1 98.5 69 VAL B CA 1
ATOM 2704 C C . VAL B 1 69 ? 12.336 -18.641 -11.75 1 98.5 69 VAL B C 1
ATOM 2706 O O . VAL B 1 69 ? 12.305 -17.625 -12.461 1 98.5 69 VAL B O 1
ATOM 2709 N N . ALA B 1 70 ? 13.414 -19.016 -11.102 1 98.62 70 ALA B N 1
ATOM 2710 C CA . ALA B 1 70 ? 14.68 -18.297 -11.289 1 98.62 70 ALA B CA 1
ATOM 2711 C C . ALA B 1 70 ? 15.086 -18.281 -12.758 1 98.62 70 ALA B C 1
ATOM 2713 O O . ALA B 1 70 ? 15.562 -17.266 -13.266 1 98.62 70 ALA B O 1
ATOM 2714 N N . ASP B 1 71 ? 14.852 -19.406 -13.406 1 98.25 71 ASP B N 1
ATOM 2715 C CA . ASP B 1 71 ? 15.148 -19.5 -14.828 1 98.25 71 ASP B CA 1
ATOM 2716 C C . ASP B 1 71 ? 14.25 -18.562 -15.633 1 98.25 71 ASP B C 1
ATOM 2718 O O . ASP B 1 71 ? 14.703 -17.938 -16.609 1 98.25 71 ASP B O 1
ATOM 2722 N N . TRP B 1 72 ? 12.969 -18.484 -15.281 1 98.62 72 TRP B N 1
ATOM 2723 C CA . TRP B 1 72 ? 12.055 -17.594 -15.969 1 98.62 72 TRP B CA 1
ATOM 2724 C C . TRP B 1 72 ? 12.484 -16.141 -15.805 1 98.62 72 TRP B C 1
ATOM 2726 O O . TRP B 1 72 ? 12.391 -15.344 -16.75 1 98.62 72 TRP B O 1
ATOM 2736 N N . ILE B 1 73 ? 12.914 -15.773 -14.586 1 98.62 73 ILE B N 1
ATOM 2737 C CA . ILE B 1 73 ? 13.375 -14.414 -14.312 1 98.62 73 ILE B CA 1
ATOM 2738 C C . ILE B 1 73 ? 14.625 -14.117 -15.148 1 98.62 73 ILE B C 1
ATOM 2740 O O . ILE B 1 73 ? 14.766 -13.023 -15.695 1 98.62 73 ILE B O 1
ATOM 2744 N N . THR B 1 74 ? 15.5 -15.102 -15.234 1 97.88 74 THR B N 1
ATOM 2745 C CA . THR B 1 74 ? 16.703 -14.953 -16.062 1 97.88 74 THR B CA 1
ATOM 2746 C C . THR B 1 74 ? 16.328 -14.688 -17.516 1 97.88 74 THR B C 1
ATOM 2748 O O . THR B 1 74 ? 16.922 -13.828 -18.172 1 97.88 74 THR B O 1
ATOM 2751 N N . GLU B 1 75 ? 15.344 -15.422 -17.984 1 97.88 75 GLU B N 1
ATOM 2752 C CA . GLU B 1 75 ? 14.859 -15.195 -19.344 1 97.88 75 GLU B CA 1
ATOM 2753 C C . GLU B 1 75 ? 14.281 -13.797 -19.5 1 97.88 75 GLU B C 1
ATOM 2755 O O . GLU B 1 75 ? 14.5 -13.133 -20.516 1 97.88 75 GLU B O 1
ATOM 2760 N N . ALA B 1 76 ? 13.531 -13.367 -18.547 1 98.44 76 ALA B N 1
ATOM 2761 C CA . ALA B 1 76 ? 12.891 -12.055 -18.578 1 98.44 76 ALA B CA 1
ATOM 2762 C C . ALA B 1 76 ? 13.93 -10.938 -18.672 1 98.44 76 ALA B C 1
ATOM 2764 O O . ALA B 1 76 ? 13.672 -9.891 -19.266 1 98.44 76 ALA B O 1
ATOM 2765 N N . ARG B 1 77 ? 15.086 -11.148 -18.141 1 97.69 77 ARG B N 1
ATOM 2766 C CA . ARG B 1 77 ? 16.141 -10.148 -18.109 1 97.69 77 ARG B CA 1
ATOM 2767 C C . ARG B 1 77 ? 16.656 -9.852 -19.516 1 97.69 77 ARG B C 1
ATOM 2769 O O . ARG B 1 77 ? 17.266 -8.805 -19.766 1 97.69 77 ARG B O 1
ATOM 2776 N N . GLN B 1 78 ? 16.406 -10.719 -20.391 1 96.62 78 GLN B N 1
ATOM 2777 C CA . GLN B 1 78 ? 16.906 -10.562 -21.75 1 96.62 78 GLN B CA 1
ATOM 2778 C C . GLN B 1 78 ? 16.25 -9.375 -22.453 1 96.62 78 GLN B C 1
ATOM 2780 O O . GLN B 1 78 ? 16.766 -8.875 -23.453 1 96.62 78 GLN B O 1
ATOM 2785 N N . PHE B 1 79 ? 15.117 -8.93 -21.953 1 97.12 79 PHE B N 1
ATOM 2786 C CA . PHE B 1 79 ? 14.414 -7.801 -22.547 1 97.12 79 PHE B CA 1
ATOM 2787 C C . PHE B 1 79 ? 15.047 -6.484 -22.109 1 97.12 79 PHE B C 1
ATOM 2789 O O . PHE B 1 79 ? 14.703 -5.422 -22.641 1 97.12 79 PHE B O 1
ATOM 2796 N N . HIS B 1 80 ? 15.938 -6.457 -21.078 1 96.25 80 HIS B N 1
ATOM 2797 C CA . HIS B 1 80 ? 16.719 -5.309 -20.625 1 96.25 80 HIS B CA 1
ATOM 2798 C C . HIS B 1 80 ? 15.805 -4.18 -20.156 1 96.25 80 HIS B C 1
ATOM 2800 O O . HIS B 1 80 ? 16.047 -3.012 -20.469 1 96.25 80 HIS B O 1
ATOM 2806 N N . VAL B 1 81 ? 14.734 -4.457 -19.656 1 97 81 VAL B N 1
ATOM 2807 C CA . VAL B 1 81 ? 13.805 -3.582 -18.953 1 97 81 VAL B CA 1
ATOM 2808 C C . VAL B 1 81 ? 13.523 -4.141 -17.562 1 97 81 VAL B C 1
ATOM 2810 O O . VAL B 1 81 ? 13.906 -5.273 -17.25 1 97 81 VAL B O 1
ATOM 2813 N N . PRO B 1 82 ? 12.938 -3.328 -16.641 1 97.56 82 PRO B N 1
ATOM 2814 C CA . PRO B 1 82 ? 12.68 -3.816 -15.281 1 97.56 82 PRO B CA 1
ATOM 2815 C C . PRO B 1 82 ? 11.852 -5.102 -15.266 1 97.56 82 PRO B C 1
ATOM 2817 O O . PRO B 1 82 ? 10.914 -5.242 -16.047 1 97.56 82 PRO B O 1
ATOM 2820 N N . VAL B 1 83 ? 12.234 -6.008 -14.406 1 98.44 83 VAL B N 1
ATOM 2821 C CA . VAL B 1 83 ? 11.547 -7.289 -14.273 1 98.44 83 VAL B CA 1
ATOM 2822 C C . VAL B 1 83 ? 10.648 -7.273 -13.039 1 98.44 83 VAL B C 1
ATOM 2824 O O . VAL B 1 83 ? 11.078 -6.855 -11.961 1 98.44 83 VAL B O 1
ATOM 2827 N N . PHE B 1 84 ? 9.453 -7.688 -13.211 1 98.81 84 PHE B N 1
ATOM 2828 C CA . PHE B 1 84 ? 8.477 -7.832 -12.133 1 98.81 84 PHE B CA 1
ATOM 2829 C C . PHE B 1 84 ? 8.008 -9.273 -12.016 1 98.81 84 PHE B C 1
ATOM 2831 O O . PHE B 1 84 ? 7.941 -9.992 -13.016 1 98.81 84 PHE B O 1
ATOM 2838 N N . LEU B 1 85 ? 7.77 -9.688 -10.828 1 98.94 85 LEU B N 1
ATOM 2839 C CA . LEU B 1 85 ? 7.332 -11.055 -10.547 1 98.94 85 LEU B CA 1
ATOM 2840 C C . LEU B 1 85 ? 5.898 -11.07 -10.031 1 98.94 85 LEU B C 1
ATOM 2842 O O . LEU B 1 85 ? 5.566 -10.352 -9.086 1 98.94 85 LEU B O 1
ATOM 2846 N N . LEU B 1 86 ? 5.023 -11.766 -10.727 1 98.94 86 LEU B N 1
ATOM 2847 C CA . LEU B 1 86 ? 3.637 -11.945 -10.312 1 98.94 86 LEU B CA 1
ATOM 2848 C C . LEU B 1 86 ? 3.35 -13.414 -10.008 1 98.94 86 LEU B C 1
ATOM 2850 O O . LEU B 1 86 ? 3.508 -14.273 -10.875 1 98.94 86 LEU B O 1
ATOM 2854 N N . GLY B 1 87 ? 3.01 -13.711 -8.781 1 98.88 87 GLY B N 1
ATOM 2855 C CA . GLY B 1 87 ? 2.676 -15.078 -8.398 1 98.88 87 GLY B CA 1
ATOM 2856 C C . GLY B 1 87 ? 1.281 -15.203 -7.812 1 98.88 87 GLY B C 1
ATOM 2857 O O . GLY B 1 87 ? 0.872 -14.391 -6.984 1 98.88 87 GLY B O 1
ATOM 2858 N N . HIS B 1 88 ? 0.565 -16.188 -8.25 1 98.75 88 HIS B N 1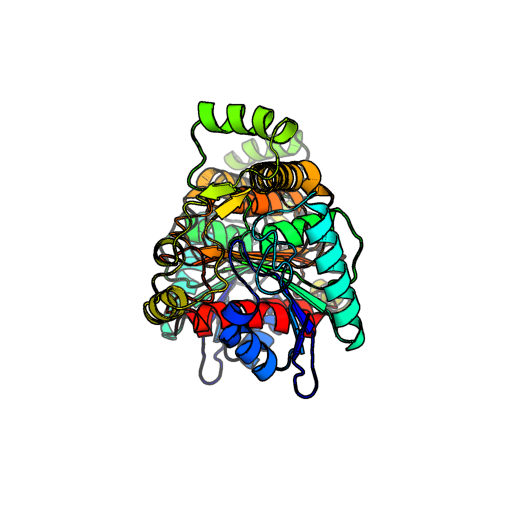
ATOM 2859 C CA . HIS B 1 88 ? -0.773 -16.469 -7.734 1 98.75 88 HIS B CA 1
ATOM 2860 C C . HIS B 1 88 ? -0.8 -17.75 -6.906 1 98.75 88 HIS B C 1
ATOM 2862 O O . HIS B 1 88 ? -0.276 -18.781 -7.332 1 98.75 88 HIS B O 1
ATOM 2868 N N . SER B 1 89 ? -1.437 -17.688 -5.676 1 98.31 89 SER B N 1
ATOM 2869 C CA . SER B 1 89 ? -1.651 -18.875 -4.836 1 98.31 89 SER B CA 1
ATOM 2870 C C . SER B 1 89 ? -0.34 -19.594 -4.551 1 98.31 89 SER B C 1
ATOM 2872 O O . SER B 1 89 ? 0.595 -19 -4.008 1 98.31 89 SER B O 1
ATOM 2874 N N . MET B 1 90 ? -0.136 -20.812 -5.016 1 98.12 90 MET B N 1
ATOM 2875 C CA . MET B 1 90 ? 1.146 -21.5 -4.895 1 98.12 90 MET B CA 1
ATOM 2876 C C . MET B 1 90 ? 2.25 -20.719 -5.602 1 98.12 90 MET B C 1
ATOM 2878 O O . MET B 1 90 ? 3.385 -20.688 -5.121 1 98.12 90 MET B O 1
ATOM 2882 N N . GLY B 1 91 ? 1.888 -20.109 -6.727 1 98.62 91 GLY B N 1
ATOM 2883 C CA . GLY B 1 91 ? 2.842 -19.25 -7.41 1 98.62 91 GLY B CA 1
ATOM 2884 C C . GLY B 1 91 ? 3.299 -18.078 -6.57 1 98.62 91 GLY B C 1
ATOM 2885 O O . GLY B 1 91 ? 4.441 -17.625 -6.684 1 98.62 91 GLY B O 1
ATOM 2886 N N . GLY B 1 92 ? 2.375 -17.516 -5.758 1 98.88 92 GLY B N 1
ATOM 2887 C CA . GLY B 1 92 ? 2.764 -16.5 -4.805 1 98.88 92 GLY B CA 1
ATOM 2888 C C . GLY B 1 92 ? 3.742 -17 -3.756 1 98.88 92 GLY B C 1
ATOM 2889 O O . GLY B 1 92 ? 4.723 -16.312 -3.439 1 98.88 92 GLY B O 1
ATOM 2890 N N . LEU B 1 93 ? 3.463 -18.156 -3.201 1 98.88 93 LEU B N 1
ATOM 2891 C CA . LEU B 1 93 ? 4.379 -18.781 -2.256 1 98.88 93 LEU B CA 1
ATOM 2892 C C . LEU B 1 93 ? 5.738 -19.031 -2.896 1 98.88 93 LEU B C 1
ATOM 2894 O O . LEU B 1 93 ? 6.773 -18.75 -2.285 1 98.88 93 LEU B O 1
ATOM 2898 N N . ILE B 1 94 ? 5.711 -19.484 -4.129 1 98.88 94 ILE B N 1
ATOM 2899 C CA . ILE B 1 94 ? 6.945 -19.766 -4.859 1 98.88 94 ILE B CA 1
ATOM 2900 C C . ILE B 1 94 ? 7.723 -18.469 -5.055 1 98.88 94 ILE B C 1
ATOM 2902 O O . ILE B 1 94 ? 8.945 -18.438 -4.883 1 98.88 94 ILE B O 1
ATOM 2906 N N . ALA B 1 95 ? 7.043 -17.422 -5.434 1 98.94 95 ALA B N 1
ATOM 2907 C CA . ALA B 1 95 ? 7.684 -16.125 -5.602 1 98.94 95 ALA B CA 1
ATOM 2908 C C . ALA B 1 95 ? 8.383 -15.68 -4.316 1 98.94 95 ALA B C 1
ATOM 2910 O O . ALA B 1 95 ? 9.539 -15.266 -4.348 1 98.94 95 ALA B O 1
ATOM 2911 N N . ILE B 1 96 ? 7.664 -15.789 -3.197 1 98.94 96 ILE B N 1
ATOM 2912 C CA . ILE B 1 96 ? 8.211 -15.414 -1.897 1 98.94 96 ILE B CA 1
ATOM 2913 C C . ILE B 1 96 ? 9.469 -16.234 -1.613 1 98.94 96 ILE B C 1
ATOM 2915 O O . ILE B 1 96 ? 10.531 -15.68 -1.324 1 98.94 96 ILE B O 1
ATOM 2919 N N . ARG B 1 97 ? 9.344 -17.547 -1.75 1 98.88 97 ARG B N 1
ATOM 2920 C CA . ARG B 1 97 ? 10.453 -18.453 -1.44 1 98.88 97 ARG B CA 1
ATOM 2921 C C . ARG B 1 97 ? 11.633 -18.219 -2.377 1 98.88 97 ARG B C 1
ATOM 2923 O O . ARG B 1 97 ? 12.789 -18.234 -1.948 1 98.88 97 ARG B O 1
ATOM 2930 N N . THR B 1 98 ? 11.336 -18.031 -3.641 1 98.94 98 THR B N 1
ATOM 2931 C CA . THR B 1 98 ? 12.383 -17.75 -4.621 1 98.94 98 THR B CA 1
ATOM 2932 C C . THR B 1 98 ? 13.195 -16.531 -4.215 1 98.94 98 THR B C 1
ATOM 2934 O O . THR B 1 98 ? 14.43 -16.562 -4.207 1 98.94 98 THR B O 1
ATOM 2937 N N . LEU B 1 99 ? 12.562 -15.492 -3.805 1 98.75 99 LEU B N 1
ATOM 2938 C CA . LEU B 1 99 ? 13.234 -14.242 -3.463 1 98.75 99 LEU B CA 1
ATOM 2939 C C . LEU B 1 99 ? 13.93 -14.344 -2.107 1 98.75 99 LEU B C 1
ATOM 2941 O O . LEU B 1 99 ? 14.875 -13.602 -1.828 1 98.75 99 LEU B O 1
ATOM 2945 N N . GLN B 1 100 ? 13.398 -15.25 -1.224 1 98.69 100 GLN B N 1
ATOM 2946 C CA . GLN B 1 100 ? 14.062 -15.5 0.051 1 98.69 100 GLN B CA 1
ATOM 2947 C C . GLN B 1 100 ? 15.352 -16.297 -0.145 1 98.69 100 GLN B C 1
ATOM 2949 O O . GLN B 1 100 ? 16.281 -16.172 0.646 1 98.69 100 GLN B O 1
ATOM 2954 N N . GLU B 1 101 ? 15.367 -17.094 -1.223 1 98.38 101 GLU B N 1
ATOM 2955 C CA . GLU B 1 101 ? 16.453 -18.062 -1.385 1 98.38 101 GLU B CA 1
ATOM 2956 C C . GLU B 1 101 ? 17.484 -17.578 -2.398 1 98.38 101 GLU B C 1
ATOM 2958 O O . GLU B 1 101 ? 18.656 -17.953 -2.334 1 98.38 101 GLU B O 1
ATOM 2963 N N . LYS B 1 102 ? 17.031 -16.781 -3.348 1 98 102 LYS B N 1
ATOM 2964 C CA . LYS B 1 102 ? 17.906 -16.344 -4.438 1 98 102 LYS B CA 1
ATOM 2965 C C . LYS B 1 102 ? 17.906 -14.828 -4.551 1 98 102 LYS B C 1
ATOM 2967 O O . LYS B 1 102 ? 16.875 -14.18 -4.395 1 98 102 LYS B O 1
ATOM 2972 N N . LYS B 1 103 ? 19.125 -14.242 -4.746 1 97.12 103 LYS B N 1
ATOM 2973 C CA . LYS B 1 103 ? 19.219 -12.82 -5.082 1 97.12 103 LYS B CA 1
ATOM 2974 C C . LYS B 1 103 ? 19 -12.594 -6.57 1 97.12 103 LYS B C 1
ATOM 2976 O O . LYS B 1 103 ? 19.891 -12.836 -7.383 1 97.12 103 LYS B O 1
ATOM 2981 N N . LEU B 1 104 ? 17.875 -12.195 -6.941 1 97.19 104 LEU B N 1
ATOM 2982 C CA . LEU B 1 104 ? 17.484 -12 -8.336 1 97.19 104 LEU B CA 1
ATOM 2983 C C . LEU B 1 104 ? 17.109 -10.547 -8.594 1 97.19 104 LEU B C 1
ATOM 2985 O O . LEU B 1 104 ? 16.609 -9.859 -7.699 1 97.19 104 LEU B O 1
ATOM 2989 N N . PRO B 1 105 ? 17.406 -10.055 -9.766 1 95.88 105 PRO B N 1
ATOM 2990 C CA . PRO B 1 105 ? 17.141 -8.656 -10.094 1 95.88 105 PRO B CA 1
ATOM 2991 C C . PRO B 1 105 ? 15.664 -8.391 -10.406 1 95.88 105 PRO B C 1
ATOM 2993 O O . PRO B 1 105 ? 15.312 -8.117 -11.562 1 95.88 105 PRO B O 1
ATOM 2996 N N . VAL B 1 106 ? 14.828 -8.414 -9.469 1 97.69 106 VAL B N 1
ATOM 2997 C CA . VAL B 1 106 ? 13.406 -8.133 -9.57 1 97.69 106 VAL B CA 1
ATOM 2998 C C . VAL B 1 106 ? 13.109 -6.754 -8.977 1 97.69 106 VAL B C 1
ATOM 3000 O O . VAL B 1 106 ? 13.578 -6.43 -7.883 1 97.69 106 VAL B O 1
ATOM 3003 N N . GLN B 1 107 ? 12.336 -5.969 -9.688 1 97.5 107 GLN B N 1
ATOM 3004 C CA . GLN B 1 107 ? 12.125 -4.578 -9.297 1 97.5 107 GLN B CA 1
ATOM 3005 C C . GLN B 1 107 ? 10.844 -4.426 -8.484 1 97.5 107 GLN B C 1
ATOM 3007 O O . GLN B 1 107 ? 10.633 -3.402 -7.828 1 97.5 107 GLN B O 1
ATOM 3012 N N . GLY B 1 108 ? 9.992 -5.328 -8.523 1 98.31 108 GLY B N 1
ATOM 3013 C CA . GLY B 1 108 ? 8.727 -5.34 -7.805 1 98.31 108 GLY B CA 1
ATOM 3014 C C . GLY B 1 108 ? 8.016 -6.68 -7.867 1 98.31 108 GLY B C 1
ATOM 3015 O O . GLY B 1 108 ? 8.305 -7.496 -8.742 1 98.31 108 GLY B O 1
ATOM 3016 N N . VAL B 1 109 ? 7.16 -6.91 -6.922 1 98.88 109 VAL B N 1
ATOM 3017 C CA . VAL B 1 109 ? 6.473 -8.195 -6.809 1 98.88 109 VAL B CA 1
ATOM 3018 C C . VAL B 1 109 ? 4.977 -7.965 -6.613 1 98.88 109 VAL B C 1
ATOM 3020 O O . VAL B 1 109 ? 4.57 -7.074 -5.863 1 98.88 109 VAL B O 1
ATOM 3023 N N . ILE B 1 110 ? 4.172 -8.711 -7.336 1 98.94 110 ILE B N 1
ATOM 3024 C CA . ILE B 1 110 ? 2.732 -8.789 -7.125 1 98.94 110 ILE B CA 1
ATOM 3025 C C . ILE B 1 110 ? 2.355 -10.188 -6.637 1 98.94 110 ILE B C 1
ATOM 3027 O O . ILE B 1 110 ? 2.629 -11.18 -7.316 1 98.94 110 ILE B O 1
ATOM 3031 N N . LEU B 1 111 ? 1.815 -10.25 -5.465 1 98.94 111 LEU B N 1
ATOM 3032 C CA . LEU B 1 111 ? 1.289 -11.508 -4.934 1 98.94 111 LEU B CA 1
ATOM 3033 C C . LEU B 1 111 ? -0.235 -11.516 -4.977 1 98.94 111 LEU B C 1
ATOM 3035 O O . LEU B 1 111 ? -0.882 -10.656 -4.379 1 98.94 111 LEU B O 1
ATOM 3039 N N . SER B 1 112 ? -0.766 -12.438 -5.738 1 98.81 112 SER B N 1
ATOM 3040 C CA . SER B 1 112 ? -2.207 -12.633 -5.855 1 98.81 112 SER B CA 1
ATOM 3041 C C . SER B 1 112 ? -2.668 -13.836 -5.031 1 98.81 112 SER B C 1
ATOM 3043 O O . SER B 1 112 ? -2.428 -14.984 -5.41 1 98.81 112 SER B O 1
ATOM 3045 N N . SER B 1 113 ? -3.346 -13.555 -3.889 1 98.75 113 SER B N 1
ATOM 3046 C CA . SER B 1 113 ? -3.828 -14.594 -2.99 1 98.75 113 SER B CA 1
ATOM 3047 C C . SER B 1 113 ? -2.736 -15.617 -2.693 1 98.75 113 SER B C 1
ATOM 3049 O O . SER B 1 113 ? -2.943 -16.828 -2.855 1 98.75 113 SER B O 1
ATOM 3051 N N . PRO B 1 114 ? -1.607 -15.148 -2.215 1 98.88 114 PRO B N 1
ATOM 3052 C CA . PRO B 1 114 ? -0.479 -16.062 -2.02 1 98.88 114 PRO B CA 1
ATOM 3053 C C . PRO B 1 114 ? -0.785 -17.172 -1.012 1 98.88 114 PRO B C 1
ATOM 3055 O O . PRO B 1 114 ? -1.452 -16.922 -0.003 1 98.88 114 PRO B O 1
ATOM 3058 N N . CYS B 1 115 ? -0.322 -18.312 -1.314 1 98.5 115 CYS B N 1
ATOM 3059 C CA . CYS B 1 115 ? -0.584 -19.5 -0.506 1 98.5 115 CYS B CA 1
ATOM 3060 C C . CYS B 1 115 ? 0.264 -19.5 0.76 1 98.5 115 CYS B C 1
ATOM 3062 O O . CYS B 1 115 ? 1.247 -20.234 0.857 1 98.5 115 CYS B O 1
ATOM 3064 N N . LEU B 1 116 ? -0.133 -18.719 1.735 1 98.62 116 LEU B N 1
ATOM 3065 C CA . LEU B 1 116 ? 0.604 -18.562 2.984 1 98.62 116 LEU B CA 1
ATOM 3066 C C . LEU B 1 116 ? -0.135 -19.234 4.141 1 98.62 116 LEU B C 1
ATOM 3068 O O . LEU B 1 116 ? 0.345 -19.219 5.273 1 98.62 116 LEU B O 1
ATOM 3072 N N . GLY B 1 117 ? -1.244 -19.766 3.889 1 97.5 117 GLY B N 1
ATOM 3073 C CA . GLY B 1 117 ? -2.129 -20.5 4.773 1 97.5 117 GLY B CA 1
ATOM 3074 C C . GLY B 1 117 ? -3.396 -20.969 4.09 1 97.5 117 GLY B C 1
ATOM 3075 O O . GLY B 1 117 ? -3.898 -20.312 3.176 1 97.5 117 GLY B O 1
ATOM 3076 N N . LEU B 1 118 ? -3.936 -22.109 4.547 1 95.81 118 LEU B N 1
ATOM 3077 C CA . LEU B 1 118 ? -5.129 -22.656 3.914 1 95.81 118 LEU B CA 1
ATOM 3078 C C . LEU B 1 118 ? -6.348 -22.484 4.812 1 95.81 118 LEU B C 1
ATOM 3080 O O . LEU B 1 118 ? -6.227 -22.484 6.039 1 95.81 118 LEU B O 1
ATOM 3084 N N . VAL B 1 119 ? -7.492 -22.297 4.156 1 95.06 119 VAL B N 1
ATOM 3085 C CA . VAL B 1 119 ? -8.742 -22.188 4.902 1 95.06 119 VAL B CA 1
ATOM 3086 C C . VAL B 1 119 ? -9.047 -23.531 5.582 1 95.06 119 VAL B C 1
ATOM 3088 O O . VAL B 1 119 ? -9.555 -23.562 6.703 1 95.06 119 VAL B O 1
ATOM 3091 N N . SER B 1 120 ? -8.633 -24.594 4.863 1 90.56 120 SER B N 1
ATOM 3092 C CA . SER B 1 120 ? -8.859 -25.938 5.398 1 90.56 120 SER B CA 1
ATOM 3093 C C . SER B 1 120 ? -7.625 -26.812 5.227 1 90.56 120 SER B C 1
ATOM 3095 O O . SER B 1 120 ? -6.98 -26.797 4.176 1 90.56 120 SER B O 1
ATOM 3097 N N . TYR B 1 121 ? -7.316 -27.469 6.34 1 89.25 121 TYR B N 1
ATOM 3098 C CA . TYR B 1 121 ? -6.254 -28.469 6.348 1 89.25 121 TYR B CA 1
ATOM 3099 C C . TYR B 1 121 ? -6.82 -29.875 6.543 1 89.25 121 TYR B C 1
ATOM 3101 O O . TYR B 1 121 ? -7.922 -30.031 7.074 1 89.25 121 TYR B O 1
ATOM 3109 N N . PRO B 1 122 ? -6.043 -30.812 6.012 1 83.5 122 PRO B N 1
ATOM 3110 C CA . PRO B 1 122 ? -6.469 -32.156 6.387 1 83.5 122 PRO B CA 1
ATOM 3111 C C . PRO B 1 122 ? -6.52 -32.375 7.898 1 83.5 122 PRO B C 1
ATOM 3113 O O . PRO B 1 122 ? -5.902 -31.609 8.648 1 83.5 122 PRO B O 1
ATOM 3116 N N . SER B 1 123 ? -7.309 -33.344 8.227 1 84.44 123 SER B N 1
ATOM 3117 C CA . SER B 1 123 ? -7.367 -33.656 9.648 1 84.44 123 SER B CA 1
ATOM 3118 C C . SER B 1 123 ? -5.977 -33.906 10.219 1 84.44 123 SER B C 1
ATOM 3120 O O . SER B 1 123 ? -5.051 -34.25 9.477 1 84.44 123 SER B O 1
ATOM 3122 N N . LYS B 1 124 ? -5.84 -33.719 11.492 1 83 124 LYS B N 1
ATOM 3123 C CA . LYS B 1 124 ? -4.559 -33.906 12.164 1 83 124 LYS B CA 1
ATOM 3124 C C . LYS B 1 124 ? -4.02 -35.312 11.938 1 83 124 LYS B C 1
ATOM 3126 O O . LYS B 1 124 ? -2.82 -35.5 11.734 1 83 124 LYS B O 1
ATOM 3131 N N . GLY B 1 125 ? -4.922 -36.219 12.086 1 77.25 125 GLY B N 1
ATOM 3132 C CA . GLY B 1 125 ? -4.523 -37.594 11.844 1 77.25 125 GLY B CA 1
ATOM 3133 C C . GLY B 1 125 ? -3.984 -37.812 10.445 1 77.25 125 GLY B C 1
ATOM 3134 O O . GLY B 1 125 ? -2.928 -38.438 10.266 1 77.25 125 GLY B O 1
ATOM 3135 N N . LEU B 1 126 ? -4.691 -37.312 9.492 1 81.06 126 LEU B N 1
ATOM 3136 C CA . LEU B 1 126 ? -4.27 -37.438 8.102 1 81.06 126 LEU B CA 1
ATOM 3137 C C . LEU B 1 126 ? -2.973 -36.688 7.852 1 81.06 126 LEU B C 1
ATOM 3139 O O . LEU B 1 126 ? -2.123 -37.125 7.078 1 81.06 126 LEU B O 1
ATOM 3143 N N . ASP B 1 127 ? -2.83 -35.562 8.477 1 87.69 127 ASP B N 1
ATOM 3144 C CA . ASP B 1 127 ? -1.604 -34.781 8.359 1 87.69 127 ASP B CA 1
ATOM 3145 C C . ASP B 1 127 ? -0.407 -35.562 8.914 1 87.69 127 ASP B C 1
ATOM 3147 O O . ASP B 1 127 ? 0.655 -35.594 8.289 1 87.69 127 ASP B O 1
ATOM 3151 N N . MET B 1 128 ? -0.582 -36.188 10.031 1 86 128 MET B N 1
ATOM 3152 C CA . MET B 1 128 ? 0.477 -37 10.625 1 86 128 MET B CA 1
ATOM 3153 C C . MET B 1 128 ? 0.818 -38.188 9.734 1 86 128 MET B C 1
ATOM 3155 O O . MET B 1 128 ? 1.992 -38.531 9.555 1 86 128 MET B O 1
ATOM 3159 N N . LEU B 1 129 ? -0.22 -38.719 9.25 1 84.06 129 LEU B N 1
ATOM 3160 C CA . LEU B 1 129 ? -0.02 -39.875 8.359 1 84.06 129 LEU B CA 1
ATOM 3161 C C . LEU B 1 129 ? 0.766 -39.438 7.117 1 84.06 129 LEU B C 1
ATOM 3163 O O . LEU B 1 129 ? 1.59 -40.219 6.613 1 84.06 129 LEU B O 1
ATOM 3167 N N . SER B 1 130 ? 0.459 -38.281 6.703 1 83.25 130 SER B N 1
ATOM 3168 C CA . SER B 1 130 ? 1.158 -37.812 5.516 1 83.25 130 SER B CA 1
ATOM 3169 C C . SER B 1 130 ? 2.658 -37.688 5.766 1 83.25 130 SER B C 1
ATOM 3171 O O . SER B 1 130 ? 3.459 -37.844 4.84 1 83.25 130 SER B O 1
ATOM 3173 N N . ARG B 1 131 ? 3.168 -37.562 6.934 1 88.19 131 ARG B N 1
ATOM 3174 C CA . ARG B 1 131 ? 4.586 -37.5 7.277 1 88.19 131 ARG B CA 1
ATOM 3175 C C . ARG B 1 131 ? 5.238 -38.875 7.109 1 88.19 131 ARG B C 1
ATOM 3177 O O . ARG B 1 131 ? 6.355 -38.969 6.598 1 88.19 131 ARG B O 1
ATOM 3184 N N . VAL B 1 132 ? 4.465 -39.75 7.527 1 86.62 132 VAL B N 1
ATOM 3185 C CA . VAL B 1 132 ? 4.957 -41.094 7.422 1 86.62 132 VAL B CA 1
ATOM 3186 C C . VAL B 1 132 ? 4.961 -41.531 5.961 1 86.62 132 VAL B C 1
ATOM 3188 O O . VAL B 1 132 ? 5.957 -42.094 5.473 1 86.62 132 VAL B O 1
ATOM 3191 N N . LEU B 1 133 ? 3.871 -41.281 5.379 1 88.06 133 LEU B N 1
ATOM 3192 C CA . LEU B 1 133 ? 3.721 -41.688 3.984 1 88.06 133 LEU B CA 1
ATOM 3193 C C . LEU B 1 133 ? 4.746 -41 3.1 1 88.06 133 LEU B C 1
ATOM 3195 O O . LEU B 1 133 ? 5.184 -41.531 2.088 1 88.06 133 LEU B O 1
ATOM 3199 N N . ASN B 1 134 ? 5.109 -39.812 3.441 1 88.25 134 ASN B N 1
ATOM 3200 C CA . ASN B 1 134 ? 6.117 -39.094 2.678 1 88.25 134 ASN B CA 1
ATOM 3201 C C . ASN B 1 134 ? 7.426 -39.875 2.588 1 88.25 134 ASN B C 1
ATOM 3203 O O . ASN B 1 134 ? 8.156 -39.75 1.603 1 88.25 134 ASN B O 1
ATOM 3207 N N . HIS B 1 135 ? 7.707 -40.656 3.643 1 89.38 135 HIS B N 1
ATOM 3208 C CA . HIS B 1 135 ? 8.914 -41.469 3.67 1 89.38 135 HIS B CA 1
ATOM 3209 C C . HIS B 1 135 ? 8.727 -42.781 2.906 1 89.38 135 HIS B C 1
ATOM 3211 O O . HIS B 1 135 ? 9.625 -43.219 2.191 1 89.38 135 HIS B O 1
ATOM 3217 N N . ILE B 1 136 ? 7.57 -43.312 2.959 1 89.12 136 ILE B N 1
ATOM 3218 C CA . ILE B 1 136 ? 7.367 -44.688 2.496 1 89.12 136 ILE B CA 1
ATOM 3219 C C . ILE B 1 136 ? 6.781 -44.656 1.086 1 89.12 136 ILE B C 1
ATOM 3221 O O . ILE B 1 136 ? 7.074 -45.562 0.274 1 89.12 136 ILE B O 1
ATOM 3225 N N . ALA B 1 137 ? 5.891 -43.719 0.817 1 90.5 137 ALA B N 1
ATOM 3226 C CA . ALA B 1 137 ? 5.219 -43.656 -0.477 1 90.5 137 ALA B CA 1
ATOM 3227 C C . ALA B 1 137 ? 5.027 -42.188 -0.911 1 90.5 137 ALA B C 1
ATOM 3229 O O . ALA B 1 137 ? 3.898 -41.75 -1.109 1 90.5 137 ALA B O 1
ATOM 3230 N N . PRO B 1 138 ? 6.109 -41.5 -1.112 1 85.75 138 PRO B N 1
ATOM 3231 C CA . PRO B 1 138 ? 6.059 -40.062 -1.392 1 85.75 138 PRO B CA 1
ATOM 3232 C C . PRO B 1 138 ? 5.289 -39.75 -2.67 1 85.75 138 PRO B C 1
ATOM 3234 O O . PRO B 1 138 ? 4.746 -38.656 -2.805 1 85.75 138 PRO B O 1
ATOM 3237 N N . SER B 1 139 ? 5.047 -40.625 -3.557 1 89.56 139 SER B N 1
ATOM 3238 C CA . SER B 1 139 ? 4.426 -40.344 -4.852 1 89.56 139 SER B CA 1
ATOM 3239 C C . SER B 1 139 ? 2.951 -40.75 -4.848 1 89.56 139 SER B C 1
ATOM 3241 O O . SER B 1 139 ? 2.268 -40.625 -5.863 1 89.56 139 SER B O 1
ATOM 3243 N N . LEU B 1 140 ? 2.479 -41.219 -3.646 1 88.44 140 LEU B N 1
ATOM 3244 C CA . LEU B 1 140 ? 1.064 -41.562 -3.541 1 88.44 140 LEU B CA 1
ATOM 3245 C C . LEU B 1 140 ? 0.189 -40.344 -3.799 1 88.44 140 LEU B C 1
ATOM 3247 O O . LEU B 1 140 ? 0.408 -39.281 -3.209 1 88.44 140 LEU B O 1
ATOM 3251 N N . LEU B 1 141 ? -0.701 -40.469 -4.707 1 88.44 141 LEU B N 1
ATOM 3252 C CA . LEU B 1 141 ? -1.557 -39.375 -5.102 1 88.44 141 LEU B CA 1
ATOM 3253 C C . LEU B 1 141 ? -2.811 -39.312 -4.234 1 88.44 141 LEU B C 1
ATOM 3255 O O . LEU B 1 141 ? -3.391 -40.344 -3.908 1 88.44 141 LEU B O 1
ATOM 3259 N N . ILE B 1 142 ? -3.127 -38.094 -3.855 1 84.75 142 ILE B N 1
ATOM 3260 C CA . ILE B 1 142 ? -4.348 -37.844 -3.096 1 84.75 142 ILE B CA 1
ATOM 3261 C C . ILE B 1 142 ? -5.137 -36.719 -3.738 1 84.75 142 ILE B C 1
ATOM 3263 O O . ILE B 1 142 ? -4.574 -35.906 -4.469 1 84.75 142 ILE B O 1
ATOM 3267 N N . ASP B 1 143 ? -6.449 -36.75 -3.471 1 85.31 143 ASP B N 1
ATOM 3268 C CA . ASP B 1 143 ? -7.297 -35.688 -3.996 1 85.31 143 ASP B CA 1
ATOM 3269 C C . ASP B 1 143 ? -6.934 -34.344 -3.373 1 85.31 143 ASP B C 1
ATOM 3271 O O . ASP B 1 143 ? -6.758 -34.25 -2.156 1 85.31 143 ASP B O 1
ATOM 3275 N N . SER B 1 144 ? -6.75 -33.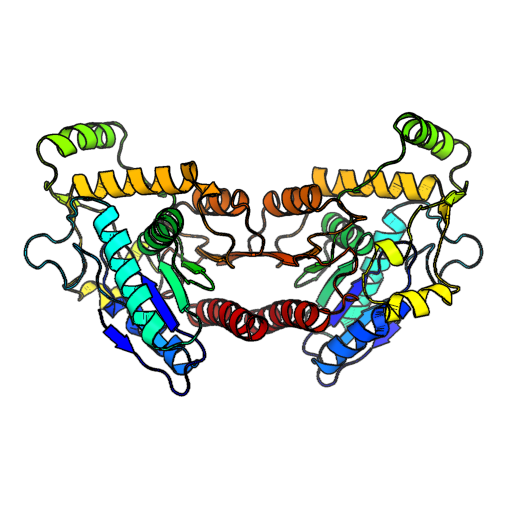375 -4.195 1 81.44 144 SER B N 1
ATOM 3276 C CA . SER B 1 144 ? -6.375 -32.062 -3.709 1 81.44 144 SER B CA 1
ATOM 3277 C C . SER B 1 144 ? -7.555 -31.359 -3.039 1 81.44 144 SER B C 1
ATOM 3279 O O . SER B 1 144 ? -7.363 -30.469 -2.211 1 81.44 144 SER B O 1
ATOM 3281 N N . GLY B 1 145 ? -8.734 -31.703 -3.453 1 78.81 145 GLY B N 1
ATOM 3282 C CA . GLY B 1 145 ? -9.938 -31.062 -2.947 1 78.81 145 GLY B CA 1
ATOM 3283 C C . GLY B 1 145 ? -10.172 -29.688 -3.543 1 78.81 145 GLY B C 1
ATOM 3284 O O . GLY B 1 145 ? -11.062 -28.953 -3.104 1 78.81 145 GLY B O 1
ATOM 3285 N N . LEU B 1 146 ? -9.375 -29.359 -4.535 1 80.44 146 LEU B N 1
ATOM 3286 C CA . LEU B 1 146 ? -9.523 -28.062 -5.199 1 80.44 146 LEU B CA 1
ATOM 3287 C C . LEU B 1 146 ? -10.531 -28.156 -6.336 1 80.44 146 LEU B C 1
ATOM 3289 O O . LEU B 1 146 ? -10.578 -29.141 -7.066 1 80.44 146 LEU B O 1
ATOM 3293 N N . SER B 1 147 ? -11.492 -27.188 -6.348 1 81 147 SER B N 1
ATOM 3294 C CA . SER B 1 147 ? -12.438 -27.062 -7.453 1 81 147 SER B CA 1
ATOM 3295 C C . SER B 1 147 ? -12.477 -25.641 -7.98 1 81 147 SER B C 1
ATOM 3297 O O . SER B 1 147 ? -12.266 -24.688 -7.227 1 81 147 SER B O 1
ATOM 3299 N N . VAL B 1 148 ? -12.703 -25.562 -9.266 1 83.94 148 VAL B N 1
ATOM 3300 C CA . VAL B 1 148 ? -12.766 -24.266 -9.906 1 83.94 148 VAL B CA 1
ATOM 3301 C C . VAL B 1 148 ? -13.875 -23.422 -9.281 1 83.94 148 VAL B C 1
ATOM 3303 O O . VAL B 1 148 ? -13.758 -22.203 -9.18 1 83.94 148 VAL B O 1
ATOM 3306 N N . GLU B 1 149 ? -14.914 -24.062 -8.75 1 87.75 149 GLU B N 1
ATOM 3307 C CA . GLU B 1 149 ? -16.062 -23.391 -8.148 1 87.75 149 GLU B CA 1
ATOM 3308 C C . GLU B 1 149 ? -15.672 -22.719 -6.832 1 87.75 149 GLU B C 1
ATOM 3310 O O . GLU B 1 149 ? -16.25 -21.703 -6.457 1 87.75 149 GLU B O 1
ATOM 3315 N N . LEU B 1 150 ? -14.664 -23.188 -6.23 1 90.5 150 LEU B N 1
ATOM 3316 C CA . LEU B 1 150 ? -14.156 -22.594 -4.996 1 90.5 150 LEU B CA 1
ATOM 3317 C C . LEU B 1 150 ? -13.188 -21.469 -5.297 1 90.5 150 LEU B C 1
ATOM 3319 O O . LEU B 1 150 ? -12.938 -20.609 -4.441 1 90.5 150 LEU B O 1
ATOM 3323 N N . ALA B 1 151 ? -12.734 -21.453 -6.523 1 94 151 ALA B N 1
ATOM 3324 C CA . ALA B 1 151 ? -11.609 -20.578 -6.855 1 94 151 ALA B CA 1
ATOM 3325 C C . ALA B 1 151 ? -12.109 -19.234 -7.391 1 94 151 ALA B C 1
ATOM 3327 O O . ALA B 1 151 ? -11.438 -18.219 -7.238 1 94 151 ALA B O 1
ATOM 3328 N N . THR B 1 152 ? -13.227 -19.156 -8.086 1 96.88 152 THR B N 1
ATOM 3329 C CA . THR B 1 152 ? -13.734 -17.953 -8.703 1 96.88 152 THR B CA 1
ATOM 3330 C C . THR B 1 152 ? -15.258 -18 -8.844 1 96.88 152 THR B C 1
ATOM 3332 O O . THR B 1 152 ? -15.836 -19.094 -8.875 1 96.88 152 THR B O 1
ATOM 3335 N N . ARG B 1 153 ? -15.984 -16.875 -8.898 1 96.94 153 ARG B N 1
ATOM 3336 C CA . ARG B 1 153 ? -17.422 -16.781 -9.109 1 96.94 153 ARG B CA 1
ATOM 3337 C C . ARG B 1 153 ? -17.75 -16.734 -10.602 1 96.94 153 ARG B C 1
ATOM 3339 O O . ARG B 1 153 ? -18.922 -16.781 -10.984 1 96.94 153 ARG B O 1
ATOM 3346 N N . ASN B 1 154 ? -16.688 -16.547 -11.406 1 96.44 154 ASN B N 1
ATOM 3347 C CA . ASN B 1 154 ? -16.844 -16.328 -12.844 1 96.44 154 ASN B CA 1
ATOM 3348 C C . ASN B 1 154 ? -17.297 -17.594 -13.562 1 96.44 154 ASN B C 1
ATOM 3350 O O . ASN B 1 154 ? -16.516 -18.531 -13.719 1 96.44 154 ASN B O 1
ATOM 3354 N N . LYS B 1 155 ? -18.453 -17.578 -14.141 1 94.31 155 LYS B N 1
ATOM 3355 C CA . LYS B 1 155 ? -19.047 -18.766 -14.766 1 94.31 155 LYS B CA 1
ATOM 3356 C C . LYS B 1 155 ? -18.312 -19.141 -16.047 1 94.31 155 LYS B C 1
ATOM 3358 O O . LYS B 1 155 ? -18.203 -20.312 -16.391 1 94.31 155 LYS B O 1
ATOM 3363 N N . GLU B 1 156 ? -17.812 -18.109 -16.703 1 93.06 156 GLU B N 1
ATOM 3364 C CA . GLU B 1 156 ? -17.047 -18.375 -17.922 1 93.06 156 GLU B CA 1
ATOM 3365 C C . GLU B 1 156 ? -15.797 -19.188 -17.609 1 93.06 156 GLU B C 1
ATOM 3367 O O . GLU B 1 156 ? -15.43 -20.094 -18.359 1 93.06 156 GLU B O 1
ATOM 3372 N N . VAL B 1 157 ? -15.195 -18.922 -16.516 1 91.69 157 VAL B N 1
ATOM 3373 C CA . VAL B 1 157 ? -14 -19.641 -16.094 1 91.69 157 VAL B CA 1
ATOM 3374 C C . VAL B 1 157 ? -14.375 -21.047 -15.656 1 91.69 157 VAL B C 1
ATOM 3376 O O . VAL B 1 157 ? -13.633 -22 -15.906 1 91.69 157 VAL B O 1
ATOM 3379 N N . HIS B 1 158 ? -15.57 -21.203 -15.031 1 92.12 158 HIS B N 1
ATOM 3380 C CA . HIS B 1 158 ? -16.062 -22.516 -14.648 1 92.12 158 HIS B CA 1
ATOM 3381 C C . HIS B 1 158 ? -16.188 -23.438 -15.859 1 92.12 158 HIS B C 1
ATOM 3383 O O . HIS B 1 158 ? -15.734 -24.578 -15.836 1 92.12 158 HIS B O 1
ATOM 3389 N N . GLU B 1 159 ? -16.75 -22.875 -16.859 1 90.75 159 GLU B N 1
ATOM 3390 C CA . GLU B 1 159 ? -17.016 -23.656 -18.062 1 90.75 159 GLU B CA 1
ATOM 3391 C C . GLU B 1 159 ? -15.711 -24.047 -18.75 1 90.75 159 GLU B C 1
ATOM 3393 O O . GLU B 1 159 ? -15.562 -25.188 -19.188 1 90.75 159 GLU B O 1
ATOM 3398 N N . ALA B 1 160 ? -14.789 -23.141 -18.812 1 87.5 160 ALA B N 1
ATOM 3399 C CA . ALA B 1 160 ? -13.492 -23.422 -19.406 1 87.5 160 ALA B CA 1
ATOM 3400 C C . ALA B 1 160 ? -12.727 -24.469 -18.609 1 87.5 160 ALA B C 1
ATOM 3402 O O . ALA B 1 160 ? -11.984 -25.281 -19.172 1 87.5 160 ALA B O 1
ATOM 3403 N N . GLY B 1 161 ? -12.883 -24.422 -17.359 1 82.94 161 GLY B N 1
ATOM 3404 C CA . GLY B 1 161 ? -12.188 -25.344 -16.469 1 82.94 161 GLY B CA 1
ATOM 3405 C C . GLY B 1 161 ? -12.688 -26.766 -16.594 1 82.94 161 GLY B C 1
ATOM 3406 O O . GLY B 1 161 ? -11.906 -27.719 -16.469 1 82.94 161 GLY B O 1
ATOM 3407 N N . LYS B 1 162 ? -13.984 -26.922 -16.781 1 81.75 162 LYS B N 1
ATOM 3408 C CA . LYS B 1 162 ? -14.578 -28.25 -16.922 1 81.75 162 LYS B CA 1
ATOM 3409 C C . LYS B 1 162 ? -13.969 -28.984 -18.109 1 81.75 162 LYS B C 1
ATOM 3411 O O . LYS B 1 162 ? -13.859 -30.219 -18.094 1 81.75 162 LYS B O 1
ATOM 3416 N N . GLN B 1 163 ? -13.484 -28.266 -18.984 1 82.25 163 GLN B N 1
ATOM 3417 C CA . GLN B 1 163 ? -12.984 -28.859 -20.234 1 82.25 163 GLN B CA 1
ATOM 3418 C C . GLN B 1 163 ? -11.461 -28.859 -20.266 1 82.25 163 GLN B C 1
ATOM 3420 O O . GLN B 1 163 ? -10.859 -29.281 -21.25 1 82.25 163 GLN B O 1
ATOM 3425 N N . ASP B 1 164 ? -10.891 -28.547 -19.188 1 85.25 164 ASP B N 1
ATOM 3426 C CA . ASP B 1 164 ? -9.438 -28.375 -19.203 1 85.25 164 ASP B CA 1
ATOM 3427 C C . ASP B 1 164 ? -8.734 -29.672 -18.812 1 85.25 164 ASP B C 1
ATOM 3429 O O . ASP B 1 164 ? -8.711 -30.047 -17.641 1 85.25 164 ASP B O 1
ATOM 3433 N N . GLU B 1 165 ? -8.055 -30.281 -19.703 1 82.06 165 GLU B N 1
ATOM 3434 C CA . GLU B 1 165 ? -7.41 -31.578 -19.5 1 82.06 165 GLU B CA 1
ATOM 3435 C C . GLU B 1 165 ? -6.105 -31.422 -18.719 1 82.06 165 GLU B C 1
ATOM 3437 O O . GLU B 1 165 ? -5.551 -32.406 -18.219 1 82.06 165 GLU B O 1
ATOM 3442 N N . LEU B 1 166 ? -5.676 -30.219 -18.625 1 83.19 166 LEU B N 1
ATOM 3443 C CA . LEU B 1 166 ? -4.379 -30 -17.984 1 83.19 166 LEU B CA 1
ATOM 3444 C C . LEU B 1 166 ? -4.547 -29.719 -16.5 1 83.19 166 LEU B C 1
ATOM 3446 O O . LEU B 1 166 ? -3.561 -29.656 -15.766 1 83.19 166 LEU B O 1
ATOM 3450 N N . TYR B 1 167 ? -5.766 -29.594 -16.094 1 81.19 167 TYR B N 1
ATOM 3451 C CA . TYR B 1 167 ? -6.02 -29.312 -14.68 1 81.19 167 TYR B CA 1
ATOM 3452 C C . TYR B 1 167 ? -5.68 -30.531 -13.812 1 81.19 167 TYR B C 1
ATOM 3454 O O . TYR B 1 167 ? -6.156 -31.625 -14.078 1 81.19 167 TYR B O 1
ATOM 3462 N N . VAL B 1 168 ? -4.836 -30.328 -12.82 1 81.44 168 VAL B N 1
ATOM 3463 C CA . VAL B 1 168 ? -4.41 -31.406 -11.938 1 81.44 168 VAL B CA 1
ATOM 3464 C C . VAL B 1 168 ? -5.406 -31.562 -10.797 1 81.44 168 VAL B C 1
ATOM 3466 O O . VAL B 1 168 ? -5.688 -30.609 -10.07 1 81.44 168 VAL B O 1
ATOM 3469 N N . THR B 1 169 ? -5.891 -32.688 -10.602 1 81.62 169 THR B N 1
ATOM 3470 C CA . THR B 1 169 ? -6.91 -32.906 -9.586 1 81.62 169 THR B CA 1
ATOM 3471 C C . THR B 1 169 ? -6.34 -33.688 -8.414 1 81.62 169 THR B C 1
ATOM 3473 O O . THR B 1 169 ? -6.941 -33.75 -7.336 1 81.62 169 THR B O 1
ATOM 3476 N N . LYS B 1 170 ? -5.203 -34.312 -8.609 1 87.06 170 LYS B N 1
ATOM 3477 C CA . LYS B 1 170 ? -4.547 -35.094 -7.566 1 87.06 170 LYS B CA 1
ATOM 3478 C C . LYS B 1 170 ? -3.104 -34.656 -7.367 1 87.06 170 LYS B C 1
ATOM 3480 O O . LYS B 1 170 ? -2.428 -34.281 -8.328 1 87.06 170 LYS B O 1
ATOM 3485 N N . VAL B 1 171 ? -2.682 -34.688 -6.082 1 89.56 171 VAL B N 1
ATOM 3486 C CA . VAL B 1 171 ? -1.307 -34.312 -5.754 1 89.56 171 VAL B CA 1
ATOM 3487 C C . VAL B 1 171 ? -0.681 -35.406 -4.875 1 89.56 171 VAL B C 1
ATOM 3489 O O . VAL B 1 171 ? -1.391 -36.125 -4.176 1 89.56 171 VAL B O 1
ATOM 3492 N N . SER B 1 172 ? 0.589 -35.531 -4.996 1 91.88 172 SER B N 1
ATOM 3493 C CA . SER B 1 172 ? 1.268 -36.531 -4.203 1 91.88 172 SER B CA 1
ATOM 3494 C C . SER B 1 172 ? 1.423 -36.094 -2.752 1 91.88 172 SER B C 1
ATOM 3496 O O . SER B 1 172 ? 1.347 -34.906 -2.445 1 91.88 172 SER B O 1
ATOM 3498 N N . VAL B 1 173 ? 1.666 -37.062 -1.892 1 92.19 173 VAL B N 1
ATOM 3499 C CA . VAL B 1 173 ? 1.959 -36.781 -0.486 1 92.19 173 VAL B CA 1
ATOM 3500 C C . VAL B 1 173 ? 3.184 -35.875 -0.373 1 92.19 173 VAL B C 1
ATOM 3502 O O . VAL B 1 173 ? 3.191 -34.938 0.418 1 92.19 173 VAL B O 1
ATOM 3505 N N . ARG B 1 174 ? 4.188 -36.156 -1.156 1 93.88 174 ARG B N 1
ATOM 3506 C CA . ARG B 1 174 ? 5.395 -35.344 -1.151 1 93.88 174 ARG B CA 1
ATOM 3507 C C . ARG B 1 174 ? 5.078 -33.906 -1.521 1 93.88 174 ARG B C 1
ATOM 3509 O O . ARG B 1 174 ? 5.582 -32.969 -0.893 1 93.88 174 ARG B O 1
ATOM 3516 N N . TRP B 1 175 ? 4.312 -33.719 -2.555 1 94 175 TRP B N 1
ATOM 3517 C CA . TRP B 1 175 ? 3.924 -32.375 -2.975 1 94 175 TRP B CA 1
ATOM 3518 C C . TRP B 1 175 ? 3.287 -31.625 -1.82 1 94 175 TRP B C 1
ATOM 3520 O O . TRP B 1 175 ? 3.668 -30.484 -1.542 1 94 175 TRP B O 1
ATOM 3530 N N . TYR B 1 176 ? 2.35 -32.281 -1.173 1 94.12 176 TYR B N 1
ATOM 3531 C CA . TYR B 1 176 ? 1.643 -31.672 -0.06 1 94.12 176 TYR B CA 1
ATOM 3532 C C . TYR B 1 176 ? 2.607 -31.297 1.062 1 94.12 176 TYR B C 1
ATOM 3534 O O . TYR B 1 176 ? 2.553 -30.188 1.596 1 94.12 176 TYR B O 1
ATOM 3542 N N . ARG B 1 177 ? 3.482 -32.188 1.41 1 95.25 177 ARG B N 1
ATOM 3543 C CA . ARG B 1 177 ? 4.441 -31.953 2.488 1 95.25 177 ARG B CA 1
ATOM 3544 C C . ARG B 1 177 ? 5.391 -30.797 2.143 1 95.25 177 ARG B C 1
ATOM 3546 O O . ARG B 1 177 ? 5.727 -29.984 3.004 1 95.25 177 ARG B O 1
ATOM 3553 N N . GLU B 1 178 ? 5.812 -30.766 0.903 1 96.5 178 GLU B N 1
ATOM 3554 C CA . GLU B 1 178 ? 6.691 -29.703 0.453 1 96.5 178 GLU B CA 1
ATOM 3555 C C . GLU B 1 178 ? 5.977 -28.344 0.484 1 96.5 178 GLU B C 1
ATOM 3557 O O . GLU B 1 178 ? 6.574 -27.328 0.833 1 96.5 178 GLU B O 1
ATOM 3562 N N . LEU B 1 179 ? 4.738 -28.375 0.134 1 96.5 179 LEU B N 1
ATOM 3563 C CA . LEU B 1 179 ? 3.939 -27.141 0.17 1 96.5 179 LEU B CA 1
ATOM 3564 C C . LEU B 1 179 ? 3.836 -26.609 1.593 1 96.5 179 LEU B C 1
ATOM 3566 O O . LEU B 1 179 ? 4.09 -25.422 1.832 1 96.5 179 LEU B O 1
ATOM 3570 N N . ILE B 1 180 ? 3.486 -27.469 2.518 1 96.69 180 ILE B N 1
ATOM 3571 C CA . ILE B 1 180 ? 3.322 -27.094 3.916 1 96.69 180 ILE B CA 1
ATOM 3572 C C . ILE B 1 180 ? 4.648 -26.578 4.469 1 96.69 180 ILE B C 1
ATOM 3574 O O . ILE B 1 180 ? 4.688 -25.547 5.141 1 96.69 180 ILE B O 1
ATOM 3578 N N . LYS B 1 181 ? 5.703 -27.281 4.152 1 97.75 181 LYS B N 1
ATOM 3579 C CA . LYS B 1 181 ? 7.031 -26.875 4.59 1 97.75 181 LYS B CA 1
ATOM 3580 C C . LYS B 1 181 ? 7.387 -25.5 4.035 1 97.75 181 LYS B C 1
ATOM 3582 O O . LYS B 1 181 ? 7.945 -24.656 4.75 1 97.75 181 LYS B O 1
ATOM 3587 N N . ALA B 1 182 ? 7.082 -25.25 2.795 1 98.56 182 ALA B N 1
ATOM 3588 C CA . ALA B 1 182 ? 7.379 -23.969 2.156 1 98.56 182 ALA B CA 1
ATOM 3589 C C . ALA B 1 182 ? 6.605 -22.828 2.818 1 98.56 182 ALA B C 1
ATOM 3591 O O . ALA B 1 182 ? 7.137 -21.734 3.006 1 98.56 182 ALA B O 1
ATOM 3592 N N . MET B 1 183 ? 5.34 -23.062 3.15 1 98.38 183 MET B N 1
ATOM 3593 C CA . MET B 1 183 ? 4.543 -22.078 3.859 1 98.38 183 MET B CA 1
ATOM 3594 C C . MET B 1 183 ? 5.195 -21.703 5.188 1 98.38 183 MET B C 1
ATOM 3596 O O . MET B 1 183 ? 5.301 -20.516 5.523 1 98.38 183 MET B O 1
ATOM 3600 N N . GLU B 1 184 ? 5.617 -22.688 5.871 1 98.31 184 GLU B N 1
ATOM 3601 C CA . GLU B 1 184 ? 6.266 -22.469 7.16 1 98.31 184 GLU B CA 1
ATOM 3602 C C . GLU B 1 184 ? 7.555 -21.672 7 1 98.31 184 GLU B C 1
ATOM 3604 O O . GLU B 1 184 ? 7.809 -20.734 7.758 1 98.31 184 GLU B O 1
ATOM 3609 N N . LEU B 1 185 ? 8.328 -22.031 6.035 1 98.62 185 LEU B N 1
ATOM 3610 C CA . LEU B 1 185 ? 9.602 -21.359 5.801 1 98.62 185 LEU B CA 1
ATOM 3611 C C . LEU B 1 185 ? 9.383 -19.906 5.387 1 98.62 185 LEU B C 1
ATOM 3613 O O . LEU B 1 185 ? 10.156 -19.016 5.773 1 98.62 185 LEU B O 1
ATOM 3617 N N . ALA B 1 186 ? 8.359 -19.672 4.555 1 98.69 186 ALA B N 1
ATOM 3618 C CA . ALA B 1 186 ? 8.039 -18.312 4.121 1 98.69 186 ALA B CA 1
ATOM 3619 C C . ALA B 1 186 ? 7.82 -17.391 5.32 1 98.69 186 ALA B C 1
ATOM 3621 O O . ALA B 1 186 ? 8.211 -16.234 5.289 1 98.69 186 ALA B O 1
ATOM 3622 N N . SER B 1 187 ? 7.195 -17.891 6.316 1 98.38 187 SER B N 1
ATOM 3623 C CA . SER B 1 187 ? 6.918 -17.109 7.523 1 98.38 187 SER B CA 1
ATOM 3624 C C . SER B 1 187 ? 8.141 -17.031 8.43 1 98.38 187 SER B C 1
ATOM 3626 O O . SER B 1 187 ? 8.477 -15.969 8.953 1 98.38 187 SER B O 1
ATOM 3628 N N . ARG B 1 188 ? 8.82 -18.141 8.602 1 98.31 188 ARG B N 1
ATOM 3629 C CA . ARG B 1 188 ? 9.961 -18.219 9.516 1 98.31 188 ARG B CA 1
ATOM 3630 C C . ARG B 1 188 ? 11.125 -17.375 9.008 1 98.31 188 ARG B C 1
ATOM 3632 O O . ARG B 1 188 ? 11.898 -16.828 9.805 1 98.31 188 ARG B O 1
ATOM 3639 N N . ARG B 1 189 ? 11.266 -17.328 7.707 1 98.44 189 ARG B N 1
ATOM 3640 C CA . ARG B 1 189 ? 12.398 -16.609 7.121 1 98.44 189 ARG B CA 1
ATOM 3641 C C . ARG B 1 189 ? 11.953 -15.281 6.516 1 98.44 189 ARG B C 1
ATOM 3643 O O . ARG B 1 189 ? 12.469 -14.867 5.473 1 98.44 189 ARG B O 1
ATOM 3650 N N . ILE B 1 190 ? 11.047 -14.68 7.129 1 98.38 190 ILE B N 1
ATOM 3651 C CA . ILE B 1 190 ? 10.414 -13.477 6.613 1 98.38 190 ILE B CA 1
ATOM 3652 C C . ILE B 1 190 ? 11.461 -12.383 6.43 1 98.38 190 ILE B C 1
ATOM 3654 O O . ILE B 1 190 ? 11.359 -11.562 5.512 1 98.38 190 ILE B O 1
ATOM 3658 N N . GLN B 1 191 ? 12.555 -12.336 7.207 1 97.88 191 GLN B N 1
ATOM 3659 C CA . GLN B 1 191 ? 13.594 -11.312 7.152 1 97.88 191 GLN B CA 1
ATOM 3660 C C . GLN B 1 191 ? 14.445 -11.461 5.895 1 97.88 191 GLN B C 1
ATOM 3662 O O . GLN B 1 191 ? 15.195 -10.547 5.539 1 97.88 191 GLN B O 1
ATOM 3667 N N . ARG B 1 192 ? 14.328 -12.656 5.25 1 98.25 192 ARG B N 1
ATOM 3668 C CA . ARG B 1 192 ? 15.125 -12.898 4.055 1 98.25 192 ARG B CA 1
ATOM 3669 C C . ARG B 1 192 ? 14.453 -12.32 2.816 1 98.25 192 ARG B C 1
ATOM 3671 O O . ARG B 1 192 ? 15.07 -12.234 1.75 1 98.25 192 ARG B O 1
ATOM 3678 N N . PHE B 1 193 ? 13.211 -12 2.93 1 98.62 193 PHE B N 1
ATOM 3679 C CA . PHE B 1 193 ? 12.555 -11.352 1.797 1 98.62 193 PHE B CA 1
ATOM 3680 C C . PHE B 1 193 ? 13.203 -10.008 1.498 1 98.62 193 PHE B C 1
ATOM 3682 O O . PHE B 1 193 ? 13.383 -9.18 2.398 1 98.62 193 PHE B O 1
ATOM 3689 N N . PRO B 1 194 ? 13.609 -9.758 0.27 1 98.31 194 PRO B N 1
ATOM 3690 C CA . PRO B 1 194 ? 14.352 -8.531 -0.04 1 98.31 194 PRO B CA 1
ATOM 3691 C C . PRO B 1 194 ? 13.492 -7.277 0.053 1 98.31 194 PRO B C 1
ATOM 3693 O O . PRO B 1 194 ? 12.266 -7.352 -0.083 1 98.31 194 PRO B O 1
ATOM 3696 N N . ASP B 1 195 ? 14.141 -6.121 0.288 1 97.81 195 ASP B N 1
ATOM 3697 C CA . ASP B 1 195 ? 13.453 -4.832 0.349 1 97.81 195 ASP B CA 1
ATOM 3698 C C . ASP B 1 195 ? 13.117 -4.324 -1.05 1 97.81 195 ASP B C 1
ATOM 3700 O O . ASP B 1 195 ? 13.766 -3.402 -1.555 1 97.81 195 ASP B O 1
ATOM 3704 N N . ILE B 1 196 ? 12.094 -4.891 -1.666 1 97.88 196 ILE B N 1
ATOM 3705 C CA . ILE B 1 196 ? 11.586 -4.5 -2.979 1 97.88 196 ILE B CA 1
ATOM 3706 C C . ILE B 1 196 ? 10.094 -4.195 -2.887 1 97.88 196 ILE B C 1
ATOM 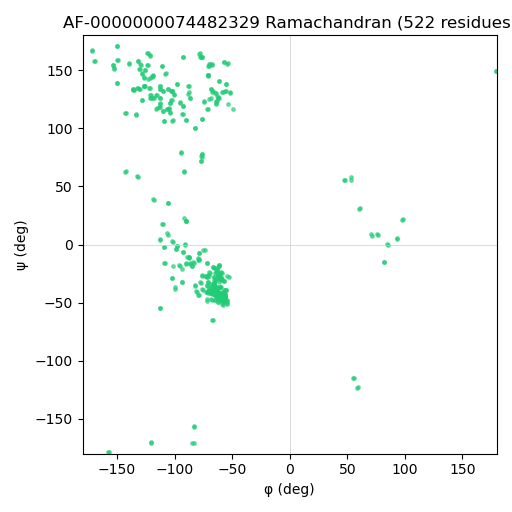3708 O O . ILE B 1 196 ? 9.391 -4.758 -2.049 1 97.88 196 ILE B O 1
ATOM 3712 N N . PRO B 1 197 ? 9.602 -3.281 -3.756 1 98.56 197 PRO B N 1
ATOM 3713 C CA . PRO B 1 197 ? 8.18 -2.949 -3.711 1 98.56 197 PRO B CA 1
ATOM 3714 C C . PRO B 1 197 ? 7.281 -4.176 -3.867 1 98.56 197 PRO B C 1
ATOM 3716 O O . PRO B 1 197 ? 7.516 -5.008 -4.75 1 98.56 197 PRO B O 1
ATOM 3719 N N . LEU B 1 198 ? 6.285 -4.285 -2.982 1 98.94 198 LEU B N 1
ATOM 3720 C CA . LEU B 1 198 ? 5.395 -5.441 -2.975 1 98.94 198 LEU B CA 1
ATOM 3721 C C . LEU B 1 198 ? 3.936 -5.004 -3 1 98.94 198 LEU B C 1
ATOM 3723 O O . LEU B 1 198 ? 3.523 -4.156 -2.205 1 98.94 198 LEU B O 1
ATOM 3727 N N . LEU B 1 199 ? 3.199 -5.477 -3.967 1 98.94 199 LEU B N 1
ATOM 3728 C CA . LEU B 1 199 ? 1.741 -5.418 -3.961 1 98.94 199 LEU B CA 1
ATOM 3729 C C . LEU B 1 199 ? 1.14 -6.777 -3.635 1 98.94 199 LEU B C 1
ATOM 3731 O O . LEU B 1 199 ? 1.361 -7.75 -4.359 1 98.94 199 LEU B O 1
ATOM 3735 N N . LEU B 1 200 ? 0.498 -6.898 -2.514 1 98.94 200 LEU B N 1
ATOM 3736 C CA . LEU B 1 200 ? -0.222 -8.109 -2.135 1 98.94 200 LEU B CA 1
ATOM 3737 C C . LEU B 1 200 ? -1.729 -7.902 -2.238 1 98.94 200 LEU B C 1
ATOM 3739 O O . LEU B 1 200 ? -2.289 -7.039 -1.559 1 98.94 200 LEU B O 1
ATOM 3743 N N . MET B 1 201 ? -2.375 -8.641 -3.119 1 98.94 201 MET B N 1
ATOM 3744 C CA . MET B 1 201 ? -3.82 -8.578 -3.305 1 98.94 201 MET B CA 1
ATOM 3745 C C . MET B 1 201 ? -4.484 -9.875 -2.857 1 98.94 201 MET B C 1
ATOM 3747 O O . MET B 1 201 ? -3.961 -10.969 -3.104 1 98.94 201 MET B O 1
ATOM 3751 N N . GLN B 1 202 ? -5.562 -9.734 -2.162 1 98.88 202 GLN B N 1
ATOM 3752 C CA . GLN B 1 202 ? -6.23 -10.875 -1.543 1 98.88 202 GLN B CA 1
ATOM 3753 C C . GLN B 1 202 ? -7.738 -10.805 -1.747 1 98.88 202 GLN B C 1
ATOM 3755 O O . GLN B 1 202 ? -8.336 -9.734 -1.632 1 98.88 202 GLN B O 1
ATOM 3760 N N . GLY B 1 203 ? -8.352 -11.969 -2.152 1 98.69 203 GLY B N 1
ATOM 3761 C CA . GLY B 1 203 ? -9.805 -12.031 -2.148 1 98.69 203 GLY B CA 1
ATOM 3762 C C . GLY B 1 203 ? -10.398 -12.016 -0.753 1 98.69 203 GLY B C 1
ATOM 3763 O O . GLY B 1 203 ? -9.922 -12.719 0.138 1 98.69 203 GLY B O 1
ATOM 3764 N N . GLY B 1 204 ? -11.406 -11.219 -0.55 1 98.25 204 GLY B N 1
ATOM 3765 C CA . GLY B 1 204 ? -12.047 -11.109 0.75 1 98.25 204 GLY B CA 1
ATOM 3766 C C . GLY B 1 204 ? -12.844 -12.336 1.133 1 98.25 204 GLY B C 1
ATOM 3767 O O . GLY B 1 204 ? -13.031 -12.617 2.318 1 98.25 204 GLY B O 1
ATOM 3768 N N . ASP B 1 205 ? -13.312 -13.07 0.176 1 98.19 205 ASP B N 1
ATOM 3769 C CA . ASP B 1 205 ? -14.07 -14.297 0.392 1 98.19 205 ASP B CA 1
ATOM 3770 C C . ASP B 1 205 ? -13.359 -15.5 -0.222 1 98.19 205 ASP B C 1
ATOM 3772 O O . ASP B 1 205 ? -13.984 -16.328 -0.896 1 98.19 205 ASP B O 1
ATOM 3776 N N . ASP B 1 206 ? -12.086 -15.469 -0.066 1 98.31 206 ASP B N 1
ATOM 3777 C CA . ASP B 1 206 ? -11.266 -16.594 -0.516 1 98.31 206 ASP B CA 1
ATOM 3778 C C . ASP B 1 206 ? -11.602 -17.859 0.256 1 98.31 206 ASP B C 1
ATOM 3780 O O . ASP B 1 206 ? -11.453 -17.922 1.479 1 98.31 206 ASP B O 1
ATOM 3784 N N . LYS B 1 207 ? -11.969 -18.906 -0.44 1 97.31 207 LYS B N 1
ATOM 3785 C CA . LYS B 1 207 ? -12.391 -20.141 0.196 1 97.31 207 LYS B CA 1
ATOM 3786 C C . LYS B 1 207 ? -11.25 -21.156 0.255 1 97.31 207 LYS B C 1
ATOM 3788 O O . LYS B 1 207 ? -11.398 -22.25 0.81 1 97.31 207 LYS B O 1
ATOM 3793 N N . ILE B 1 208 ? -10.109 -20.766 -0.283 1 96.88 208 ILE B N 1
ATOM 3794 C CA . ILE B 1 208 ? -9 -21.688 -0.413 1 96.88 208 ILE B CA 1
ATOM 3795 C C . ILE B 1 208 ? -7.852 -21.266 0.496 1 96.88 208 ILE B C 1
ATOM 3797 O O . ILE B 1 208 ? -7.398 -22.031 1.348 1 96.88 208 ILE B O 1
ATOM 3801 N N . VAL B 1 209 ? -7.422 -20.016 0.347 1 97.94 209 VAL B N 1
ATOM 3802 C CA . VAL B 1 209 ? -6.316 -19.469 1.127 1 97.94 209 VAL B CA 1
ATOM 3803 C C . VAL B 1 209 ? -6.867 -18.672 2.301 1 97.94 209 VAL B C 1
ATOM 3805 O O . VAL B 1 209 ? -7.828 -17.906 2.148 1 97.94 209 VAL B O 1
ATOM 3808 N N . ASP B 1 210 ? -6.262 -18.812 3.457 1 98.19 210 ASP B N 1
ATOM 3809 C CA . ASP B 1 210 ? -6.633 -18.078 4.656 1 98.19 210 ASP B CA 1
ATOM 3810 C C . ASP B 1 210 ? -6.129 -16.641 4.594 1 98.19 210 ASP B C 1
ATOM 3812 O O . ASP B 1 210 ? -4.953 -16.375 4.852 1 98.19 210 ASP B O 1
ATOM 3816 N N . LYS B 1 211 ? -7.051 -15.742 4.406 1 98 211 LYS B N 1
ATOM 3817 C CA . LYS B 1 211 ? -6.672 -14.344 4.223 1 98 211 LYS B CA 1
ATOM 3818 C C . LYS B 1 211 ? -6.047 -13.773 5.492 1 98 211 LYS B C 1
ATOM 3820 O O . LYS B 1 211 ? -5.242 -12.844 5.43 1 98 211 LYS B O 1
ATOM 3825 N N . THR B 1 212 ? -6.387 -14.273 6.691 1 97.94 212 THR B N 1
ATOM 3826 C CA . THR B 1 212 ? -5.812 -13.797 7.941 1 97.94 212 THR B CA 1
ATOM 3827 C C . THR B 1 212 ? -4.316 -14.094 8 1 97.94 212 THR B C 1
ATOM 3829 O O . THR B 1 212 ? -3.521 -13.234 8.391 1 97.94 212 THR B O 1
ATOM 3832 N N . ALA B 1 213 ? -3.951 -15.32 7.57 1 98.19 213 ALA B N 1
ATOM 3833 C CA . ALA B 1 213 ? -2.539 -15.695 7.516 1 98.19 213 ALA B CA 1
ATOM 3834 C C . ALA B 1 213 ? -1.775 -14.805 6.539 1 98.19 213 ALA B C 1
ATOM 3836 O O . ALA B 1 213 ? -0.634 -14.422 6.805 1 98.19 213 ALA B O 1
ATOM 3837 N N . VAL B 1 214 ? -2.422 -14.516 5.441 1 98.69 214 VAL B N 1
ATOM 3838 C CA . VAL B 1 214 ? -1.81 -13.688 4.41 1 98.69 214 VAL B CA 1
ATOM 3839 C C . VAL B 1 214 ? -1.568 -12.281 4.953 1 98.69 214 VAL B C 1
ATOM 3841 O O . VAL B 1 214 ? -0.47 -11.734 4.82 1 98.69 214 VAL B O 1
ATOM 3844 N N . LYS B 1 215 ? -2.549 -11.711 5.57 1 98.44 215 LYS B N 1
ATOM 3845 C CA . LYS B 1 215 ? -2.434 -10.367 6.117 1 98.44 215 LYS B CA 1
ATOM 3846 C C . LYS B 1 215 ? -1.386 -10.312 7.223 1 98.44 215 LYS B C 1
ATOM 3848 O O . LYS B 1 215 ? -0.643 -9.328 7.336 1 98.44 215 LYS B O 1
ATOM 3853 N N . GLU B 1 216 ? -1.36 -11.305 8.055 1 98.06 216 GLU B N 1
ATOM 3854 C CA . GLU B 1 216 ? -0.365 -11.359 9.125 1 98.06 216 GLU B CA 1
ATOM 3855 C C . GLU B 1 216 ? 1.052 -11.352 8.555 1 98.06 216 GLU B C 1
ATOM 3857 O O . GLU B 1 216 ? 1.929 -10.656 9.078 1 98.06 216 GLU B O 1
ATOM 3862 N N . TRP B 1 217 ? 1.271 -12.195 7.539 1 98.69 217 TRP B N 1
ATOM 3863 C CA . TRP B 1 217 ? 2.578 -12.219 6.891 1 98.69 217 TRP B CA 1
ATOM 3864 C C . TRP B 1 217 ? 2.936 -10.836 6.348 1 98.69 217 TRP B C 1
ATOM 3866 O O . TRP B 1 217 ? 4.043 -10.344 6.57 1 98.69 217 TRP B O 1
ATOM 3876 N N . PHE B 1 218 ? 1.985 -10.18 5.688 1 98.81 218 PHE B N 1
ATOM 3877 C CA . PHE B 1 218 ? 2.166 -8.844 5.133 1 98.81 218 PHE B CA 1
ATOM 3878 C C . PHE B 1 218 ? 2.566 -7.852 6.219 1 98.81 218 PHE B C 1
ATOM 3880 O O . PHE B 1 218 ? 3.508 -7.078 6.043 1 98.81 218 PHE B O 1
ATOM 3887 N N . ASP B 1 219 ? 1.828 -7.852 7.328 1 98.31 219 ASP B N 1
ATOM 3888 C CA . ASP B 1 219 ? 2.029 -6.879 8.406 1 98.31 219 ASP B CA 1
ATOM 3889 C C . ASP B 1 219 ? 3.402 -7.051 9.047 1 98.31 219 ASP B C 1
ATOM 3891 O O . ASP B 1 219 ? 3.998 -6.078 9.516 1 98.31 219 ASP B O 1
ATOM 3895 N N . ARG B 1 220 ? 3.992 -8.211 8.961 1 97.75 220 ARG B N 1
ATOM 3896 C CA . ARG B 1 220 ? 5.266 -8.508 9.609 1 97.75 220 ARG B CA 1
ATOM 3897 C C . ARG B 1 220 ? 6.438 -8.18 8.688 1 97.75 220 ARG B C 1
ATOM 3899 O O . ARG B 1 220 ? 7.586 -8.133 9.125 1 97.75 220 ARG B O 1
ATOM 3906 N N . LEU B 1 221 ? 6.203 -8.016 7.41 1 97.88 221 LEU B N 1
ATOM 3907 C CA . LEU B 1 221 ? 7.258 -7.812 6.426 1 97.88 221 LEU B CA 1
ATOM 3908 C C . LEU B 1 221 ? 8 -6.504 6.691 1 97.88 221 LEU B C 1
ATOM 3910 O O . LEU B 1 221 ? 7.387 -5.434 6.715 1 97.88 221 LEU B O 1
ATOM 3914 N N . PRO B 1 222 ? 9.266 -6.527 6.895 1 96.31 222 PRO B N 1
ATOM 3915 C CA . PRO B 1 222 ? 10.039 -5.32 7.199 1 96.31 222 PRO B CA 1
ATOM 3916 C C . PRO B 1 222 ? 10.617 -4.664 5.949 1 96.31 222 PRO B C 1
ATOM 3918 O O . PRO B 1 222 ? 11.836 -4.523 5.828 1 96.31 222 PRO B O 1
ATOM 3921 N N . ILE B 1 223 ? 9.75 -4.227 5.055 1 97.94 223 ILE B N 1
ATOM 3922 C CA . ILE B 1 223 ? 10.25 -3.631 3.82 1 97.94 223 ILE B CA 1
ATOM 3923 C C . ILE B 1 223 ? 9.734 -2.199 3.697 1 97.94 223 ILE B C 1
ATOM 3925 O O . ILE B 1 223 ? 8.773 -1.815 4.375 1 97.94 223 ILE B O 1
ATOM 3929 N N . SER B 1 224 ? 10.375 -1.431 2.84 1 98.06 224 SER B N 1
ATOM 3930 C CA . SER B 1 224 ? 10.203 0.019 2.807 1 98.06 224 SER B CA 1
ATOM 3931 C C . SER B 1 224 ? 8.992 0.413 1.97 1 98.06 224 SER B C 1
ATOM 3933 O O . SER B 1 224 ? 8.523 1.552 2.041 1 98.06 224 SER B O 1
ATOM 3935 N N . GLU B 1 225 ? 8.508 -0.498 1.116 1 98.56 225 GLU B N 1
ATOM 3936 C CA . GLU B 1 225 ? 7.371 -0.216 0.245 1 98.56 225 GLU B CA 1
ATOM 3937 C C . GLU B 1 225 ? 6.477 -1.443 0.089 1 98.56 225 GLU B C 1
ATOM 3939 O O . GLU B 1 225 ? 6.887 -2.443 -0.504 1 98.56 225 GLU B O 1
ATOM 3944 N N . LYS B 1 226 ? 5.234 -1.361 0.617 1 98.81 226 LYS B N 1
ATOM 3945 C CA . LYS B 1 226 ? 4.32 -2.496 0.515 1 98.81 226 LYS B CA 1
ATOM 3946 C C . LYS B 1 226 ? 2.867 -2.033 0.476 1 98.81 226 LYS B C 1
ATOM 3948 O O . LYS B 1 226 ? 2.502 -1.066 1.148 1 98.81 226 LYS B O 1
ATOM 3953 N N . VAL B 1 227 ? 2.102 -2.67 -0.372 1 98.88 227 VAL B N 1
ATOM 3954 C CA . VAL B 1 227 ? 0.694 -2.373 -0.624 1 98.88 227 VAL B CA 1
ATOM 3955 C C . VAL B 1 227 ? -0.156 -3.605 -0.323 1 98.88 227 VAL B C 1
ATOM 3957 O O . VAL B 1 227 ? 0.143 -4.703 -0.797 1 98.88 227 VAL B O 1
ATOM 3960 N N . TYR B 1 228 ? -1.156 -3.455 0.508 1 98.88 228 TYR B N 1
ATOM 3961 C CA . TYR B 1 228 ? -2.148 -4.492 0.764 1 98.88 228 TYR B CA 1
ATOM 3962 C C . TYR B 1 228 ? -3.516 -4.082 0.229 1 98.88 228 TYR B C 1
ATOM 3964 O O . TYR B 1 228 ? -4.008 -2.992 0.531 1 98.88 228 TYR B O 1
ATOM 3972 N N . LYS B 1 229 ? -4.117 -4.898 -0.578 1 98.88 229 LYS B N 1
ATOM 3973 C CA . LYS B 1 229 ? -5.457 -4.664 -1.107 1 98.88 229 LYS B CA 1
ATOM 3974 C C . LYS B 1 229 ? -6.316 -5.922 -1.005 1 98.88 229 LYS B C 1
ATOM 3976 O O . LYS B 1 229 ? -6.016 -6.938 -1.636 1 98.88 229 LYS B O 1
ATOM 3981 N N . GLU B 1 230 ? -7.281 -5.906 -0.2 1 98.69 230 GLU B N 1
ATOM 3982 C CA . GLU B 1 230 ? -8.281 -6.973 -0.126 1 98.69 230 GLU B CA 1
ATOM 3983 C C . GLU B 1 230 ? -9.508 -6.633 -0.961 1 98.69 230 GLU B C 1
ATOM 3985 O O . GLU B 1 230 ? -10.102 -5.562 -0.804 1 98.69 230 GLU B O 1
ATOM 3990 N N . TRP B 1 231 ? -9.883 -7.441 -1.91 1 98.31 231 TRP B N 1
ATOM 3991 C CA . TRP B 1 231 ? -11.055 -7.266 -2.76 1 98.31 231 TRP B CA 1
ATOM 3992 C C . TRP B 1 231 ? -12.281 -7.938 -2.145 1 98.31 231 TRP B C 1
ATOM 3994 O O . TRP B 1 231 ? -12.43 -9.164 -2.223 1 98.31 231 TRP B O 1
ATOM 4004 N N . ASN B 1 232 ? -13.148 -7.07 -1.652 1 96.06 232 ASN B N 1
ATOM 4005 C CA . ASN B 1 232 ? -14.328 -7.574 -0.96 1 96.06 232 ASN B CA 1
ATOM 4006 C C . ASN B 1 232 ? -15.156 -8.484 -1.858 1 96.06 232 ASN B C 1
ATOM 4008 O O . ASN B 1 232 ? -15.359 -8.188 -3.037 1 96.06 232 ASN B O 1
ATOM 4012 N N . GLN B 1 233 ? -15.531 -9.633 -1.382 1 96.5 233 GLN B N 1
ATOM 4013 C CA . GLN B 1 233 ? -16.453 -10.586 -1.973 1 96.5 233 GLN B CA 1
ATOM 4014 C C . GLN B 1 233 ? -15.766 -11.453 -3.016 1 96.5 233 GLN B C 1
ATOM 4016 O O . GLN B 1 233 ? -16.328 -12.445 -3.48 1 96.5 233 GLN B O 1
ATOM 4021 N N . LEU B 1 234 ? -14.555 -11.031 -3.465 1 98.5 234 LEU B N 1
ATOM 4022 C CA . LEU B 1 234 ? -13.875 -11.852 -4.461 1 98.5 234 LEU B CA 1
ATOM 4023 C C . LEU B 1 234 ? -13.375 -13.156 -3.842 1 98.5 234 LEU B C 1
ATOM 4025 O O . LEU B 1 234 ? -13.023 -13.188 -2.66 1 98.5 234 LEU B O 1
ATOM 4029 N N . TYR B 1 235 ? -13.398 -14.211 -4.617 1 98.38 235 TYR B N 1
AT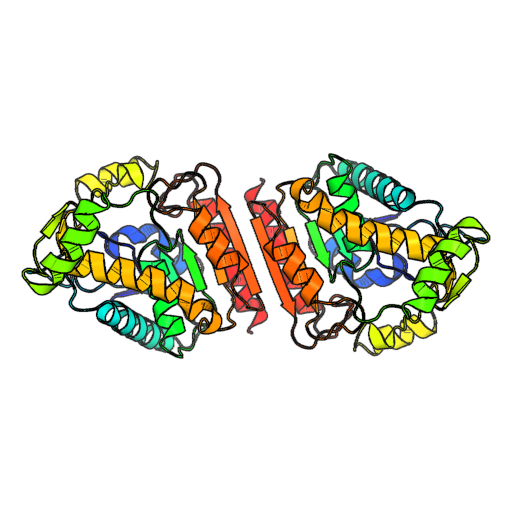OM 4030 C CA . TYR B 1 235 ? -12.867 -15.508 -4.215 1 98.38 235 TYR B CA 1
ATOM 4031 C C . TYR B 1 235 ? -11.359 -15.578 -4.43 1 98.38 235 TYR B C 1
ATOM 4033 O O . TYR B 1 235 ? -10.664 -14.57 -4.289 1 98.38 235 TYR B O 1
ATOM 4041 N N . HIS B 1 236 ? -10.789 -16.719 -4.586 1 98.19 236 HIS B N 1
ATOM 4042 C CA . HIS B 1 236 ? -9.359 -17.031 -4.582 1 98.19 236 HIS B CA 1
ATOM 4043 C C . HIS B 1 236 ? -8.68 -16.5 -5.836 1 98.19 236 HIS B C 1
ATOM 4045 O O . HIS B 1 236 ? -7.566 -15.969 -5.766 1 98.19 236 HIS B O 1
ATOM 4051 N N . GLU B 1 237 ? -9.266 -16.609 -7.008 1 98.12 237 GLU B N 1
ATOM 4052 C CA . GLU B 1 237 ? -8.688 -16.188 -8.281 1 98.12 237 GLU B CA 1
ATOM 4053 C C . GLU B 1 237 ? -9.133 -14.773 -8.648 1 98.12 237 GLU B C 1
ATOM 4055 O O . GLU B 1 237 ? -9.883 -14.586 -9.602 1 98.12 237 GLU B O 1
ATOM 4060 N N . ILE B 1 238 ? -8.547 -13.805 -8.078 1 98.5 238 ILE B N 1
ATOM 4061 C CA . ILE B 1 238 ? -9.023 -12.43 -8.18 1 98.5 238 ILE B CA 1
ATOM 4062 C C . ILE B 1 238 ? -8.906 -11.945 -9.625 1 98.5 238 ILE B C 1
ATOM 4064 O O . ILE B 1 238 ? -9.75 -11.188 -10.102 1 98.5 238 ILE B O 1
ATOM 4068 N N . PHE B 1 239 ? -7.941 -12.422 -10.422 1 98.5 239 PHE B N 1
ATOM 4069 C CA . PHE B 1 239 ? -7.762 -12.023 -11.812 1 98.5 239 PHE B CA 1
ATOM 4070 C C . PHE B 1 239 ? -8.758 -12.742 -12.719 1 98.5 239 PHE B C 1
ATOM 4072 O O . PHE B 1 239 ? -8.844 -12.453 -13.914 1 98.5 239 PHE B O 1
ATOM 4079 N N . ASN B 1 240 ? -9.5 -13.695 -12.172 1 97.5 240 ASN B N 1
ATOM 4080 C CA . ASN B 1 240 ? -10.523 -14.398 -12.945 1 97.5 240 ASN B CA 1
ATOM 4081 C C . ASN B 1 240 ? -11.93 -14.07 -12.453 1 97.5 240 ASN B C 1
ATOM 4083 O O . ASN B 1 240 ? -12.906 -14.648 -12.922 1 97.5 240 ASN B O 1
ATOM 4087 N N . GLU B 1 241 ? -12.055 -13.164 -11.508 1 98.06 241 GLU B N 1
ATOM 4088 C CA . GLU B 1 241 ? -13.367 -12.742 -11.016 1 98.06 241 GLU B CA 1
ATOM 4089 C C . GLU B 1 241 ? -14.039 -11.789 -12 1 98.06 241 GLU B C 1
ATOM 4091 O O . GLU B 1 241 ? -13.383 -11.227 -12.875 1 98.06 241 GLU B O 1
ATOM 4096 N N . PRO B 1 242 ? -15.344 -11.633 -11.875 1 96.88 242 PRO B N 1
ATOM 4097 C CA . PRO B 1 242 ? -16.047 -10.695 -12.742 1 96.88 242 PRO B CA 1
ATOM 4098 C C . PRO B 1 242 ? -15.453 -9.289 -12.695 1 96.88 242 PRO B C 1
ATOM 4100 O O . PRO B 1 242 ? -15.523 -8.547 -13.68 1 96.88 242 PRO B O 1
ATOM 4103 N N . GLU B 1 243 ? -14.812 -8.898 -11.562 1 97.12 243 GLU B N 1
ATOM 4104 C CA . GLU B 1 243 ? -14.219 -7.582 -11.375 1 97.12 243 GLU B CA 1
ATOM 4105 C C . GLU B 1 243 ? -12.758 -7.562 -11.828 1 97.12 243 GLU B C 1
ATOM 4107 O O . GLU B 1 243 ? -11.984 -6.699 -11.406 1 97.12 243 GLU B O 1
ATOM 4112 N N . ARG B 1 244 ? -12.367 -8.523 -12.672 1 97.69 244 ARG B N 1
ATOM 4113 C CA . ARG B 1 244 ? -10.961 -8.719 -13.008 1 97.69 244 ARG B CA 1
ATOM 4114 C C . ARG B 1 244 ? -10.359 -7.461 -13.625 1 97.69 244 ARG B C 1
ATOM 4116 O O . ARG B 1 244 ? -9.172 -7.188 -13.445 1 97.69 244 ARG B O 1
ATOM 4123 N N . GLU B 1 245 ? -11.148 -6.668 -14.328 1 97.81 245 GLU B N 1
ATOM 4124 C CA . GLU B 1 245 ? -10.617 -5.445 -14.938 1 97.81 245 GLU B CA 1
ATOM 4125 C C . GLU B 1 245 ? -10.141 -4.465 -13.867 1 97.81 245 GLU B C 1
ATOM 4127 O O . GLU B 1 245 ? -9.109 -3.818 -14.023 1 97.81 245 GLU B O 1
ATOM 4132 N N . ASP B 1 246 ? -10.945 -4.332 -12.789 1 98 246 ASP B N 1
ATOM 4133 C CA . ASP B 1 246 ? -10.547 -3.477 -11.672 1 98 246 ASP B CA 1
ATOM 4134 C C . ASP B 1 246 ? -9.289 -4.012 -10.992 1 98 246 ASP B C 1
ATOM 4136 O O . ASP B 1 246 ? -8.406 -3.24 -10.609 1 98 246 ASP B O 1
ATOM 4140 N N . VAL B 1 247 ? -9.242 -5.336 -10.828 1 98.69 247 VAL B N 1
ATOM 4141 C CA . VAL B 1 247 ? -8.078 -5.977 -10.211 1 98.69 247 VAL B CA 1
ATOM 4142 C C . VAL B 1 247 ? -6.832 -5.699 -11.047 1 98.69 247 VAL B C 1
ATOM 4144 O O . VAL B 1 247 ? -5.793 -5.305 -10.516 1 98.69 247 VAL B O 1
ATOM 4147 N N . PHE B 1 248 ? -7.008 -5.855 -12.375 1 98.81 248 PHE B N 1
ATOM 4148 C CA . PHE B 1 248 ? -5.883 -5.617 -13.281 1 98.81 248 PHE B CA 1
ATOM 4149 C C . PHE B 1 248 ? -5.457 -4.156 -13.242 1 98.81 248 PHE B C 1
ATOM 4151 O O . PHE B 1 248 ? -4.266 -3.852 -13.219 1 98.81 248 PHE B O 1
ATOM 4158 N N . LEU B 1 249 ? -6.395 -3.291 -13.258 1 98.38 249 LEU B N 1
ATOM 4159 C CA . LEU B 1 249 ? -6.094 -1.865 -13.211 1 98.38 249 LEU B CA 1
ATOM 4160 C C . LEU B 1 249 ? -5.25 -1.526 -11.984 1 98.38 249 LEU B C 1
ATOM 4162 O O . LEU B 1 249 ? -4.301 -0.744 -12.078 1 98.38 249 LEU B O 1
ATOM 4166 N N . TYR B 1 250 ? -5.617 -2.062 -10.867 1 98.56 250 TYR B N 1
ATOM 4167 C CA . TYR B 1 250 ? -4.883 -1.827 -9.625 1 98.56 250 TYR B CA 1
ATOM 4168 C C . TYR B 1 250 ? -3.443 -2.318 -9.75 1 98.56 250 TYR B C 1
ATOM 4170 O O . TYR B 1 250 ? -2.504 -1.595 -9.406 1 98.56 250 TYR B O 1
ATOM 4178 N N . ALA B 1 251 ? -3.273 -3.547 -10.258 1 98.81 251 ALA B N 1
ATOM 4179 C CA . ALA B 1 251 ? -1.951 -4.133 -10.453 1 98.81 251 ALA B CA 1
ATOM 4180 C C . ALA B 1 251 ? -1.127 -3.307 -11.438 1 98.81 251 ALA B C 1
ATOM 4182 O O . ALA B 1 251 ? 0.051 -3.037 -11.195 1 98.81 251 ALA B O 1
ATOM 4183 N N . LYS B 1 252 ? -1.75 -2.938 -12.516 1 98.62 252 LYS B N 1
ATOM 4184 C CA . LYS B 1 252 ? -1.08 -2.143 -13.547 1 98.62 252 LYS B CA 1
ATOM 4185 C C . LYS B 1 252 ? -0.604 -0.808 -12.977 1 98.62 252 LYS B C 1
ATOM 4187 O O . LYS B 1 252 ? 0.507 -0.363 -13.273 1 98.62 252 LYS B O 1
ATOM 4192 N N . SER B 1 253 ? -1.489 -0.172 -12.25 1 98.38 253 SER B N 1
ATOM 4193 C CA . SER B 1 253 ? -1.13 1.105 -11.648 1 98.38 253 SER B CA 1
ATOM 4194 C C . SER B 1 253 ? 0.114 0.973 -10.773 1 98.38 253 SER B C 1
ATOM 4196 O O . SER B 1 253 ? 0.982 1.847 -10.781 1 98.38 253 SER B O 1
ATOM 4198 N N . PHE B 1 254 ? 0.176 -0.099 -9.984 1 98.62 254 PHE B N 1
ATOM 4199 C CA . PHE B 1 254 ? 1.331 -0.365 -9.141 1 98.62 254 PHE B CA 1
ATOM 4200 C C . PHE B 1 254 ? 2.605 -0.453 -9.969 1 98.62 254 PHE B C 1
ATOM 4202 O O . PHE B 1 254 ? 3.588 0.234 -9.688 1 98.62 254 PHE B O 1
ATOM 4209 N N . LEU B 1 255 ? 2.586 -1.224 -11.062 1 98.44 255 LEU B N 1
ATOM 4210 C CA . LEU B 1 255 ? 3.785 -1.419 -11.867 1 98.44 255 LEU B CA 1
ATOM 4211 C C . LEU B 1 255 ? 4.137 -0.148 -12.633 1 98.44 255 LEU B C 1
ATOM 4213 O O . LEU B 1 255 ? 5.312 0.188 -12.781 1 98.44 255 LEU B O 1
ATOM 4217 N N . ASP B 1 256 ? 3.111 0.537 -13.156 1 97.69 256 ASP B N 1
ATOM 4218 C CA . ASP B 1 256 ? 3.357 1.789 -13.859 1 97.69 256 ASP B CA 1
ATOM 4219 C C . ASP B 1 256 ? 4.098 2.787 -12.969 1 97.69 256 ASP B C 1
ATOM 4221 O O . ASP B 1 256 ? 4.996 3.49 -13.438 1 97.69 256 ASP B O 1
ATOM 4225 N N . THR B 1 257 ? 3.65 2.867 -11.75 1 97.5 257 THR B N 1
ATOM 4226 C CA . THR B 1 257 ? 4.285 3.777 -10.805 1 97.5 257 THR B CA 1
ATOM 4227 C C . THR B 1 257 ? 5.742 3.393 -10.578 1 97.5 257 THR B C 1
ATOM 4229 O O . THR B 1 257 ? 6.621 4.258 -10.555 1 97.5 257 THR B O 1
ATOM 4232 N N . GLN B 1 258 ? 6.004 2.049 -10.414 1 96.88 258 GLN B N 1
ATOM 4233 C CA . GLN B 1 258 ? 7.375 1.581 -10.227 1 96.88 258 GLN B CA 1
ATOM 4234 C C . GLN B 1 258 ? 8.242 1.919 -11.43 1 96.88 258 GLN B C 1
ATOM 4236 O O . GLN B 1 258 ? 9.398 2.326 -11.281 1 96.88 258 GLN B O 1
ATOM 4241 N N . CYS B 1 259 ? 7.691 1.749 -12.602 1 95.94 259 CYS B N 1
ATOM 4242 C CA . CYS B 1 259 ? 8.438 2.025 -13.82 1 95.94 259 CYS B CA 1
ATOM 4243 C C . CYS B 1 259 ? 8.758 3.51 -13.945 1 95.94 259 CYS B C 1
ATOM 4245 O O . CYS B 1 259 ? 9.82 3.883 -14.438 1 95.94 259 CYS B O 1
ATOM 4247 N N . ARG B 1 260 ? 7.875 4.34 -13.461 1 92.69 260 ARG B N 1
ATOM 4248 C CA . ARG B 1 260 ? 8.07 5.785 -13.547 1 92.69 260 ARG B CA 1
ATOM 4249 C C . ARG B 1 260 ? 9.094 6.262 -12.523 1 92.69 260 ARG B C 1
ATOM 4251 O O . ARG B 1 260 ? 9.844 7.207 -12.781 1 92.69 260 ARG B O 1
ATOM 4258 N N . LEU B 1 261 ? 9.094 5.715 -11.359 1 90.81 261 LEU B N 1
ATOM 4259 C CA . LEU B 1 261 ? 9.992 6.133 -10.297 1 90.81 261 LEU B CA 1
ATOM 4260 C C . LEU B 1 261 ? 11.391 5.574 -10.508 1 90.81 261 LEU B C 1
ATOM 4262 O O . LEU B 1 261 ? 12.375 6.152 -10.039 1 90.81 261 LEU B O 1
ATOM 4266 N N . TYR B 1 262 ? 11.562 4.414 -11.078 1 75.38 262 TYR B N 1
ATOM 4267 C CA . TYR B 1 262 ? 12.875 3.809 -11.297 1 75.38 262 TYR B CA 1
ATOM 4268 C C . TYR B 1 262 ? 13.453 4.223 -12.648 1 75.38 262 TYR B C 1
ATOM 4270 O O . TYR B 1 262 ? 14.461 3.676 -13.094 1 75.38 262 TYR B O 1
ATOM 4278 N N . ARG B 1 263 ? 13.023 5.277 -13.266 1 62.66 263 ARG B N 1
ATOM 4279 C CA . ARG B 1 263 ? 13.609 5.742 -14.516 1 62.66 263 ARG B CA 1
ATOM 4280 C C . ARG B 1 263 ? 14.922 6.473 -14.273 1 62.66 263 ARG B C 1
ATOM 4282 O O . ARG B 1 263 ? 15.125 7.047 -13.203 1 62.66 263 ARG B O 1
#

pLDDT: mean 94.14, std 7.1, range [56.16, 98.94]

Sequence (526 aa):
MWTWEANEGKGTVVIVHGAAEHHGRYKWLIEQWVKSGYHVVAGDLPGQGRTTRRKRGHILSFDEYINEVADWITEARQFHVPVFLLGHSMGGLIAIRTLQEKKLPVQGVILSSPCLGLVSYPSKGLDMLSRVLNHIAPSLLIDSGLSVELATRNKEVHEAGKQDELYVTKVSVRWYRELIKAMELASRRIQRFPDIPLLLMQGGDDKIVDKTAVKEWFDRLPISEKVYKEWNQLYHEIFNEPEREDVFLYAKSFLDTQCRLYRMWTWEANEGKGTVVIVHGAAEHHGRYKWLIEQWVKSGYHVVAGDLPGQGRTTRRKRGHILSFDEYINEVADWITEARQFHVPVFLLGHSMGGLIAIRTLQEKKLPVQGVILSSPCLGLVSYPSKGLDMLSRVLNHIAPSLLIDSGLSVELATRNKEVHEAGKQDELYVTKVSVRWYRELIKAMELASRRIQRFPDIPLLLMQGGDDKIVDKTAVKEWFDRLPISEKVYKEWNQLYHEIFNEPEREDVFLYAKSFLDTQCRLYR

Solvent-accessible surface area (backbone atoms only — not comparable to full-atom values): 26599 Å² total; per-residue (Å²): 113,48,77,44,81,25,74,79,46,64,26,23,38,35,47,35,51,36,75,46,34,34,48,76,81,40,51,69,60,49,50,53,40,26,74,70,23,20,21,35,31,37,36,45,51,80,19,23,35,80,60,33,86,88,47,56,27,37,52,95,48,60,59,58,50,32,52,51,51,50,50,49,52,57,57,42,49,73,72,75,37,54,30,30,40,35,11,28,25,47,12,16,37,40,50,51,45,30,44,43,73,40,97,66,89,56,64,31,39,36,28,38,32,36,38,51,33,57,60,68,73,73,53,68,67,56,50,55,46,40,59,53,36,37,73,77,42,30,75,46,68,39,77,62,81,74,50,64,77,53,29,27,82,26,62,71,56,44,58,54,52,77,68,40,85,50,52,50,59,41,29,11,36,30,31,52,52,36,49,54,50,48,32,51,45,51,63,75,44,41,86,44,45,66,79,45,43,34,40,39,36,34,26,59,48,30,65,49,35,24,58,66,47,37,50,51,54,58,48,65,49,90,51,50,29,42,32,41,37,46,41,78,77,30,21,38,37,49,78,55,26,86,60,17,67,61,50,46,50,53,54,48,52,55,51,51,50,51,51,63,69,71,105,115,50,76,46,82,25,74,81,46,64,25,24,38,34,46,34,50,36,75,46,34,33,44,75,81,40,49,68,61,50,50,53,40,27,75,70,22,19,21,36,30,36,36,45,52,79,20,22,35,81,60,30,86,89,49,56,26,36,52,94,48,59,60,59,51,30,52,51,51,51,50,49,52,57,56,42,49,72,71,75,37,55,29,30,41,34,11,28,24,50,12,15,36,40,49,50,44,30,44,43,74,40,96,66,89,56,64,30,37,38,28,38,32,37,39,52,35,58,60,70,72,72,54,68,67,57,51,55,47,40,59,53,35,36,74,76,43,31,73,45,69,38,77,62,83,74,49,63,75,52,30,28,82,26,62,72,57,44,58,54,53,76,69,41,84,50,52,49,59,41,29,10,36,29,33,53,52,35,50,54,52,48,32,52,46,51,63,75,45,43,85,45,46,66,79,45,41,33,39,39,36,34,26,60,48,30,63,50,34,26,56,67,47,38,51,51,55,58,48,65,50,89,51,50,30,42,32,41,39,46,41,78,74,31,21,36,36,47,77,56,26,86,60,17,66,61,50,47,50,54,54,49,51,54,51,53,50,50,50,64,70,71,105

Nearest PDB structures (foldseek):
  7l4u-assembly2_B  TM=8.973E-01  e=1.521E-24  Homo sapiens
  6qe2-assembly2_B  TM=9.273E-01  e=1.600E-23  Palaeococcus ferrophilus
  3jw8-assembly1_A  TM=8.952E-01  e=1.832E-24  Homo sapiens
  7l4t-assembly1_A  TM=9.016E-01  e=1.249E-23  Homo sapiens
  6eic-assembly3_B  TM=9.127E-01  e=6.104E-21  Mycobacterium tuberculosis H37Rv

InterPro domains:
  IPR000073 Alpha/beta hydrolase fold-1 [PR00111] (37-52)
  IPR000073 Alpha/beta hydrolase fold-1 [PR00111] (85-98)
  IPR000073 Alpha/beta hydrolase fold-1 [PR00111] (198-212)
  IPR022742 Alpha/beta hydrolase domain-containing protein 17C-like [PF12146] (9-243)
  IPR029058 Alpha/Beta hydrolase fold [G3DSA:3.40.50.1820] (1-260)
  IPR029058 Alpha/Beta hydrolase fold [SSF53474] (3-256)
  IPR051044 Monoacylglycerol and Diacylglycerol Lipase [PTHR11614] (4-256)

Organism: Parageobacillus thermoglucosidasius (NCBI:txid1426)

Radius of gyration: 25.71 Å; Cα contacts (8 Å, |Δi|>4): 1131; chains: 2; bounding box: 39×81×65 Å

Secondary structure (DSSP, 8-state):
-EEEPPTT-SEEEEEE--TT--GGGGHHHHHHHHHTTEEEEE-PPTTSTTS-SS-TT--S-THHHHHHHHHHHHHHGGG-S-EEEEEETHHHHHHHHHHHH-----SEEEEES--SSBS----HHHHHHHHHHHHH-TT-EEE----HHHH-S-HHHHHHHHT-TT---EEEHHHHHHHHHHHHHHHHTGGGS-S--EEEEEETT-SSB-HHHHHHHHHH---SEEEEEEETT--S-GGGSTTHHHHHHHHHHHHHHHHHHT-/-EEEPPTT-SEEEEEE--TT--GGGGHHHHHHHHHTTEEEEE-PPTTSTTS-SS-TT--S-THHHHHHHHHHHHHHGGG-S-EEEEEETHHHHHHHHHHHH-----SEEEEES--SSBS----HHHHHHHHHHHHH-TT-EEE----HHHH-S-HHHHHHHHT-TT---EEEHHHHHHHHHHHHHHHHTGGGS-S--EEEEEETT-SSB-HHHHHHHHHH---SEEEEEEETT--S-GGGSTTHHHHHHHHHHHHHHHHHHT-

Foldseek 3Di:
DDKDAADQAQEEEEEFEAPQAWPVLCVVVCVVQRVLRYMYFYGGAPLAFPHDPPQRQDDQALVSLLVVSLVSLVVRCVVVHAYEYEAAACGLLSVLVNQLPDPGRHQEYEYALYQLAWPDDPDPVVLVVLVVCCVVPQSDKDFPPDAPVLAEVFVVSNVVVVPDPRGDGIHGSNSVVNSVVSSVCSQVSLQSRDQHAYEYEEEQAENTHDVVSVVVSQVPRPHDHYHYHYDYPTYRHCCRYPCNVVVSVVVSVSVVVSSVVVD/DDKDAADQAQEEEEEFEAPQAWPVLCVVVCVVQRPLRHMYFYGGAPLAFPHDPPQRQEDQALVSLLVVSLVSLVVRCVVVHAYEYEAAACGLLSVLLNQLPDPGRHQEYEYALYQLAWPDDPDPVVLVVLVVCCVVPQSDKDFPPDAPVLAEVFVVSNVVVVPDPRGGGIHGSNSVVNSVVSSVCSQVSLQSRDQHAYEYEEEQAENTHDVVSVVVSQVPRPHDHYHYHYDYPTYRHCCRYPCNVVVSVVVSVSVVVSSVVVD